Protein AF-0000000065786835 (afdb_homodimer)

Structure (mmCIF, N/CA/C/O backbone):
data_AF-0000000065786835-model_v1
#
loop_
_entity.id
_entity.type
_entity.pdbx_description
1 polymer '3-dehydroquinate synthase'
#
loop_
_atom_site.group_PDB
_atom_site.id
_atom_site.type_symbol
_atom_site.label_atom_id
_atom_site.label_alt_id
_atom_site.label_comp_id
_atom_site.label_asym_id
_atom_site.label_entity_id
_atom_site.label_seq_id
_atom_site.pdbx_PDB_ins_code
_atom_site.Cartn_x
_atom_site.Cartn_y
_atom_site.Cartn_z
_atom_site.occupancy
_atom_site.B_iso_or_equiv
_atom_site.auth_seq_id
_atom_site.auth_comp_id
_atom_site.auth_asym_id
_atom_site.auth_atom_id
_atom_site.pdbx_PDB_model_num
ATOM 1 N N . MET A 1 1 ? -13.625 -28.328 3.057 1 90.81 1 MET A N 1
ATOM 2 C CA . MET A 1 1 ? -12.484 -28.266 3.963 1 90.81 1 MET A CA 1
ATOM 3 C C . MET A 1 1 ? -12.258 -26.828 4.445 1 90.81 1 MET A C 1
ATOM 5 O O . MET A 1 1 ? -12.445 -25.875 3.686 1 90.81 1 MET A O 1
ATOM 9 N N . LYS A 1 2 ? -11.922 -26.75 5.727 1 92.69 2 LYS A N 1
ATOM 10 C CA . LYS A 1 2 ? -11.609 -25.453 6.309 1 92.69 2 LYS A CA 1
ATOM 11 C C . LYS A 1 2 ? -10.18 -25.422 6.848 1 92.69 2 LYS A C 1
ATOM 13 O O . LYS A 1 2 ? -9.789 -26.281 7.633 1 92.69 2 LYS A O 1
ATOM 18 N N . LEU A 1 3 ? -9.438 -24.484 6.266 1 95.12 3 LEU A N 1
ATOM 19 C CA . LEU A 1 3 ? -8.078 -24.234 6.738 1 95.12 3 LEU A CA 1
ATOM 20 C C . LEU A 1 3 ? -7.984 -22.891 7.453 1 95.12 3 LEU A C 1
ATOM 22 O O . LEU A 1 3 ? -8.859 -22.047 7.293 1 95.12 3 LEU A O 1
ATOM 26 N N . GLN A 1 4 ? -6.977 -22.844 8.375 1 95.56 4 GLN A N 1
ATOM 27 C CA . GLN A 1 4 ? -6.688 -21.609 9.094 1 95.56 4 GLN A CA 1
ATOM 28 C C . GLN A 1 4 ? -5.207 -21.25 9.008 1 95.56 4 GLN A C 1
ATOM 30 O O . GLN A 1 4 ? -4.344 -22.109 9.219 1 95.56 4 GLN A O 1
ATOM 35 N N . THR A 1 5 ? -4.965 -20 8.602 1 95.81 5 THR A N 1
ATOM 36 C CA . THR A 1 5 ? -3.566 -19.578 8.602 1 95.81 5 THR A CA 1
ATOM 37 C C . THR A 1 5 ? -3.035 -19.484 10.031 1 95.81 5 THR A C 1
ATOM 39 O O . THR A 1 5 ? -3.812 -19.406 10.984 1 95.81 5 THR A O 1
ATOM 42 N N . THR A 1 6 ? -1.69 -19.469 10.211 1 95.38 6 THR A N 1
ATOM 43 C CA . THR A 1 6 ? -1.096 -19.5 11.539 1 95.38 6 THR A CA 1
ATOM 44 C C . THR A 1 6 ? -0.02 -18.422 11.68 1 95.38 6 THR A C 1
ATOM 46 O O . THR A 1 6 ? 1.065 -18.688 12.203 1 95.38 6 THR A O 1
ATOM 49 N N . TYR A 1 7 ? -0.274 -17.266 11.141 1 93.5 7 TYR A N 1
ATOM 50 C CA . TYR A 1 7 ? 0.613 -16.125 11.336 1 93.5 7 TYR A CA 1
ATOM 51 C C . TYR A 1 7 ? 0.644 -15.688 12.797 1 93.5 7 TYR A C 1
ATOM 53 O O . TYR A 1 7 ? -0.218 -16.094 13.586 1 93.5 7 TYR A O 1
ATOM 61 N N . PRO A 1 8 ? 1.627 -14.852 13.18 1 90.44 8 PRO A N 1
ATOM 62 C CA . PRO A 1 8 ? 1.626 -14.32 14.539 1 90.44 8 PRO A CA 1
ATOM 63 C C . PRO A 1 8 ? 0.381 -13.492 14.852 1 90.44 8 PRO A C 1
ATOM 65 O O . PRO A 1 8 ? -0.068 -13.453 16 1 90.44 8 PRO A O 1
ATOM 68 N N . SER A 1 9 ? -0.145 -12.852 13.797 1 90.44 9 SER A N 1
ATOM 69 C CA . SER A 1 9 ? -1.354 -12.055 13.969 1 90.44 9 SER A CA 1
ATOM 70 C C . SER A 1 9 ? -2.154 -11.977 12.672 1 90.44 9 SER A C 1
ATOM 72 O O . SER A 1 9 ? -1.629 -12.266 11.594 1 90.44 9 SER A O 1
ATOM 74 N N . ASN A 1 10 ? -3.457 -11.633 12.844 1 91.88 10 ASN A N 1
ATOM 75 C CA . ASN A 1 10 ? -4.34 -11.367 11.711 1 91.88 10 ASN A CA 1
ATOM 76 C C . ASN A 1 10 ? -4.512 -12.609 10.836 1 91.88 10 ASN A C 1
ATOM 78 O O . ASN A 1 10 ? -4.312 -12.547 9.625 1 91.88 10 ASN A O 1
ATOM 82 N N . ASN A 1 11 ? -4.75 -13.727 11.461 1 96.25 11 ASN A N 1
ATOM 83 C CA . ASN A 1 11 ? -5.02 -14.977 10.758 1 96.25 11 ASN A CA 1
ATOM 84 C C . ASN A 1 11 ? -6.391 -14.953 10.094 1 96.25 11 ASN A C 1
ATOM 86 O O . ASN A 1 11 ? -7.262 -14.172 10.469 1 96.25 11 ASN A O 1
ATOM 90 N N . TYR A 1 12 ? -6.59 -15.742 9.086 1 96.56 12 TYR A N 1
ATOM 91 C CA . TYR A 1 12 ? -7.848 -15.773 8.352 1 96.56 12 TYR A CA 1
ATOM 92 C C . TYR A 1 12 ? -8.195 -17.188 7.922 1 96.56 12 TYR A C 1
ATOM 94 O O . TYR A 1 12 ? -7.301 -18.016 7.73 1 96.56 12 TYR A O 1
ATOM 102 N N . PRO A 1 13 ? -9.492 -17.469 7.777 1 97.62 13 PRO A N 1
ATOM 103 C CA . PRO A 1 13 ? -9.938 -18.797 7.332 1 97.62 13 PRO A CA 1
ATOM 104 C C . PRO A 1 13 ? -9.844 -18.969 5.82 1 97.62 13 PRO A C 1
ATOM 106 O O . PRO A 1 13 ? -9.961 -18 5.074 1 97.62 13 PRO A O 1
ATOM 109 N N . ILE A 1 14 ? -9.641 -20.188 5.398 1 98 14 ILE A N 1
ATOM 110 C CA . ILE A 1 14 ? -9.672 -20.609 4 1 98 14 ILE A CA 1
ATOM 111 C C . ILE A 1 14 ? -10.68 -21.734 3.826 1 98 14 ILE A C 1
ATOM 113 O O . ILE A 1 14 ? -10.469 -22.844 4.324 1 98 14 ILE A O 1
ATOM 117 N N . PHE A 1 15 ? -11.766 -21.438 3.178 1 97.94 15 PHE A N 1
ATOM 118 C CA . PHE A 1 15 ? -12.773 -22.453 2.869 1 97.94 15 PHE A CA 1
ATOM 119 C C . PHE A 1 15 ? -12.547 -23.031 1.482 1 97.94 15 PHE A C 1
ATOM 121 O O . PHE A 1 15 ? -12.547 -22.312 0.488 1 97.94 15 PHE A O 1
ATOM 128 N N . VAL A 1 16 ? -12.352 -24.328 1.371 1 97.56 16 VAL A N 1
ATOM 129 C CA . VAL A 1 16 ? -12.18 -25.016 0.103 1 97.56 16 VAL A CA 1
ATOM 130 C C . VAL A 1 16 ? -13.195 -26.156 -0.001 1 97.56 16 VAL A C 1
ATOM 132 O O . VAL A 1 16 ? -12.977 -27.25 0.542 1 97.56 16 VAL A O 1
ATOM 135 N N . GLU A 1 17 ? -14.25 -25.938 -0.664 1 97 17 GLU A N 1
ATOM 136 C CA . GLU A 1 17 ? -15.297 -26.953 -0.798 1 97 17 GLU A CA 1
ATOM 137 C C . GLU A 1 17 ? -16.328 -26.547 -1.846 1 97 17 GLU A C 1
ATOM 139 O O . GLU A 1 17 ? -16.359 -25.391 -2.279 1 97 17 GLU A O 1
ATOM 144 N N . HIS A 1 18 ? -17.125 -27.516 -2.297 1 96.12 18 HIS A N 1
ATOM 145 C CA . HIS A 1 18 ? -18.266 -27.203 -3.156 1 96.12 18 HIS A CA 1
ATOM 146 C C . HIS A 1 18 ? -19.328 -26.391 -2.41 1 96.12 18 HIS A C 1
ATOM 148 O O . HIS A 1 18 ? -19.625 -26.688 -1.254 1 96.12 18 HIS A O 1
ATOM 154 N N . GLY A 1 19 ? -19.734 -25.312 -2.992 1 95.06 19 GLY A N 1
ATOM 155 C CA . GLY A 1 19 ? -20.75 -24.469 -2.377 1 95.06 19 GLY A CA 1
ATOM 156 C C . GLY A 1 19 ? -20.188 -23.5 -1.354 1 95.06 19 GLY A C 1
ATOM 157 O O . GLY A 1 19 ? -20.922 -22.875 -0.602 1 95.06 19 GLY A O 1
ATOM 158 N N . ALA A 1 20 ? -18.891 -23.359 -1.398 1 96.31 20 ALA A N 1
ATOM 159 C CA . ALA A 1 20 ? -18.234 -22.531 -0.39 1 96.31 20 ALA A CA 1
ATOM 160 C C . ALA A 1 20 ? -18.719 -21.078 -0.459 1 96.31 20 ALA A C 1
ATOM 162 O O . ALA A 1 20 ? -18.625 -20.344 0.523 1 96.31 20 ALA A O 1
ATOM 163 N N . ILE A 1 21 ? -19.266 -20.625 -1.579 1 94.88 21 ILE A N 1
ATOM 164 C CA . ILE A 1 21 ? -19.672 -19.234 -1.807 1 94.88 21 ILE A CA 1
ATOM 165 C C . ILE A 1 21 ? -20.719 -18.828 -0.769 1 94.88 21 ILE A C 1
ATOM 167 O O . ILE A 1 21 ? -20.844 -17.656 -0.45 1 94.88 21 ILE A O 1
ATOM 171 N N . ASP A 1 22 ? -21.406 -19.781 -0.21 1 93 22 ASP A N 1
ATOM 172 C CA . ASP A 1 22 ? -22.453 -19.516 0.777 1 93 22 ASP A CA 1
ATOM 173 C C . ASP A 1 22 ? -21.875 -18.875 2.033 1 93 22 ASP A C 1
ATOM 175 O O . ASP A 1 22 ? -22.578 -18.172 2.77 1 93 22 ASP A O 1
ATOM 179 N N . HIS A 1 23 ? -20.562 -19.078 2.289 1 94.19 23 HIS A N 1
ATOM 180 C CA . HIS A 1 23 ? -19.906 -18.5 3.457 1 94.19 23 HIS A CA 1
ATOM 181 C C . HIS A 1 23 ? -19.844 -16.984 3.35 1 94.19 23 HIS A C 1
ATOM 183 O O . HIS A 1 23 ? -19.641 -16.297 4.352 1 94.19 23 HIS A O 1
ATOM 189 N N . ILE A 1 24 ? -19.969 -16.422 2.172 1 92.69 24 ILE A N 1
ATOM 190 C CA . ILE A 1 24 ? -19.75 -15 1.931 1 92.69 24 ILE A CA 1
ATOM 191 C C . ILE A 1 24 ? -20.781 -14.188 2.711 1 92.69 24 ILE A C 1
ATOM 193 O O . ILE A 1 24 ? -20.484 -13.086 3.178 1 92.69 24 ILE A O 1
ATOM 197 N N . SER A 1 25 ? -21.969 -14.656 2.881 1 89.19 25 SER A N 1
ATOM 198 C CA . SER A 1 25 ? -23.078 -13.961 3.549 1 89.19 25 SER A CA 1
ATOM 199 C C . SER A 1 25 ? -22.734 -13.672 5.008 1 89.19 25 SER A C 1
ATOM 201 O O . SER A 1 25 ? -23.234 -12.711 5.59 1 89.19 25 SER A O 1
ATOM 203 N N . THR A 1 26 ? -21.875 -14.531 5.578 1 89.75 26 THR A N 1
ATOM 204 C CA . THR A 1 26 ? -21.484 -14.359 6.973 1 89.75 26 THR A CA 1
ATOM 205 C C . THR A 1 26 ? -20.609 -13.117 7.145 1 89.75 26 THR A C 1
ATOM 207 O O . THR A 1 26 ? -20.484 -12.586 8.25 1 89.75 26 THR A O 1
ATOM 210 N N . TYR A 1 27 ? -20.031 -12.672 6.098 1 90.88 27 TYR A N 1
ATOM 211 C CA . TYR A 1 27 ? -19.094 -11.555 6.188 1 90.88 27 TYR A CA 1
ATOM 212 C C . TYR A 1 27 ? -19.75 -10.258 5.734 1 90.88 27 TYR A C 1
ATOM 214 O O . TYR A 1 27 ? -19.516 -9.195 6.316 1 90.88 27 TYR A O 1
ATOM 222 N N . ILE A 1 28 ? -20.594 -10.32 4.805 1 89.62 28 ILE A N 1
ATOM 223 C CA . ILE A 1 28 ? -21.109 -9.148 4.098 1 89.62 28 ILE A CA 1
ATOM 224 C C . ILE A 1 28 ? -21.891 -8.266 5.062 1 89.62 28 ILE A C 1
ATOM 226 O O . ILE A 1 28 ? -21.906 -7.039 4.938 1 89.62 28 ILE A O 1
ATOM 230 N N . ASP A 1 29 ? -22.562 -8.852 6.055 1 85.75 29 ASP A N 1
ATOM 231 C CA . ASP A 1 29 ? -23.438 -8.117 6.965 1 85.75 29 ASP A CA 1
ATOM 232 C C . ASP A 1 29 ? -22.625 -7.254 7.93 1 85.75 29 ASP A C 1
ATOM 234 O O . ASP A 1 29 ? -23.172 -6.352 8.57 1 85.75 29 ASP A O 1
ATOM 238 N N . GLN A 1 30 ? -21.375 -7.449 7.941 1 89.19 30 GLN A N 1
ATOM 239 C CA . GLN A 1 30 ? -20.531 -6.754 8.906 1 89.19 30 GLN A CA 1
ATOM 240 C C . GLN A 1 30 ? -19.969 -5.457 8.32 1 89.19 30 GLN A C 1
ATOM 242 O O . GLN A 1 30 ? -19.469 -4.609 9.055 1 89.19 30 GLN A O 1
ATOM 247 N N . PHE A 1 31 ? -20.094 -5.289 7.059 1 92.5 31 PHE A N 1
ATOM 248 C CA . PHE A 1 31 ? -19.453 -4.156 6.395 1 92.5 31 PHE A CA 1
ATOM 249 C C . PHE A 1 31 ? -20.484 -3.078 6.062 1 92.5 31 PHE A C 1
ATOM 251 O O . PHE A 1 31 ? -21.656 -3.375 5.859 1 92.5 31 PHE A O 1
ATOM 258 N N . ASP A 1 32 ? -20.031 -1.83 6.031 1 90.31 32 ASP A N 1
ATOM 259 C CA . ASP A 1 32 ? -20.875 -0.735 5.582 1 90.31 32 ASP A CA 1
ATOM 260 C C . ASP A 1 32 ? -21.25 -0.894 4.109 1 90.31 32 ASP A C 1
ATOM 262 O O . ASP A 1 32 ? -22.406 -0.725 3.729 1 90.31 32 ASP A O 1
ATOM 266 N N . GLN A 1 33 ? -20.281 -1.167 3.326 1 94.12 33 GLN A N 1
ATOM 267 C CA . GLN A 1 33 ? -20.453 -1.429 1.9 1 94.12 33 GLN A CA 1
ATOM 268 C C . GLN A 1 33 ? -19.5 -2.521 1.429 1 94.12 33 GLN A C 1
ATOM 270 O O . GLN A 1 33 ? -18.391 -2.654 1.952 1 94.12 33 GLN A O 1
ATOM 275 N N . SER A 1 34 ? -19.969 -3.314 0.524 1 97.12 34 SER A N 1
ATOM 276 C CA . SER A 1 34 ? -19.156 -4.348 -0.106 1 97.12 34 SER A CA 1
ATOM 277 C C . SER A 1 34 ? -19.172 -4.215 -1.625 1 97.12 34 SER A C 1
ATOM 279 O O . SER A 1 34 ? -20.219 -3.973 -2.223 1 97.12 34 SER A O 1
ATOM 281 N N . PHE A 1 35 ? -18 -4.297 -2.213 1 98.31 35 PHE A N 1
ATOM 282 C CA . PHE A 1 35 ? -17.875 -4.25 -3.664 1 98.31 35 PHE A CA 1
ATOM 283 C C . PHE A 1 35 ? -17.328 -5.574 -4.199 1 98.31 35 PHE A C 1
ATOM 285 O O . PHE A 1 35 ? -16.188 -5.953 -3.91 1 98.31 35 PHE A O 1
ATOM 292 N N . ILE A 1 36 ? -18.141 -6.266 -4.969 1 97.81 36 ILE A N 1
ATOM 293 C CA . ILE A 1 36 ? -17.734 -7.496 -5.637 1 97.81 36 ILE A CA 1
ATOM 294 C C . ILE A 1 36 ? -17.078 -7.16 -6.969 1 97.81 36 ILE A C 1
ATOM 296 O O . ILE A 1 36 ? -17.734 -6.715 -7.91 1 97.81 36 ILE A O 1
ATOM 300 N N . LEU A 1 37 ? -15.797 -7.281 -7.043 1 98.56 37 LEU A N 1
ATOM 301 C CA . LEU A 1 37 ? -15.07 -7.223 -8.305 1 98.56 37 LEU A CA 1
ATOM 302 C C . LEU A 1 37 ? -15 -8.602 -8.953 1 98.56 37 LEU A C 1
ATOM 304 O O . LEU A 1 37 ? -14.234 -9.461 -8.516 1 98.56 37 LEU A O 1
ATOM 308 N N . ILE A 1 38 ? -15.773 -8.773 -10.031 1 98.06 38 ILE A N 1
ATOM 309 C CA . ILE A 1 38 ? -15.953 -10.109 -10.586 1 98.06 38 ILE A CA 1
ATOM 310 C C . ILE A 1 38 ? -15.398 -10.156 -12.008 1 98.06 38 ILE A C 1
ATOM 312 O O . ILE A 1 38 ? -15.672 -9.258 -12.82 1 98.06 38 ILE A O 1
ATOM 316 N N . ASP A 1 39 ? -14.602 -11.188 -12.289 1 97.81 39 ASP A N 1
ATOM 317 C CA . ASP A 1 39 ? -14.094 -11.453 -13.633 1 97.81 39 ASP A CA 1
ATOM 318 C C . ASP A 1 39 ? -15.234 -11.57 -14.641 1 97.81 39 ASP A C 1
ATOM 320 O O . ASP A 1 39 ? -16.234 -12.242 -14.375 1 97.81 39 ASP A O 1
ATOM 324 N N . GLU A 1 40 ? -15.055 -10.977 -15.789 1 97.56 40 GLU A N 1
ATOM 325 C CA . GLU A 1 40 ? -16.141 -10.906 -16.766 1 97.56 40 GLU A CA 1
ATOM 326 C C . GLU A 1 40 ? -16.578 -12.297 -17.203 1 97.56 40 GLU A C 1
ATOM 328 O O . GLU A 1 40 ? -17.766 -12.539 -17.422 1 97.56 40 GLU A O 1
ATOM 333 N N . HIS A 1 41 ? -15.727 -13.266 -17.359 1 96 41 HIS A N 1
ATOM 334 C CA . HIS A 1 41 ? -16.094 -14.625 -17.75 1 96 41 HIS A CA 1
ATOM 335 C C . HIS A 1 41 ? -16.844 -15.336 -16.625 1 96 41 HIS A C 1
ATOM 337 O O . HIS A 1 41 ? -17.812 -16.062 -16.875 1 96 41 HIS A O 1
ATOM 343 N N . VAL A 1 42 ? -16.328 -15.125 -15.438 1 96.56 42 VAL A N 1
ATOM 344 C CA . VAL A 1 42 ? -17.016 -15.719 -14.297 1 96.56 42 VAL A CA 1
ATOM 345 C C . VAL A 1 42 ? -18.438 -15.172 -14.188 1 96.56 42 VAL A C 1
ATOM 347 O O . VAL A 1 42 ? -19.375 -15.922 -13.953 1 96.56 42 VAL A O 1
ATOM 350 N N . ASN A 1 43 ? -18.531 -13.883 -14.336 1 96.12 43 ASN A N 1
ATOM 351 C CA . ASN A 1 43 ? -19.859 -13.273 -14.297 1 96.12 43 ASN A CA 1
ATOM 352 C C . ASN A 1 43 ? -20.781 -13.867 -15.367 1 96.12 43 ASN A C 1
ATOM 354 O O . ASN A 1 43 ? -21.969 -14.031 -15.133 1 96.12 43 ASN A O 1
ATOM 358 N N . GLN A 1 44 ? -20.281 -14.102 -16.5 1 95.31 44 GLN A N 1
ATOM 359 C CA . GLN A 1 44 ? -21.062 -14.656 -17.609 1 95.31 44 GLN A CA 1
ATOM 360 C C . GLN A 1 44 ? -21.594 -16.047 -17.266 1 95.31 44 GLN A C 1
ATOM 362 O O . GLN A 1 44 ? -22.75 -16.359 -17.516 1 95.31 44 GLN A O 1
ATOM 367 N N . TYR A 1 45 ? -20.828 -16.875 -16.656 1 94.81 45 TYR A N 1
ATOM 368 C CA . TYR A 1 45 ? -21.172 -18.281 -16.422 1 94.81 45 TYR A CA 1
ATOM 369 C C . TYR A 1 45 ? -21.953 -18.438 -15.125 1 94.81 45 TYR A C 1
ATOM 371 O O . TYR A 1 45 ? -22.734 -19.375 -14.977 1 94.81 45 TYR A O 1
ATOM 379 N N . PHE A 1 46 ? -21.688 -17.516 -14.148 1 93.94 46 PHE A N 1
ATOM 380 C CA . PHE A 1 46 ? -22.188 -17.75 -12.805 1 93.94 46 PHE A CA 1
ATOM 381 C C . PHE A 1 46 ? -22.953 -16.547 -12.281 1 93.94 46 PHE A C 1
ATOM 383 O O . PHE A 1 46 ? -22.984 -16.297 -11.07 1 93.94 46 PHE A O 1
ATOM 390 N N . ALA A 1 47 ? -23.484 -15.805 -13.086 1 87.31 47 ALA A N 1
ATOM 391 C CA . ALA A 1 47 ? -24.172 -14.578 -12.695 1 87.31 47 ALA A CA 1
ATOM 392 C C . ALA A 1 47 ? -25.219 -14.852 -11.625 1 87.31 47 ALA A C 1
ATOM 394 O O . ALA A 1 47 ? -25.344 -14.109 -10.648 1 87.31 47 ALA A O 1
ATOM 395 N N . ASP A 1 48 ? -25.906 -15.922 -11.719 1 89.25 48 ASP A N 1
ATOM 396 C CA . ASP A 1 48 ? -27.031 -16.234 -10.844 1 89.25 48 ASP A CA 1
ATOM 397 C C . ASP A 1 48 ? -26.562 -16.625 -9.445 1 89.25 48 ASP A C 1
ATOM 399 O O . ASP A 1 48 ? -27.312 -16.547 -8.477 1 89.25 48 ASP A O 1
ATOM 403 N N . LYS A 1 49 ? -25.312 -17.047 -9.383 1 89.62 49 LYS A N 1
ATOM 404 C CA . LYS A 1 49 ? -24.766 -17.5 -8.109 1 89.62 49 LYS A CA 1
ATOM 405 C C . LYS A 1 49 ? -24.688 -16.344 -7.105 1 89.62 49 LYS A C 1
ATOM 407 O O . LYS A 1 49 ? -24.625 -16.562 -5.898 1 89.62 49 LYS A O 1
ATOM 412 N N . PHE A 1 50 ? -24.719 -15.133 -7.562 1 89.19 50 PHE A N 1
ATOM 413 C CA . PHE A 1 50 ? -24.5 -13.984 -6.695 1 89.19 50 PHE A CA 1
ATOM 414 C C . PHE A 1 50 ? -25.797 -13.211 -6.488 1 89.19 50 PHE A C 1
ATOM 416 O O . PHE A 1 50 ? -25.797 -12.156 -5.848 1 89.19 50 PHE A O 1
ATOM 423 N N . ASP A 1 51 ? -26.859 -13.703 -6.996 1 88.94 51 ASP A N 1
ATOM 424 C CA . ASP A 1 51 ? -28.141 -13.008 -6.926 1 88.94 51 ASP A CA 1
ATOM 425 C C . ASP A 1 51 ? -28.531 -12.719 -5.477 1 88.94 51 ASP A C 1
ATOM 427 O O . ASP A 1 51 ? -28.953 -11.602 -5.152 1 88.94 51 ASP A O 1
ATOM 431 N N . ASP A 1 52 ? -28.391 -13.703 -4.652 1 86.81 52 ASP A N 1
ATOM 432 C CA . ASP A 1 52 ? -28.766 -13.531 -3.252 1 86.81 52 ASP A CA 1
ATOM 433 C C . ASP A 1 52 ? -27.906 -12.461 -2.584 1 86.81 52 ASP A C 1
ATOM 435 O O . ASP A 1 52 ? -28.406 -11.633 -1.825 1 86.81 52 ASP A O 1
ATOM 439 N N . ILE A 1 53 ? -26.656 -12.492 -2.896 1 88.56 53 ILE A N 1
ATOM 440 C CA . ILE A 1 53 ? -25.734 -11.539 -2.285 1 88.56 53 ILE A CA 1
ATOM 441 C C . ILE A 1 53 ? -26.016 -10.141 -2.816 1 88.56 53 ILE A C 1
ATOM 443 O O . ILE A 1 53 ? -25.875 -9.156 -2.084 1 88.56 53 ILE A O 1
ATOM 447 N N . LEU A 1 54 ? -26.391 -10.078 -4.043 1 90.62 54 LEU A N 1
ATOM 448 C CA . LEU A 1 54 ? -26.625 -8.789 -4.691 1 90.62 54 LEU A CA 1
ATOM 449 C C . LEU A 1 54 ? -27.938 -8.172 -4.234 1 90.62 54 LEU A C 1
ATOM 451 O O . LEU A 1 54 ? -28.219 -7.008 -4.512 1 90.62 54 LEU A O 1
ATOM 455 N N . SER A 1 55 ? -28.688 -8.953 -3.477 1 88.44 55 SER A N 1
ATOM 456 C CA . SER A 1 55 ? -29.953 -8.445 -2.963 1 88.44 55 SER A CA 1
ATOM 457 C C . SER A 1 55 ? -29.734 -7.535 -1.76 1 88.44 55 SER A C 1
ATOM 459 O O . SER A 1 55 ? -30.641 -6.777 -1.383 1 88.44 55 SER A O 1
ATOM 461 N N . TYR A 1 56 ? -28.562 -7.648 -1.198 1 88.44 56 TYR A N 1
ATOM 462 C CA . TYR A 1 56 ? -28.234 -6.738 -0.104 1 88.44 56 TYR A CA 1
ATOM 463 C C . TYR A 1 56 ? -28 -5.324 -0.622 1 88.44 56 TYR A C 1
ATOM 465 O O . TYR A 1 56 ? -27.297 -5.129 -1.612 1 88.44 56 TYR A O 1
ATOM 473 N N . GLU A 1 57 ? -28.516 -4.352 0.057 1 88.5 57 GLU A N 1
ATOM 474 C CA . GLU A 1 57 ? -28.469 -2.963 -0.39 1 88.5 57 GLU A CA 1
ATOM 475 C C . GLU A 1 57 ? -27.031 -2.426 -0.343 1 88.5 57 GLU A C 1
ATOM 477 O O . GLU A 1 57 ? -26.672 -1.524 -1.104 1 88.5 57 GLU A O 1
ATOM 482 N N . ASN A 1 58 ? -26.266 -2.982 0.521 1 91.62 58 ASN A N 1
ATOM 483 C CA . ASN A 1 58 ? -24.906 -2.471 0.726 1 91.62 58 ASN A CA 1
ATOM 484 C C . ASN A 1 58 ? -23.906 -3.16 -0.191 1 91.62 58 ASN A C 1
ATOM 486 O O . ASN A 1 58 ? -22.703 -2.984 -0.037 1 91.62 58 ASN A O 1
ATOM 490 N N . VAL A 1 59 ? -24.406 -3.982 -1.147 1 95.81 59 VAL A N 1
ATOM 491 C CA . VAL A 1 59 ? -23.5 -4.754 -1.997 1 95.81 59 VAL A CA 1
ATOM 492 C C . VAL A 1 59 ? -23.562 -4.23 -3.43 1 95.81 59 VAL A C 1
ATOM 494 O O . VAL A 1 59 ? -24.656 -4.059 -3.982 1 95.81 59 VAL A O 1
ATOM 497 N N . HIS A 1 60 ? -22.375 -3.961 -4 1 96.81 60 HIS A N 1
ATOM 498 C CA . HIS A 1 60 ? -22.234 -3.506 -5.379 1 96.81 60 HIS A CA 1
ATOM 499 C C . HIS A 1 60 ? -21.406 -4.484 -6.203 1 96.81 60 HIS A C 1
ATOM 501 O O . HIS A 1 60 ? -20.438 -5.055 -5.699 1 96.81 60 HIS A O 1
ATOM 507 N N . LYS A 1 61 ? -21.844 -4.715 -7.398 1 96.94 61 LYS A N 1
ATOM 508 C CA . LYS A 1 61 ? -21.094 -5.586 -8.305 1 96.94 61 LYS A CA 1
ATOM 509 C C . LYS A 1 61 ? -20.406 -4.777 -9.398 1 96.94 61 LYS A C 1
ATOM 511 O O . LYS A 1 61 ? -21.031 -3.918 -10.031 1 96.94 61 LYS A O 1
ATOM 516 N N . VAL A 1 62 ? -19.125 -5.02 -9.555 1 97.75 62 VAL A N 1
ATOM 517 C CA . VAL A 1 62 ? -18.328 -4.402 -10.609 1 97.75 62 VAL A CA 1
ATOM 518 C C . VAL A 1 62 ? -17.719 -5.488 -11.492 1 97.75 62 VAL A C 1
ATOM 520 O O . VAL A 1 62 ? -16.953 -6.328 -11.016 1 97.75 62 VAL A O 1
ATOM 523 N N . ILE A 1 63 ? -18.094 -5.512 -12.805 1 98.06 63 ILE A N 1
ATOM 524 C CA . ILE A 1 63 ? -17.5 -6.457 -13.75 1 98.06 63 ILE A CA 1
ATOM 525 C C . ILE A 1 63 ? -16.172 -5.914 -14.266 1 98.06 63 ILE A C 1
ATOM 527 O O . ILE A 1 63 ? -16.109 -4.789 -14.766 1 98.06 63 ILE A O 1
ATOM 531 N N . ILE A 1 64 ? -15.125 -6.656 -14.078 1 98.31 64 ILE A N 1
ATOM 532 C CA . ILE A 1 64 ? -13.805 -6.207 -14.516 1 98.31 64 ILE A CA 1
ATOM 533 C C . ILE A 1 64 ? -13.281 -7.141 -15.602 1 98.31 64 ILE A C 1
ATOM 535 O O . ILE A 1 64 ? -13.742 -8.273 -15.734 1 98.31 64 ILE A O 1
ATOM 539 N N . PRO A 1 65 ? -12.281 -6.691 -16.406 1 97.75 65 PRO A N 1
ATOM 540 C CA . PRO A 1 65 ? -11.75 -7.516 -17.5 1 97.75 65 PRO A CA 1
ATOM 541 C C . PRO A 1 65 ? -11.125 -8.812 -17 1 97.75 65 PRO A C 1
ATOM 543 O O . PRO A 1 65 ? -10.609 -8.867 -15.875 1 97.75 65 PRO A O 1
ATOM 546 N N . ALA A 1 66 ? -11.141 -9.805 -17.844 1 95.44 66 ALA A N 1
ATOM 547 C CA . ALA A 1 66 ? -10.586 -11.109 -17.484 1 95.44 66 ALA A CA 1
ATOM 548 C C . ALA A 1 66 ? -9.062 -11.109 -17.594 1 95.44 66 ALA A C 1
ATOM 550 O O . ALA A 1 66 ? -8.5 -10.492 -18.5 1 95.44 66 ALA A O 1
ATOM 551 N N . GLY A 1 67 ? -8.438 -11.82 -16.672 1 92.31 67 GLY A N 1
ATOM 552 C CA . GLY A 1 67 ? -7.02 -12.125 -16.797 1 92.31 67 GLY A CA 1
ATOM 553 C C . GLY A 1 67 ? -6.129 -10.914 -16.578 1 92.31 67 GLY A C 1
ATOM 554 O O . GLY A 1 67 ? -6.496 -9.992 -15.852 1 92.31 67 GLY A O 1
ATOM 555 N N . GLU A 1 68 ? -4.988 -10.922 -17.219 1 91.56 68 GLU A N 1
ATOM 556 C CA . GLU A 1 68 ? -3.922 -9.945 -17 1 91.56 68 GLU A CA 1
ATOM 557 C C . GLU A 1 68 ? -4.34 -8.555 -17.484 1 91.56 68 GLU A C 1
ATOM 559 O O . GLU A 1 68 ? -3.781 -7.547 -17.047 1 91.56 68 GLU A O 1
ATOM 564 N N . LYS A 1 69 ? -5.371 -8.531 -18.25 1 93.81 69 LYS A N 1
ATOM 565 C CA . LYS A 1 69 ? -5.852 -7.262 -18.797 1 93.81 69 LYS A CA 1
ATOM 566 C C . LYS A 1 69 ? -6.414 -6.371 -17.688 1 93.81 69 LYS A C 1
ATOM 568 O O . LYS A 1 69 ? -6.555 -5.16 -17.875 1 93.81 69 LYS A O 1
ATOM 573 N N . THR A 1 70 ? -6.742 -6.961 -16.578 1 97.62 70 THR A N 1
ATOM 574 C CA . THR A 1 70 ? -7.316 -6.195 -15.477 1 97.62 70 THR A CA 1
ATOM 575 C C . THR A 1 70 ? -6.23 -5.453 -14.703 1 97.62 70 THR A C 1
ATOM 577 O O . THR A 1 70 ? -6.504 -4.453 -14.039 1 97.62 70 THR A O 1
ATOM 580 N N . LYS A 1 71 ? -5.016 -5.895 -14.805 1 97.56 71 LYS A N 1
ATOM 581 C CA . LYS A 1 71 ? -3.941 -5.418 -13.938 1 97.56 71 LYS A CA 1
ATOM 582 C C . LYS A 1 71 ? -3.209 -4.234 -14.57 1 97.56 71 LYS A C 1
ATOM 584 O O . LYS A 1 71 ? -1.981 -4.246 -14.688 1 97.56 71 LYS A O 1
ATOM 589 N N . THR A 1 72 ? -3.977 -3.223 -14.914 1 97.88 72 THR A N 1
ATOM 590 C CA . THR A 1 72 ? -3.416 -2.01 -15.5 1 97.88 72 THR A CA 1
ATOM 591 C C . THR A 1 72 ? -3.658 -0.808 -14.594 1 97.88 72 THR A C 1
ATOM 593 O O . THR A 1 72 ? -4.551 -0.833 -13.742 1 97.88 72 THR A O 1
ATOM 596 N N . PHE A 1 73 ? -2.852 0.276 -14.828 1 98.31 73 PHE A N 1
ATOM 597 C CA . PHE A 1 73 ? -3.051 1.529 -14.109 1 98.31 73 PHE A CA 1
ATOM 598 C C . PHE A 1 73 ? -4.434 2.105 -14.398 1 98.31 73 PHE A C 1
ATOM 600 O O . PHE A 1 73 ? -5.086 2.645 -13.5 1 98.31 73 PHE A O 1
ATOM 607 N N . GLU A 1 74 ? -4.82 1.991 -15.609 1 98 74 GLU A N 1
ATOM 608 C CA . GLU A 1 74 ? -6.109 2.535 -16.016 1 98 74 GLU A CA 1
ATOM 609 C C . GLU A 1 74 ? -7.258 1.856 -15.281 1 98 74 GLU A C 1
ATOM 611 O O . GLU A 1 74 ? -8.125 2.529 -14.719 1 98 74 GLU A O 1
ATOM 616 N N . GLN A 1 75 ? -7.293 0.538 -15.289 1 98.5 75 GLN A N 1
ATOM 617 C CA . GLN A 1 75 ? -8.328 -0.213 -14.578 1 98.5 75 GLN A CA 1
ATOM 618 C C . GLN A 1 75 ? -8.281 0.072 -13.078 1 98.5 75 GLN A C 1
ATOM 620 O O . GLN A 1 75 ? -9.328 0.161 -12.43 1 98.5 75 GLN A O 1
ATOM 625 N N . TYR A 1 76 ? -7.105 0.214 -12.594 1 98.69 76 TYR A N 1
ATOM 626 C CA . TYR A 1 76 ? -6.887 0.521 -11.188 1 98.69 76 TYR A CA 1
ATOM 627 C C . TYR A 1 76 ? -7.516 1.858 -10.812 1 98.69 76 TYR A C 1
ATOM 629 O O . TYR A 1 76 ? -8.312 1.936 -9.875 1 98.69 76 TYR A O 1
ATOM 637 N N . GLN A 1 77 ? -7.188 2.865 -11.539 1 98.69 77 GLN A N 1
ATOM 638 C CA . GLN A 1 77 ? -7.727 4.199 -11.297 1 98.69 77 GLN A CA 1
ATOM 639 C C . GLN A 1 77 ? -9.242 4.215 -11.453 1 98.69 77 GLN A C 1
ATOM 641 O O . GLN A 1 77 ? -9.953 4.758 -10.602 1 98.69 77 GLN A O 1
ATOM 646 N N . GLU A 1 78 ? -9.703 3.615 -12.492 1 98.31 78 GLU A N 1
ATOM 647 C CA . GLU A 1 78 ? -11.141 3.613 -12.758 1 98.31 78 GLU A CA 1
ATOM 648 C C . GLU A 1 78 ? -11.914 2.916 -11.648 1 98.31 78 GLU A C 1
ATOM 650 O O . GLU A 1 78 ? -12.961 3.398 -11.219 1 98.31 78 GLU A O 1
ATOM 655 N N . THR A 1 79 ? -11.43 1.812 -11.219 1 98.69 79 THR A N 1
ATOM 656 C CA . THR A 1 79 ? -12.094 1.042 -10.172 1 98.69 79 THR A CA 1
ATOM 657 C C . THR A 1 79 ? -12.102 1.812 -8.852 1 98.69 79 THR A C 1
ATOM 659 O O . THR A 1 79 ? -13.141 1.91 -8.195 1 98.69 79 THR A O 1
ATOM 662 N N . LEU A 1 80 ? -10.984 2.406 -8.484 1 98.56 80 LEU A N 1
ATOM 663 C CA . LEU A 1 80 ? -10.891 3.172 -7.242 1 98.56 80 LEU A CA 1
ATOM 664 C C . LEU A 1 80 ? -11.836 4.371 -7.273 1 98.56 80 LEU A C 1
ATOM 666 O O . LEU A 1 80 ? -12.539 4.637 -6.297 1 98.56 80 LEU A O 1
ATOM 670 N N . GLU A 1 81 ? -11.812 5.078 -8.445 1 98 81 GLU A N 1
ATOM 671 C CA . GLU A 1 81 ? -12.672 6.25 -8.562 1 98 81 GLU A CA 1
ATOM 672 C C . GLU A 1 81 ? -14.148 5.867 -8.438 1 98 81 GLU A C 1
ATOM 674 O O . GLU A 1 81 ? -14.922 6.574 -7.789 1 98 81 GLU A O 1
ATOM 679 N N . TYR A 1 82 ? -14.5 4.742 -9.047 1 98.31 82 TYR A N 1
ATOM 680 C CA . TYR A 1 82 ? -15.875 4.27 -8.945 1 98.31 82 TYR A CA 1
ATOM 681 C C . TYR A 1 82 ? -16.234 3.965 -7.496 1 98.31 82 TYR A C 1
ATOM 683 O O . TYR A 1 82 ? -17.266 4.414 -7 1 98.31 82 TYR A O 1
ATOM 691 N N . ILE A 1 83 ? -15.43 3.262 -6.789 1 97.94 83 ILE A N 1
ATOM 692 C CA . ILE A 1 83 ? -15.703 2.855 -5.414 1 97.94 83 ILE A CA 1
ATOM 693 C C . ILE A 1 83 ? -15.773 4.086 -4.512 1 97.94 83 ILE A C 1
ATOM 695 O O . ILE A 1 83 ? -16.688 4.223 -3.703 1 97.94 83 ILE A O 1
ATOM 699 N N . LEU A 1 84 ? -14.828 4.992 -4.68 1 95.56 84 LEU A N 1
ATOM 700 C CA . LEU A 1 84 ? -14.75 6.191 -3.852 1 95.56 84 LEU A CA 1
ATOM 701 C C . LEU A 1 84 ? -15.953 7.098 -4.082 1 95.56 84 LEU A C 1
ATOM 703 O O . LEU A 1 84 ? -16.344 7.852 -3.193 1 95.56 84 LEU A O 1
ATOM 707 N N . SER A 1 85 ? -16.531 7.012 -5.32 1 94.56 85 SER A N 1
ATOM 708 C CA . SER A 1 85 ? -17.703 7.82 -5.633 1 94.56 85 SER A CA 1
ATOM 709 C C . SER A 1 85 ? -18.906 7.406 -4.785 1 94.56 85 SER A C 1
ATOM 711 O O . SER A 1 85 ? -19.906 8.133 -4.707 1 94.56 85 SER A O 1
ATOM 713 N N . HIS A 1 86 ? -18.812 6.266 -4.09 1 92.88 86 HIS A N 1
ATOM 714 C CA . HIS A 1 86 ? -19.891 5.801 -3.217 1 92.88 86 HIS A CA 1
ATOM 715 C C . HIS A 1 86 ? -19.672 6.27 -1.781 1 92.88 86 HIS A C 1
ATOM 717 O O . HIS A 1 86 ? -20.344 5.785 -0.86 1 92.88 86 HIS A O 1
ATOM 723 N N . HIS A 1 87 ? -18.672 7.133 -1.538 1 87.19 87 HIS A N 1
ATOM 724 C CA . HIS A 1 87 ? -18.391 7.707 -0.226 1 87.19 87 HIS A CA 1
ATOM 725 C C . HIS A 1 87 ? -18.172 6.613 0.816 1 87.19 87 HIS A C 1
ATOM 727 O O . HIS A 1 87 ? -18.797 6.625 1.876 1 87.19 87 HIS A O 1
ATOM 733 N N . VAL A 1 88 ? -17.281 5.785 0.534 1 91.44 88 VAL A N 1
ATOM 734 C CA . VAL A 1 88 ? -17.047 4.59 1.34 1 91.44 88 VAL A CA 1
ATOM 735 C C . VAL A 1 88 ? -16.297 4.969 2.611 1 91.44 88 VAL A C 1
ATOM 737 O O . VAL A 1 88 ? -15.68 6.035 2.682 1 91.44 88 VAL A O 1
ATOM 740 N N . THR A 1 89 ? -16.359 4.105 3.605 1 87.06 89 THR A N 1
ATOM 741 C CA . THR A 1 89 ? -15.617 4.23 4.855 1 87.06 89 THR A CA 1
ATOM 742 C C . THR A 1 89 ? -14.578 3.123 4.973 1 87.06 89 THR A C 1
ATOM 744 O O . THR A 1 89 ? -14.461 2.277 4.086 1 87.06 89 THR A O 1
ATOM 747 N N . ARG A 1 90 ? -13.883 3.135 6.105 1 89.62 90 ARG A N 1
ATOM 748 C CA . ARG A 1 90 ? -12.859 2.115 6.328 1 89.62 90 ARG A CA 1
ATOM 749 C C . ARG A 1 90 ? -13.492 0.745 6.547 1 89.62 90 ARG A C 1
ATOM 751 O O . ARG A 1 90 ? -12.82 -0.281 6.43 1 89.62 90 ARG A O 1
ATOM 758 N N . ASN A 1 91 ? -14.766 0.765 6.938 1 91.5 91 ASN A N 1
ATOM 759 C CA . ASN A 1 91 ? -15.492 -0.496 7.062 1 91.5 91 ASN A CA 1
ATOM 760 C C . ASN A 1 91 ? -16.094 -0.931 5.73 1 91.5 91 ASN A C 1
ATOM 762 O O . ASN A 1 91 ? -17.297 -1.22 5.652 1 91.5 91 ASN A O 1
ATOM 766 N N . THR A 1 92 ? -15.359 -0.892 4.695 1 94.81 92 THR A N 1
ATOM 767 C CA . THR A 1 92 ? -15.688 -1.333 3.342 1 94.81 92 THR A CA 1
ATOM 768 C C . THR A 1 92 ? -14.953 -2.629 3.004 1 94.81 92 THR A C 1
ATOM 770 O O . THR A 1 92 ? -13.82 -2.838 3.432 1 94.81 92 THR A O 1
ATOM 773 N N . ALA A 1 93 ? -15.625 -3.504 2.258 1 97.88 93 ALA A N 1
ATOM 774 C CA . ALA A 1 93 ? -14.992 -4.754 1.854 1 97.88 93 ALA A CA 1
ATOM 775 C C . ALA A 1 93 ? -14.891 -4.852 0.334 1 97.88 93 ALA A C 1
ATOM 777 O O . ALA A 1 93 ? -15.828 -4.504 -0.382 1 97.88 93 ALA A O 1
ATOM 778 N N . ILE A 1 94 ? -13.727 -5.242 -0.144 1 98.75 94 ILE A N 1
ATOM 779 C CA . ILE A 1 94 ? -13.516 -5.625 -1.534 1 98.75 94 ILE A CA 1
ATOM 780 C C . ILE A 1 94 ? -13.523 -7.148 -1.658 1 98.75 94 ILE A C 1
ATOM 782 O O . ILE A 1 94 ? -12.773 -7.84 -0.967 1 98.75 94 ILE A O 1
ATOM 786 N N . ILE A 1 95 ? -14.391 -7.664 -2.475 1 98.12 95 ILE A N 1
ATOM 787 C CA . ILE A 1 95 ? -14.523 -9.102 -2.688 1 98.12 95 ILE A CA 1
ATOM 788 C C . ILE A 1 95 ? -14.078 -9.453 -4.105 1 98.12 95 ILE A C 1
ATOM 790 O O . ILE A 1 95 ? -14.711 -9.047 -5.078 1 98.12 95 ILE A O 1
ATOM 794 N N . ALA A 1 96 ? -13.023 -10.18 -4.238 1 98.62 96 ALA A N 1
ATOM 795 C CA . ALA A 1 96 ? -12.477 -10.57 -5.535 1 98.62 96 ALA A CA 1
ATOM 796 C C . ALA A 1 96 ? -13.031 -11.922 -5.984 1 98.62 96 ALA A C 1
ATOM 798 O O . ALA A 1 96 ? -12.805 -12.938 -5.328 1 98.62 96 ALA A O 1
ATOM 799 N N . VAL A 1 97 ? -13.719 -11.93 -7.09 1 98 97 VAL A N 1
ATOM 800 C CA . VAL A 1 97 ? -14.258 -13.172 -7.641 1 98 97 VAL A CA 1
ATOM 801 C C . VAL A 1 97 ? -13.625 -13.453 -9 1 98 97 VAL A C 1
ATOM 803 O O . VAL A 1 97 ? -14.039 -12.891 -10.016 1 98 97 VAL A O 1
ATOM 806 N N . GLY A 1 98 ? -12.711 -14.297 -9.047 1 98 98 GLY A N 1
ATOM 807 C CA . GLY A 1 98 ? -11.992 -14.594 -10.273 1 98 98 GLY A CA 1
ATOM 808 C C . GLY A 1 98 ? -10.703 -15.359 -10.047 1 98 98 GLY A C 1
ATOM 809 O O . GLY A 1 98 ? -10.531 -16 -9 1 98 98 GLY A O 1
ATOM 810 N N . GLY A 1 99 ? -9.883 -15.453 -11.047 1 97.25 99 GLY A N 1
ATOM 811 C CA . GLY A 1 99 ? -8.594 -16.109 -10.945 1 97.25 99 GLY A CA 1
ATOM 812 C C . GLY A 1 99 ? -7.539 -15.266 -10.258 1 97.25 99 GLY A C 1
ATOM 813 O O . GLY A 1 99 ? -7.871 -14.367 -9.477 1 97.25 99 GLY A O 1
ATOM 814 N N . GLY A 1 100 ? -6.301 -15.625 -10.484 1 96.5 100 GLY A N 1
ATOM 815 C CA . GLY A 1 100 ? -5.184 -14.961 -9.828 1 96.5 100 GLY A CA 1
ATOM 816 C C . GLY A 1 100 ? -5.09 -13.484 -10.164 1 96.5 100 GLY A C 1
ATOM 817 O O . GLY A 1 100 ? -4.824 -12.664 -9.281 1 96.5 100 GLY A O 1
ATOM 818 N N . ALA A 1 101 ? -5.273 -13.18 -11.461 1 96.62 101 ALA A N 1
ATOM 819 C CA . ALA A 1 101 ? -5.18 -11.781 -11.875 1 96.62 101 ALA A CA 1
ATOM 820 C C . ALA A 1 101 ? -6.223 -10.922 -11.156 1 96.62 101 ALA A C 1
ATOM 822 O O . ALA A 1 101 ? -5.914 -9.828 -10.688 1 96.62 101 ALA A O 1
ATOM 823 N N . THR A 1 102 ? -7.406 -11.438 -11.094 1 98.44 102 THR A N 1
ATOM 824 C CA . THR A 1 102 ? -8.484 -10.742 -10.406 1 98.44 102 THR A CA 1
ATOM 825 C C . THR A 1 102 ? -8.156 -10.57 -8.922 1 98.44 102 THR A C 1
ATOM 827 O O . THR A 1 102 ? -8.336 -9.484 -8.367 1 98.44 102 THR A O 1
ATOM 830 N N . GLY A 1 103 ? -7.723 -11.625 -8.297 1 98.62 103 GLY A N 1
ATOM 831 C CA . GLY A 1 103 ? -7.348 -11.57 -6.891 1 98.62 103 GLY A CA 1
ATOM 832 C C . GLY A 1 103 ? -6.242 -10.57 -6.609 1 98.62 103 GLY A C 1
ATOM 833 O O . GLY A 1 103 ? -6.316 -9.812 -5.637 1 98.62 103 GLY A O 1
ATOM 834 N N . ASP A 1 104 ? -5.23 -10.594 -7.441 1 98.44 104 ASP A N 1
ATOM 835 C CA . ASP A 1 104 ? -4.121 -9.656 -7.297 1 98.44 104 ASP A CA 1
ATOM 836 C C . ASP A 1 104 ? -4.605 -8.211 -7.414 1 98.44 104 ASP A C 1
ATOM 838 O O . ASP A 1 104 ? -4.27 -7.371 -6.582 1 98.44 104 ASP A O 1
ATOM 842 N N . PHE A 1 105 ? -5.355 -7.973 -8.469 1 98.81 105 PHE A N 1
ATOM 843 C CA . PHE A 1 105 ? -5.848 -6.637 -8.781 1 98.81 105 PHE A CA 1
ATOM 844 C C . PHE A 1 105 ? -6.738 -6.113 -7.664 1 98.81 105 PHE A C 1
ATOM 846 O O . PHE A 1 105 ? -6.504 -5.023 -7.133 1 98.81 105 PHE A O 1
ATOM 853 N N . ALA A 1 106 ? -7.73 -6.895 -7.277 1 98.88 106 ALA A N 1
ATOM 854 C CA . ALA A 1 106 ? -8.68 -6.488 -6.246 1 98.88 106 ALA A CA 1
ATOM 855 C C . ALA A 1 106 ? -7.984 -6.316 -4.898 1 98.88 106 ALA A C 1
ATOM 857 O O . ALA A 1 106 ? -8.344 -5.434 -4.113 1 98.88 106 ALA A O 1
ATOM 858 N N . GLY A 1 107 ? -7.07 -7.207 -4.605 1 98.88 107 GLY A N 1
ATOM 859 C CA . GLY A 1 107 ? -6.289 -7.07 -3.387 1 98.88 107 GLY A CA 1
ATOM 860 C C . GLY A 1 107 ? -5.523 -5.766 -3.312 1 98.88 107 GLY A C 1
ATOM 861 O O . GLY A 1 107 ? -5.434 -5.148 -2.248 1 98.88 107 GLY A O 1
ATOM 862 N N . PHE A 1 108 ? -4.973 -5.352 -4.48 1 98.94 108 PHE A N 1
ATOM 863 C CA . PHE A 1 108 ? -4.25 -4.086 -4.516 1 98.94 108 PHE A CA 1
ATOM 864 C C . PHE A 1 108 ? -5.203 -2.912 -4.309 1 98.94 108 PHE A C 1
ATOM 866 O O . PHE A 1 108 ? -4.867 -1.948 -3.619 1 98.94 108 PHE A O 1
ATOM 873 N N . VAL A 1 109 ? -6.348 -2.979 -4.895 1 98.94 109 VAL A N 1
ATOM 874 C CA . VAL A 1 109 ? -7.395 -1.987 -4.656 1 98.94 109 VAL A CA 1
ATOM 875 C C . VAL A 1 109 ? -7.707 -1.914 -3.164 1 98.94 109 VAL A C 1
ATOM 877 O O . VAL A 1 109 ? -7.703 -0.83 -2.576 1 98.94 109 VAL A O 1
ATOM 880 N N . ALA A 1 110 ? -7.898 -3.035 -2.516 1 98.88 110 ALA A N 1
ATOM 881 C CA . ALA A 1 110 ? -8.234 -3.098 -1.097 1 98.88 110 ALA A CA 1
ATOM 882 C C . ALA A 1 110 ? -7.105 -2.547 -0.236 1 98.88 110 ALA A C 1
ATOM 884 O O . ALA A 1 110 ? -7.348 -1.841 0.745 1 98.88 110 ALA A O 1
ATOM 885 N N . ALA A 1 111 ? -5.895 -2.877 -0.62 1 98.81 111 ALA A N 1
ATOM 886 C CA . ALA A 1 111 ? -4.715 -2.502 0.153 1 98.81 111 ALA A CA 1
ATOM 887 C C . ALA A 1 111 ? -4.523 -0.988 0.166 1 98.81 111 ALA A C 1
ATOM 889 O O . ALA A 1 111 ? -3.988 -0.431 1.128 1 98.81 111 ALA A O 1
ATOM 890 N N . THR A 1 112 ? -4.965 -0.323 -0.893 1 98.88 112 THR A N 1
ATOM 891 C CA . THR A 1 112 ? -4.598 1.079 -1.048 1 98.88 112 THR A CA 1
ATOM 892 C C . THR A 1 112 ? -5.805 1.985 -0.816 1 98.88 112 THR A C 1
ATOM 894 O O . THR A 1 112 ? -5.648 3.176 -0.539 1 98.88 112 THR A O 1
ATOM 897 N N . LEU A 1 113 ? -7.047 1.444 -0.99 1 98.25 113 LEU A N 1
ATOM 898 C CA . LEU A 1 113 ? -8.258 2.209 -0.708 1 98.25 113 LEU A CA 1
ATOM 899 C C . LEU A 1 113 ? -8.312 2.615 0.761 1 98.25 113 LEU A C 1
ATOM 901 O O . LEU A 1 113 ? -8.352 1.757 1.646 1 98.25 113 LEU A O 1
ATOM 905 N N . LEU A 1 114 ? -8.242 3.949 1.026 1 95.44 114 LEU A N 1
ATOM 906 C CA . LEU A 1 114 ? -8.273 4.508 2.373 1 95.44 114 LEU A CA 1
ATOM 907 C C . LEU A 1 114 ? -7.184 3.883 3.242 1 95.44 114 LEU A C 1
ATOM 909 O O . LEU A 1 114 ? -7.398 3.641 4.434 1 95.44 114 LEU A O 1
ATOM 913 N N . ARG A 1 115 ? -6.062 3.488 2.572 1 97.12 115 ARG A N 1
ATOM 914 C CA . ARG A 1 115 ? -4.863 2.936 3.191 1 97.12 115 ARG A CA 1
ATOM 915 C C . ARG A 1 115 ? -5.137 1.553 3.773 1 97.12 115 ARG A C 1
ATOM 917 O O . ARG A 1 115 ? -4.527 1.162 4.773 1 97.12 115 ARG A O 1
ATOM 924 N N . GLY A 1 116 ? -6.117 0.851 3.223 1 97.44 116 GLY A N 1
ATOM 925 C CA . GLY A 1 116 ? -6.406 -0.523 3.6 1 97.44 116 GLY A CA 1
ATOM 926 C C . GLY A 1 116 ? -7.84 -0.729 4.055 1 97.44 116 GLY A C 1
ATOM 927 O O . GLY A 1 116 ? -8.281 -0.111 5.023 1 97.44 116 GLY A O 1
ATOM 928 N N . VAL A 1 117 ? -8.594 -1.522 3.352 1 97.19 117 VAL A N 1
ATOM 929 C CA . VAL A 1 117 ? -9.945 -1.926 3.738 1 97.19 117 VAL A CA 1
ATOM 930 C C . VAL A 1 117 ? -10.039 -3.449 3.754 1 97.19 117 VAL A C 1
ATOM 932 O O . VAL A 1 117 ? -9.07 -4.145 3.434 1 97.19 117 VAL A O 1
ATOM 935 N N . HIS A 1 118 ? -11.188 -3.955 4.145 1 97.69 118 HIS A N 1
ATOM 936 C CA . HIS A 1 118 ? -11.352 -5.402 4.211 1 97.69 118 HIS A CA 1
ATOM 937 C C . HIS A 1 118 ? -11.305 -6.027 2.818 1 97.69 118 HIS A C 1
ATOM 939 O O . HIS A 1 118 ? -11.695 -5.395 1.836 1 97.69 118 HIS A O 1
ATOM 945 N N . PHE A 1 119 ? -10.805 -7.211 2.748 1 97.88 119 PHE A N 1
ATOM 946 C CA . PHE A 1 119 ? -10.531 -7.898 1.489 1 97.88 119 PHE A CA 1
ATOM 947 C C . PHE A 1 119 ? -10.883 -9.375 1.591 1 97.88 119 PHE A C 1
ATOM 949 O O . PHE A 1 119 ? -10.492 -10.047 2.547 1 97.88 119 PHE A O 1
ATOM 956 N N . ILE A 1 120 ? -11.719 -9.914 0.673 1 98.31 120 ILE A N 1
ATOM 957 C CA . ILE A 1 120 ? -12.062 -11.328 0.624 1 98.31 120 ILE A CA 1
ATOM 958 C C . ILE A 1 120 ? -11.727 -11.898 -0.753 1 98.31 120 ILE A C 1
ATOM 960 O O . ILE A 1 120 ? -12.078 -11.305 -1.778 1 98.31 120 ILE A O 1
ATOM 964 N N . GLN A 1 121 ? -11.031 -13.039 -0.802 1 98.44 121 GLN A N 1
ATOM 965 C CA . GLN A 1 121 ? -10.695 -13.734 -2.043 1 98.44 121 GLN A CA 1
ATOM 966 C C . GLN A 1 121 ? -11.688 -14.859 -2.328 1 98.44 121 GLN A C 1
ATOM 968 O O . GLN A 1 121 ? -11.969 -15.688 -1.457 1 98.44 121 GLN A O 1
ATOM 973 N N . VAL A 1 122 ? -12.234 -14.844 -3.516 1 98.06 122 VAL A N 1
ATOM 974 C CA . VAL A 1 122 ? -13.07 -15.93 -4.012 1 98.06 122 VAL A CA 1
ATOM 975 C C . VAL A 1 122 ? -12.469 -16.5 -5.297 1 98.06 122 VAL A C 1
ATOM 977 O O . VAL A 1 122 ? -12.945 -16.203 -6.395 1 98.06 122 VAL A O 1
ATOM 980 N N . PRO A 1 123 ? -11.484 -17.391 -5.109 1 98.19 123 PRO A N 1
ATOM 981 C CA . PRO A 1 123 ? -10.812 -17.969 -6.277 1 98.19 123 PRO A CA 1
ATOM 982 C C . PRO A 1 123 ? -11.75 -18.797 -7.148 1 98.19 123 PRO A C 1
ATOM 984 O O . PRO A 1 123 ? -12.594 -19.531 -6.625 1 98.19 123 PRO A O 1
ATOM 987 N N . THR A 1 124 ? -11.523 -18.656 -8.5 1 97.81 124 THR A N 1
ATOM 988 C CA . THR A 1 124 ? -12.406 -19.391 -9.398 1 97.81 124 THR A CA 1
ATOM 989 C C . THR A 1 124 ? -11.594 -20.266 -10.359 1 97.81 124 THR A C 1
ATOM 991 O O . THR A 1 124 ? -12.156 -20.891 -11.266 1 97.81 124 THR A O 1
ATOM 994 N N . THR A 1 125 ? -10.258 -20.297 -10.25 1 97.81 125 THR A N 1
ATOM 995 C CA . THR A 1 125 ? -9.391 -21.141 -11.062 1 97.81 125 THR A CA 1
ATOM 996 C C . THR A 1 125 ? -8.492 -22 -10.188 1 97.81 125 THR A C 1
ATOM 998 O O . THR A 1 125 ? -8.305 -21.703 -9 1 97.81 125 THR A O 1
ATOM 1001 N N . ILE A 1 126 ? -7.957 -23.016 -10.75 1 98 126 ILE A N 1
ATOM 1002 C CA . ILE A 1 126 ? -7.023 -23.875 -10.023 1 98 126 ILE A CA 1
ATOM 1003 C C . ILE A 1 126 ? -5.758 -23.078 -9.695 1 98 126 ILE A C 1
ATOM 1005 O O . ILE A 1 126 ? -5.23 -23.172 -8.586 1 98 126 ILE A O 1
ATOM 1009 N N . LEU A 1 127 ? -5.312 -22.234 -10.609 1 96.62 127 LEU A N 1
ATOM 1010 C CA . LEU A 1 127 ? -4.109 -21.438 -10.414 1 96.62 127 LEU A CA 1
ATOM 1011 C C . LEU A 1 127 ? -4.242 -20.547 -9.18 1 96.62 127 LEU A C 1
ATOM 1013 O O . LEU A 1 127 ? -3.26 -20.297 -8.477 1 96.62 127 LEU A O 1
ATOM 1017 N N . ALA A 1 128 ? -5.418 -20.141 -8.859 1 96.81 128 ALA A N 1
ATOM 1018 C CA . ALA A 1 128 ? -5.66 -19.156 -7.812 1 96.81 128 ALA A CA 1
ATOM 1019 C C . ALA A 1 128 ? -5.535 -19.781 -6.426 1 96.81 128 ALA A C 1
ATOM 1021 O O . ALA A 1 128 ? -5.488 -19.062 -5.418 1 96.81 128 ALA A O 1
ATOM 1022 N N . HIS A 1 129 ? -5.461 -21.125 -6.34 1 96.5 129 HIS A N 1
ATOM 1023 C CA . HIS A 1 129 ? -5.172 -21.703 -5.035 1 96.5 129 HIS A CA 1
ATOM 1024 C C . HIS A 1 129 ? -3.844 -21.188 -4.484 1 96.5 129 HIS A C 1
ATOM 1026 O O . HIS A 1 129 ? -3.664 -21.109 -3.27 1 96.5 129 HIS A O 1
ATOM 1032 N N . ASP A 1 130 ? -2.982 -20.938 -5.359 1 94.94 130 ASP A N 1
ATOM 1033 C CA . ASP A 1 130 ? -1.652 -20.438 -5.02 1 94.94 130 ASP A CA 1
ATOM 1034 C C . ASP A 1 130 ? -1.678 -18.922 -4.777 1 94.94 130 ASP A C 1
ATOM 1036 O O . ASP A 1 130 ? -1.25 -18.453 -3.723 1 94.94 130 ASP A O 1
ATOM 1040 N N . SER A 1 131 ? -2.256 -18.203 -5.629 1 94.62 131 SER A N 1
ATOM 1041 C CA . SER A 1 131 ? -2.172 -16.734 -5.609 1 94.62 131 SER A CA 1
ATOM 1042 C C . SER A 1 131 ? -3.111 -16.141 -4.562 1 94.62 131 SER A C 1
ATOM 1044 O O . SER A 1 131 ? -2.932 -15.008 -4.137 1 94.62 131 SER A O 1
ATOM 1046 N N . SER A 1 132 ? -4.094 -16.891 -4.125 1 96.94 132 SER A N 1
ATOM 1047 C CA . SER A 1 132 ? -5.117 -16.344 -3.238 1 96.94 132 SER A CA 1
ATOM 1048 C C . SER A 1 132 ? -4.664 -16.359 -1.782 1 96.94 132 SER A C 1
ATOM 1050 O O . SER A 1 132 ? -5.305 -15.773 -0.914 1 96.94 132 SER A O 1
ATOM 1052 N N . VAL A 1 133 ? -3.516 -17.062 -1.604 1 95.69 133 VAL A N 1
ATOM 1053 C CA . VAL A 1 133 ? -2.982 -17.141 -0.248 1 95.69 133 VAL A CA 1
ATOM 1054 C C . VAL A 1 133 ? -1.576 -16.547 -0.211 1 95.69 133 VAL A C 1
ATOM 1056 O O . VAL A 1 133 ? -0.903 -16.469 -1.241 1 95.69 133 VAL A O 1
ATOM 1059 N N . GLY A 1 134 ? -1.163 -15.906 0.808 1 93.44 134 GLY A N 1
ATOM 1060 C CA . GLY A 1 134 ? 0.181 -15.367 0.948 1 93.44 134 GLY A CA 1
ATOM 1061 C C . GLY A 1 134 ? 0.219 -13.852 0.971 1 93.44 134 GLY A C 1
ATOM 1062 O O . GLY A 1 134 ? 1.211 -13.258 1.396 1 93.44 134 GLY A O 1
ATOM 1063 N N . GLY A 1 135 ? -0.769 -13.227 0.37 1 96 135 GLY A N 1
ATOM 1064 C CA . GLY A 1 135 ? -0.946 -11.812 0.644 1 96 135 GLY A CA 1
ATOM 1065 C C . GLY A 1 135 ? -0.279 -10.914 -0.385 1 96 135 GLY A C 1
ATOM 1066 O O . GLY A 1 135 ? -0.322 -9.688 -0.271 1 96 135 GLY A O 1
ATOM 1067 N N . LYS A 1 136 ? 0.407 -11.508 -1.409 1 96.69 136 LYS A N 1
ATOM 1068 C CA . LYS A 1 136 ? 0.986 -10.664 -2.451 1 96.69 136 LYS A CA 1
ATOM 1069 C C . LYS A 1 136 ? -0.081 -10.195 -3.439 1 96.69 136 LYS A C 1
ATOM 1071 O O . LYS A 1 136 ? -0.78 -11.016 -4.035 1 96.69 136 LYS A O 1
ATOM 1076 N N . VAL A 1 137 ? -0.271 -8.938 -3.623 1 98.38 137 VAL A N 1
ATOM 1077 C CA . VAL A 1 137 ? -1.241 -8.352 -4.543 1 98.38 137 VAL A CA 1
ATOM 1078 C C . VAL A 1 137 ? -0.575 -7.25 -5.363 1 98.38 137 VAL A C 1
ATOM 1080 O O . VAL A 1 137 ? 0.484 -6.742 -4.984 1 98.38 137 VAL A O 1
ATOM 1083 N N . GLY A 1 138 ? -1.146 -6.938 -6.52 1 98.31 138 GLY A N 1
ATOM 1084 C CA . GLY A 1 138 ? -0.489 -5.898 -7.297 1 98.31 138 GLY A CA 1
ATOM 1085 C C . GLY A 1 138 ? -0.992 -5.816 -8.727 1 98.31 138 GLY A C 1
ATOM 1086 O O . GLY A 1 138 ? -1.918 -6.535 -9.109 1 98.31 138 GLY A O 1
ATOM 1087 N N . ILE A 1 139 ? -0.396 -4.922 -9.469 1 98.44 139 ILE A N 1
ATOM 1088 C CA . ILE A 1 139 ? -0.697 -4.707 -10.883 1 98.44 139 ILE A CA 1
ATOM 1089 C C . ILE A 1 139 ? 0.6 -4.684 -11.688 1 98.44 139 ILE A C 1
ATOM 1091 O O . ILE A 1 139 ? 1.691 -4.793 -11.125 1 98.44 139 ILE A O 1
ATOM 1095 N N . ASN A 1 140 ? 0.408 -4.637 -12.992 1 95.5 140 ASN A N 1
ATOM 1096 C CA . ASN A 1 140 ? 1.535 -4.672 -13.914 1 95.5 140 ASN A CA 1
ATOM 1097 C C . ASN A 1 140 ? 1.979 -3.268 -14.312 1 95.5 140 ASN A C 1
ATOM 1099 O O . ASN A 1 140 ? 1.249 -2.297 -14.102 1 95.5 140 ASN A O 1
ATOM 1103 N N . SER A 1 141 ? 3.188 -3.121 -14.672 1 94.88 141 SER A N 1
ATOM 1104 C CA . SER A 1 141 ? 3.744 -1.942 -15.328 1 94.88 141 SER A CA 1
ATOM 1105 C C . SER A 1 141 ? 4.168 -2.254 -16.75 1 94.88 141 SER A C 1
ATOM 1107 O O . SER A 1 141 ? 4.16 -3.414 -17.172 1 94.88 141 SER A O 1
ATOM 1109 N N . LYS A 1 142 ? 4.449 -1.166 -17.531 1 91.62 142 LYS A N 1
ATOM 1110 C CA . LYS A 1 142 ? 5 -1.358 -18.875 1 91.62 142 LYS A CA 1
ATOM 1111 C C . LYS A 1 142 ? 6.32 -2.123 -18.812 1 91.62 142 LYS A C 1
ATOM 1113 O O . LYS A 1 142 ? 6.719 -2.748 -19.797 1 91.62 142 LYS A O 1
ATOM 1118 N N . GLN A 1 143 ? 6.945 -2.109 -17.609 1 88.62 143 GLN A N 1
ATOM 1119 C CA . GLN A 1 143 ? 8.273 -2.705 -17.453 1 88.62 143 GLN A CA 1
ATOM 1120 C C . GLN A 1 143 ? 8.164 -4.176 -17.047 1 88.62 143 GLN A C 1
ATOM 1122 O O . GLN A 1 143 ? 9.164 -4.898 -17.062 1 88.62 143 GLN A O 1
ATOM 1127 N N . GLY A 1 144 ? 6.969 -4.66 -16.672 1 87.12 144 GLY A N 1
ATOM 1128 C CA . GLY A 1 144 ? 6.836 -6.059 -16.297 1 87.12 144 GLY A CA 1
ATOM 1129 C C . GLY A 1 144 ? 5.617 -6.328 -15.438 1 87.12 144 GLY A C 1
ATOM 1130 O O . GLY A 1 144 ? 4.871 -5.406 -15.102 1 87.12 144 GLY A O 1
ATOM 1131 N N . LYS A 1 145 ? 5.461 -7.586 -15.07 1 88.12 145 LYS A N 1
ATOM 1132 C CA . LYS A 1 145 ? 4.293 -8.031 -14.312 1 88.12 145 LYS A CA 1
ATOM 1133 C C . LYS A 1 145 ? 4.531 -7.902 -12.812 1 88.12 145 LYS A C 1
ATOM 1135 O O . LYS A 1 145 ? 5.633 -8.156 -12.328 1 88.12 145 LYS A O 1
ATOM 1140 N N . ASN A 1 146 ? 3.514 -7.504 -12.148 1 92 146 ASN A N 1
ATOM 1141 C CA . ASN A 1 146 ? 3.441 -7.539 -10.688 1 92 146 ASN A CA 1
ATOM 1142 C C . ASN A 1 146 ? 4.551 -6.703 -10.055 1 92 146 ASN A C 1
ATOM 1144 O O . ASN A 1 146 ? 5.094 -7.078 -9.008 1 92 146 ASN A O 1
ATOM 1148 N N . LEU A 1 147 ? 4.906 -5.609 -10.68 1 94.62 147 LEU A N 1
ATOM 1149 C CA . LEU A 1 147 ? 6.004 -4.793 -10.172 1 94.62 147 LEU A CA 1
ATOM 1150 C C . LEU A 1 147 ? 5.48 -3.713 -9.227 1 94.62 147 LEU A C 1
ATOM 1152 O O . LEU A 1 147 ? 6.266 -3.049 -8.547 1 94.62 147 LEU A O 1
ATOM 1156 N N . ILE A 1 148 ? 4.172 -3.502 -9.211 1 97.94 148 ILE A N 1
ATOM 1157 C CA . ILE A 1 148 ? 3.52 -2.52 -8.352 1 97.94 148 ILE A CA 1
ATOM 1158 C C . ILE A 1 148 ? 2.471 -3.209 -7.484 1 97.94 148 ILE A C 1
ATOM 1160 O O . ILE A 1 148 ? 1.546 -3.842 -8 1 97.94 148 ILE A O 1
ATOM 1164 N N . GLY A 1 149 ? 2.705 -3.096 -6.172 1 98.38 149 GLY A N 1
ATOM 1165 C CA . GLY A 1 149 ? 1.775 -3.846 -5.34 1 98.38 149 GLY A CA 1
ATOM 1166 C C . GLY A 1 149 ? 2.033 -3.672 -3.855 1 98.38 149 GLY A C 1
ATOM 1167 O O . GLY A 1 149 ? 2.578 -2.652 -3.43 1 98.38 149 GLY A O 1
ATOM 1168 N N . ALA A 1 150 ? 1.489 -4.645 -3.057 1 98.5 150 ALA A N 1
ATOM 1169 C CA . ALA A 1 150 ? 1.58 -4.652 -1.599 1 98.5 150 ALA A CA 1
ATOM 1170 C C . ALA A 1 150 ? 1.501 -6.074 -1.049 1 98.5 150 ALA A C 1
ATOM 1172 O O . ALA A 1 150 ? 1.147 -7.008 -1.773 1 98.5 150 ALA A O 1
ATOM 1173 N N . PHE A 1 151 ? 2.002 -6.281 0.115 1 97.12 151 PHE A N 1
ATOM 1174 C CA . PHE A 1 151 ? 1.632 -7.441 0.915 1 97.12 151 PHE A CA 1
ATOM 1175 C C . PHE A 1 151 ? 0.361 -7.168 1.709 1 97.12 151 PHE A C 1
ATOM 1177 O O . PHE A 1 151 ? 0.341 -6.293 2.576 1 97.12 151 PHE A O 1
ATOM 1184 N N . TYR A 1 152 ? -0.693 -7.824 1.394 1 98.06 152 TYR A N 1
ATOM 1185 C CA . TYR A 1 152 ? -1.997 -7.551 1.986 1 98.06 152 TYR A CA 1
ATOM 1186 C C . TYR A 1 152 ? -2.814 -8.828 2.117 1 98.06 152 TYR A C 1
ATOM 1188 O O . TYR A 1 152 ? -3.254 -9.398 1.115 1 98.06 152 TYR A O 1
ATOM 1196 N N . ARG A 1 153 ? -3.023 -9.32 3.283 1 97.69 153 ARG A N 1
ATOM 1197 C CA . ARG A 1 153 ? -3.727 -10.578 3.525 1 97.69 153 ARG A CA 1
ATOM 1198 C C . ARG A 1 153 ? -5.238 -10.375 3.523 1 97.69 153 ARG A C 1
ATOM 1200 O O . ARG A 1 153 ? -5.73 -9.359 4.027 1 97.69 153 ARG A O 1
ATOM 1207 N N . PRO A 1 154 ? -5.965 -11.289 2.982 1 98 154 PRO A N 1
ATOM 1208 C CA . PRO A 1 154 ? -7.43 -11.195 3.027 1 98 154 PRO A CA 1
ATOM 1209 C C . PRO A 1 154 ? -8 -11.516 4.406 1 98 154 PRO A C 1
ATOM 1211 O O . PRO A 1 154 ? -7.285 -12.039 5.266 1 98 154 PRO A O 1
ATOM 1214 N N . THR A 1 155 ? -9.258 -11.094 4.551 1 96.75 155 THR A N 1
ATOM 1215 C CA . THR A 1 155 ? -10.008 -11.453 5.75 1 96.75 155 THR A CA 1
ATOM 1216 C C . THR A 1 155 ? -10.477 -12.898 5.68 1 96.75 155 THR A C 1
ATOM 1218 O O . THR A 1 155 ? -10.664 -13.547 6.711 1 96.75 155 THR A O 1
ATOM 1221 N N . ALA A 1 156 ? -10.641 -13.391 4.504 1 97.69 156 ALA A N 1
ATOM 1222 C CA . ALA A 1 156 ? -11.047 -14.773 4.254 1 97.69 156 ALA A CA 1
ATOM 1223 C C . ALA A 1 156 ? -10.766 -15.172 2.811 1 97.69 156 ALA A C 1
ATOM 1225 O O . ALA A 1 156 ? -10.695 -14.32 1.922 1 97.69 156 ALA A O 1
ATOM 1226 N N . VAL A 1 157 ? -10.531 -16.406 2.588 1 98.5 157 VAL A N 1
ATOM 1227 C CA . VAL A 1 157 ? -10.492 -17.016 1.262 1 98.5 157 VAL A CA 1
ATOM 1228 C C . VAL A 1 157 ? -11.625 -18.016 1.119 1 98.5 157 VAL A C 1
ATOM 1230 O O . VAL A 1 157 ? -11.719 -18.969 1.896 1 98.5 157 VAL A O 1
ATOM 1233 N N . ILE A 1 158 ? -12.484 -17.766 0.193 1 98.06 158 ILE A N 1
ATOM 1234 C CA . ILE A 1 158 ? -13.633 -18.625 -0.045 1 98.06 158 ILE A CA 1
ATOM 1235 C C . ILE A 1 158 ? -13.516 -19.281 -1.419 1 98.06 158 ILE A C 1
ATOM 1237 O O . ILE A 1 158 ? -13.984 -18.734 -2.42 1 98.06 158 ILE A O 1
ATOM 1241 N N . TYR A 1 159 ? -12.93 -20.438 -1.43 1 98.25 159 TYR A N 1
ATOM 1242 C CA . TYR A 1 159 ? -12.648 -21.172 -2.656 1 98.25 159 TYR A CA 1
ATOM 1243 C C . TYR A 1 159 ? -13.75 -22.188 -2.957 1 98.25 159 TYR A C 1
ATOM 1245 O O . TYR A 1 159 ? -13.672 -23.344 -2.559 1 98.25 159 TYR A O 1
ATOM 1253 N N . ASP A 1 160 ? -14.75 -21.703 -3.715 1 97.5 160 ASP A N 1
ATOM 1254 C CA . ASP A 1 160 ? -15.844 -22.562 -4.145 1 97.5 160 ASP A CA 1
ATOM 1255 C C . ASP A 1 160 ? -15.445 -23.406 -5.352 1 97.5 160 ASP A C 1
ATOM 1257 O O . ASP A 1 160 ? -15.359 -22.891 -6.473 1 97.5 160 ASP A O 1
ATOM 1261 N N . LEU A 1 161 ? -15.352 -24.703 -5.188 1 97.19 161 LEU A N 1
ATOM 1262 C CA . LEU A 1 161 ? -14.828 -25.609 -6.195 1 97.19 161 LEU A CA 1
ATOM 1263 C C . LEU A 1 161 ? -15.805 -25.766 -7.359 1 97.19 161 LEU A C 1
ATOM 1265 O O . LEU A 1 161 ? -15.43 -26.25 -8.422 1 97.19 161 LEU A O 1
ATOM 1269 N N . ASP A 1 162 ? -17.031 -25.281 -7.18 1 95.94 162 ASP A N 1
ATOM 1270 C CA . ASP A 1 162 ? -18.016 -25.344 -8.258 1 95.94 162 ASP A CA 1
ATOM 1271 C C . ASP A 1 162 ? -17.609 -24.453 -9.43 1 95.94 162 ASP A C 1
ATOM 1273 O O . ASP A 1 162 ? -18.031 -24.688 -10.562 1 95.94 162 ASP A O 1
ATOM 1277 N N . PHE A 1 163 ? -16.797 -23.438 -9.148 1 96.75 163 PHE A N 1
ATOM 1278 C CA . PHE A 1 163 ? -16.375 -22.547 -10.219 1 96.75 163 PHE A CA 1
ATOM 1279 C C . PHE A 1 163 ? -15.477 -23.266 -11.219 1 96.75 163 PHE A C 1
ATOM 1281 O O . PHE A 1 163 ? -15.336 -22.828 -12.359 1 96.75 163 PHE A O 1
ATOM 1288 N N . LEU A 1 164 ? -14.875 -24.391 -10.844 1 96.88 164 LEU A N 1
ATOM 1289 C CA . LEU A 1 164 ? -13.914 -25.078 -11.695 1 96.88 164 LEU A CA 1
ATOM 1290 C C . LEU A 1 164 ? -14.617 -25.812 -12.828 1 96.88 164 LEU A C 1
ATOM 1292 O O . LEU A 1 164 ? -13.977 -26.219 -13.805 1 96.88 164 LEU A O 1
ATOM 1296 N N . LYS A 1 165 ? -15.93 -25.953 -12.711 1 92.12 165 LYS A N 1
ATOM 1297 C CA . LYS A 1 165 ? -16.719 -26.75 -13.656 1 92.12 165 LYS A CA 1
ATOM 1298 C C . LYS A 1 165 ? -16.672 -26.125 -15.055 1 92.12 165 LYS A C 1
ATOM 1300 O O . LYS A 1 165 ? -16.828 -26.828 -16.047 1 92.12 165 LYS A O 1
ATOM 1305 N N . THR A 1 166 ? -16.5 -24.859 -15.133 1 93.31 166 THR A N 1
ATOM 1306 C CA . THR A 1 166 ? -16.562 -24.172 -16.422 1 93.31 166 THR A CA 1
ATOM 1307 C C . THR A 1 166 ? -15.156 -23.797 -16.906 1 93.31 166 THR A C 1
ATOM 1309 O O . THR A 1 166 ? -15.008 -23.141 -17.938 1 93.31 166 THR A O 1
ATOM 1312 N N . LEU A 1 167 ? -14.156 -24.203 -16.219 1 95 167 LEU A N 1
ATOM 1313 C CA . LEU A 1 167 ? -12.789 -23.812 -16.562 1 95 167 LEU A CA 1
ATOM 1314 C C . LEU A 1 167 ? -12.328 -24.5 -17.844 1 95 167 LEU A C 1
ATOM 1316 O O . LEU A 1 167 ? -12.391 -25.734 -17.953 1 95 167 LEU A O 1
ATOM 1320 N N . PRO A 1 168 ? -11.883 -23.688 -18.812 1 94.62 168 PRO A N 1
ATOM 1321 C CA . PRO A 1 168 ? -11.273 -24.344 -19.984 1 94.62 168 PRO A CA 1
ATOM 1322 C C . PRO A 1 168 ? -10.062 -25.203 -19.625 1 94.62 168 PRO A C 1
ATOM 1324 O O . PRO A 1 168 ? -9.344 -24.891 -18.672 1 94.62 168 PRO A O 1
ATOM 1327 N N . PHE A 1 169 ? -9.844 -26.219 -20.391 1 96.25 169 PHE A N 1
ATOM 1328 C CA . PHE A 1 169 ? -8.805 -27.188 -20.047 1 96.25 169 PHE A CA 1
ATOM 1329 C C . PHE A 1 169 ? -7.438 -26.5 -20 1 96.25 169 PHE A C 1
ATOM 1331 O O . PHE A 1 169 ? -6.594 -26.875 -19.172 1 96.25 169 PHE A O 1
ATOM 1338 N N . GLU A 1 170 ? -7.211 -25.547 -20.891 1 95 170 GLU A N 1
ATOM 1339 C CA . GLU A 1 170 ? -5.941 -24.812 -20.875 1 95 170 GLU A CA 1
ATOM 1340 C C . GLU A 1 170 ? -5.688 -24.188 -19.5 1 95 170 GLU A C 1
ATOM 1342 O O . GLU A 1 170 ? -4.551 -24.141 -19.047 1 95 170 GLU A O 1
ATOM 1347 N N . GLN A 1 171 ? -6.73 -23.734 -18.875 1 95.44 171 GLN A N 1
ATOM 1348 C CA . GLN A 1 171 ? -6.621 -23.125 -17.547 1 95.44 171 GLN A CA 1
ATOM 1349 C C . GLN A 1 171 ? -6.449 -24.188 -16.469 1 95.44 171 GLN A C 1
ATOM 1351 O O . GLN A 1 171 ? -5.766 -23.953 -15.461 1 95.44 171 GLN A O 1
ATOM 1356 N N . ILE A 1 172 ? -7.055 -25.312 -16.703 1 97.56 172 ILE A N 1
ATOM 1357 C CA . ILE A 1 172 ? -6.852 -26.438 -15.789 1 97.56 172 ILE A CA 1
ATOM 1358 C C . ILE A 1 172 ? -5.379 -26.844 -15.797 1 97.56 172 ILE A C 1
ATOM 1360 O O . ILE A 1 172 ? -4.758 -26.969 -14.734 1 97.56 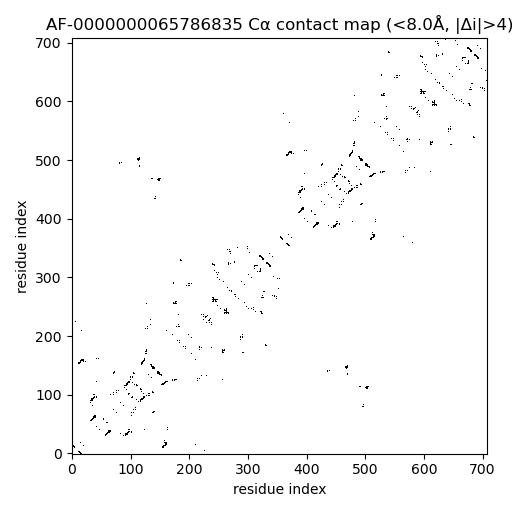172 ILE A O 1
ATOM 1364 N N . LEU A 1 173 ? -4.887 -26.938 -17 1 97.06 173 LEU A N 1
ATOM 1365 C CA . LEU A 1 173 ? -3.492 -27.328 -17.188 1 97.06 173 LEU A CA 1
ATOM 1366 C C . LEU A 1 173 ? -2.557 -26.312 -16.547 1 97.06 173 LEU A C 1
ATOM 1368 O O . LEU A 1 173 ? -1.584 -26.672 -15.883 1 97.06 173 LEU A O 1
ATOM 1372 N N . SER A 1 174 ? -2.811 -25.109 -16.781 1 96.69 174 SER A N 1
ATOM 1373 C CA . SER A 1 174 ? -1.992 -24.031 -16.219 1 96.69 174 SER A CA 1
ATOM 1374 C C . SER A 1 174 ? -2.02 -24.062 -14.695 1 96.69 174 SER A C 1
ATOM 1376 O O . SER A 1 174 ? -0.979 -23.922 -14.047 1 96.69 174 SER A O 1
ATOM 1378 N N . GLY A 1 175 ? -3.152 -24.203 -14.109 1 97.81 175 GLY A N 1
ATOM 1379 C CA . GLY A 1 175 ? -3.273 -24.281 -12.664 1 97.81 175 GLY A CA 1
ATOM 1380 C C . GLY A 1 175 ? -2.602 -25.5 -12.07 1 97.81 175 GLY A C 1
ATOM 1381 O O . GLY A 1 175 ? -1.999 -25.422 -10.992 1 97.81 175 GLY A O 1
ATOM 1382 N N . TYR A 1 176 ? -2.748 -26.609 -12.82 1 98.25 176 TYR A N 1
ATOM 1383 C CA . TYR A 1 176 ? -2.162 -27.875 -12.359 1 98.25 176 TYR A CA 1
ATOM 1384 C C . TYR A 1 176 ? -0.652 -27.734 -12.195 1 98.25 176 TYR A C 1
ATOM 1386 O O . TYR A 1 176 ? -0.061 -28.359 -11.305 1 98.25 176 TYR A O 1
ATOM 1394 N N . ALA A 1 177 ? -0.064 -26.891 -12.953 1 98.19 177 ALA A N 1
ATOM 1395 C CA . ALA A 1 177 ? 1.378 -26.672 -12.867 1 98.19 177 ALA A CA 1
ATOM 1396 C C . ALA A 1 177 ? 1.787 -26.25 -11.461 1 98.19 177 ALA A C 1
ATOM 1398 O O . ALA A 1 177 ? 2.773 -26.75 -10.914 1 98.19 177 ALA A O 1
ATOM 1399 N N . GLU A 1 178 ? 1.029 -25.375 -10.867 1 98.06 178 GLU A N 1
ATOM 1400 C CA . GLU A 1 178 ? 1.36 -24.891 -9.531 1 98.06 178 GLU A CA 1
ATOM 1401 C C . GLU A 1 178 ? 1.059 -25.953 -8.469 1 98.06 178 GLU A C 1
ATOM 1403 O O . GLU A 1 178 ? 1.761 -26.031 -7.461 1 98.06 178 GLU A O 1
ATOM 1408 N N . VAL A 1 179 ? 0.026 -26.703 -8.688 1 98.31 179 VAL A N 1
ATOM 1409 C CA . VAL A 1 179 ? -0.267 -27.828 -7.789 1 98.31 179 VAL A CA 1
ATOM 1410 C C . VAL A 1 179 ? 0.881 -28.828 -7.82 1 98.31 179 VAL A C 1
ATOM 1412 O O . VAL A 1 179 ? 1.341 -29.297 -6.773 1 98.31 179 VAL A O 1
ATOM 1415 N N . TYR A 1 180 ? 1.287 -29.109 -9.016 1 98.56 180 TYR A N 1
ATOM 1416 C CA . TYR A 1 180 ? 2.389 -30.047 -9.219 1 98.56 180 TYR A CA 1
ATOM 1417 C C . TYR A 1 180 ? 3.678 -29.5 -8.602 1 98.56 180 TYR A C 1
ATOM 1419 O O . TYR A 1 180 ? 4.418 -30.25 -7.957 1 98.56 180 TYR A O 1
ATOM 1427 N N . LYS A 1 181 ? 3.955 -28.234 -8.789 1 98.31 181 LYS A N 1
ATOM 1428 C CA . LYS A 1 181 ? 5.121 -27.594 -8.188 1 98.31 181 LYS A CA 1
ATOM 1429 C C . LYS A 1 181 ? 5.133 -27.781 -6.676 1 98.31 181 LYS A C 1
ATOM 1431 O O . LYS A 1 181 ? 6.176 -28.078 -6.09 1 98.31 181 LYS A O 1
ATOM 1436 N N . HIS A 1 182 ? 3.975 -27.609 -6.031 1 98 182 HIS A N 1
ATOM 1437 C CA . HIS A 1 182 ? 3.887 -27.812 -4.59 1 98 182 HIS A CA 1
ATOM 1438 C C . HIS A 1 182 ? 4.195 -29.25 -4.211 1 98 182 HIS A C 1
ATOM 1440 O O . HIS A 1 182 ? 4.82 -29.516 -3.176 1 98 182 HIS A O 1
ATOM 1446 N N . ALA A 1 183 ? 3.744 -30.156 -5.062 1 98.12 183 ALA A N 1
ATOM 1447 C CA . ALA A 1 183 ? 4.066 -31.562 -4.816 1 98.12 183 ALA A CA 1
ATOM 1448 C C . ALA A 1 183 ? 5.57 -31.812 -4.891 1 98.12 183 ALA A C 1
ATOM 1450 O O . ALA A 1 183 ? 6.137 -32.5 -4.051 1 98.12 183 ALA A O 1
ATOM 1451 N N . LEU A 1 184 ? 6.223 -31.234 -5.875 1 98.19 184 LEU A N 1
ATOM 1452 C CA . LEU A 1 184 ? 7.668 -31.344 -6.02 1 98.19 184 LEU A CA 1
ATOM 1453 C C . LEU A 1 184 ? 8.383 -30.828 -4.777 1 98.19 184 LEU A C 1
ATOM 1455 O O . LEU A 1 184 ? 9.336 -31.453 -4.297 1 98.19 184 LEU A O 1
ATOM 1459 N N . LEU A 1 185 ? 7.898 -29.719 -4.254 1 97.25 185 LEU A N 1
ATOM 1460 C CA . LEU A 1 185 ? 8.508 -29.094 -3.086 1 97.25 185 LEU A CA 1
ATOM 1461 C C . LEU A 1 185 ? 8.297 -29.953 -1.841 1 97.25 185 LEU A C 1
ATOM 1463 O O . LEU A 1 185 ? 9.07 -29.859 -0.884 1 97.25 185 LEU A O 1
ATOM 1467 N N . ASN A 1 186 ? 7.254 -30.781 -1.875 1 96.62 186 ASN A N 1
ATOM 1468 C CA . ASN A 1 186 ? 6.922 -31.609 -0.726 1 96.62 186 ASN A CA 1
ATOM 1469 C C . ASN A 1 186 ? 7.637 -32.969 -0.787 1 96.62 186 ASN A C 1
ATOM 1471 O O . ASN A 1 186 ? 7.512 -33.781 0.129 1 96.62 186 ASN A O 1
ATOM 1475 N N . GLY A 1 187 ? 8.305 -33.281 -1.924 1 96.38 187 GLY A N 1
ATOM 1476 C CA . GLY A 1 187 ? 9.156 -34.469 -1.946 1 96.38 187 GLY A CA 1
ATOM 1477 C C . GLY A 1 187 ? 8.75 -35.469 -3.004 1 96.38 187 GLY A C 1
ATOM 1478 O O . GLY A 1 187 ? 7.75 -35.281 -3.697 1 96.38 187 GLY A O 1
ATOM 1479 N N . GLU A 1 188 ? 9.484 -36.5 -3.072 1 96.69 188 GLU A N 1
ATOM 1480 C CA . GLU A 1 188 ? 9.359 -37.5 -4.133 1 96.69 188 GLU A CA 1
ATOM 1481 C C . GLU A 1 188 ? 8.062 -38.281 -3.998 1 96.69 188 GLU A C 1
ATOM 1483 O O . GLU A 1 188 ? 7.375 -38.531 -4.992 1 96.69 188 GLU A O 1
ATOM 1488 N N . SER A 1 189 ? 7.75 -38.625 -2.807 1 97.62 189 SER A N 1
ATOM 1489 C CA . SER A 1 189 ? 6.559 -39.438 -2.582 1 97.62 189 SER A CA 1
ATOM 1490 C C . SER A 1 189 ? 5.293 -38.688 -2.98 1 97.62 189 SER A C 1
ATOM 1492 O O . SER A 1 189 ? 4.406 -39.25 -3.625 1 97.62 189 SER A O 1
ATOM 1494 N N . THR A 1 190 ? 5.258 -37.469 -2.582 1 97.62 190 THR A N 1
ATOM 1495 C CA . THR A 1 190 ? 4.113 -36.625 -2.926 1 97.62 190 THR A CA 1
ATOM 1496 C C . THR A 1 190 ? 4.02 -36.438 -4.438 1 97.62 190 THR A C 1
ATOM 1498 O O . THR A 1 190 ? 2.922 -36.438 -5 1 97.62 190 THR A O 1
ATOM 1501 N N . THR A 1 191 ? 5.125 -36.312 -5.105 1 98 191 THR A N 1
ATOM 1502 C CA . THR A 1 191 ? 5.18 -36.125 -6.551 1 98 191 THR A CA 1
ATOM 1503 C C . THR A 1 191 ? 4.672 -37.375 -7.266 1 98 191 THR A C 1
ATOM 1505 O O . THR A 1 191 ? 3.867 -37.281 -8.195 1 98 191 THR A O 1
ATOM 1508 N N . GLN A 1 192 ? 5.105 -38.469 -6.789 1 97.94 192 GLN A N 1
ATOM 1509 C CA . GLN A 1 192 ? 4.668 -39.719 -7.383 1 97.94 192 GLN A CA 1
ATOM 1510 C C . GLN A 1 192 ? 3.164 -39.938 -7.211 1 97.94 192 GLN A C 1
ATOM 1512 O O . GLN A 1 192 ? 2.484 -40.375 -8.125 1 97.94 192 GLN A O 1
ATOM 1517 N N . GLU A 1 193 ? 2.725 -39.594 -6.059 1 98.19 193 GLU A N 1
ATOM 1518 C CA . GLU A 1 193 ? 1.304 -39.75 -5.758 1 98.19 193 GLU A CA 1
ATOM 1519 C C . GLU A 1 193 ? 0.444 -38.938 -6.719 1 98.19 193 GLU A C 1
ATOM 1521 O O . GLU A 1 193 ? -0.542 -39.438 -7.262 1 98.19 193 GLU A O 1
ATOM 1526 N N . ILE A 1 194 ? 0.798 -37.688 -6.941 1 98.44 194 ILE A N 1
ATOM 1527 C CA . ILE A 1 194 ? -0.031 -36.844 -7.781 1 98.44 194 ILE A CA 1
ATOM 1528 C C . ILE A 1 194 ? 0.075 -37.281 -9.234 1 98.44 194 ILE A C 1
ATOM 1530 O O . ILE A 1 194 ? -0.898 -37.219 -9.992 1 98.44 194 ILE A O 1
ATOM 1534 N N . GLU A 1 195 ? 1.242 -37.75 -9.695 1 98.62 195 GLU A N 1
ATOM 1535 C CA . GLU A 1 195 ? 1.411 -38.25 -11.055 1 98.62 195 GLU A CA 1
ATOM 1536 C C . GLU A 1 195 ? 0.561 -39.5 -11.297 1 98.62 195 GLU A C 1
ATOM 1538 O O . GLU A 1 195 ? 0.011 -39.688 -12.383 1 98.62 195 GLU A O 1
ATOM 1543 N N . GLN A 1 196 ? 0.527 -40.281 -10.266 1 98.25 196 GLN A N 1
ATOM 1544 C CA . GLN A 1 196 ? -0.267 -41.5 -10.375 1 98.25 196 GLN A CA 1
ATOM 1545 C C . GLN A 1 196 ? -1.76 -41.156 -10.398 1 98.25 196 GLN A C 1
ATOM 1547 O O . GLN A 1 196 ? -2.537 -41.875 -11.055 1 98.25 196 GLN A O 1
ATOM 1552 N N . HIS A 1 197 ? -2.121 -40.219 -9.68 1 98.31 197 HIS A N 1
ATOM 1553 C CA . HIS A 1 197 ? -3.529 -39.844 -9.625 1 98.31 197 HIS A CA 1
ATOM 1554 C C . HIS A 1 197 ? -3.982 -39.219 -10.938 1 98.31 197 HIS A C 1
ATOM 1556 O O . HIS A 1 197 ? -5.02 -39.594 -11.492 1 98.31 197 HIS A O 1
ATOM 1562 N N . PHE A 1 198 ? -3.23 -38.25 -11.375 1 98.5 198 PHE A N 1
ATOM 1563 C CA . PHE A 1 198 ? -3.518 -37.594 -12.648 1 98.5 198 PHE A CA 1
ATOM 1564 C C . PHE A 1 198 ? -2.609 -38.125 -13.75 1 98.5 198 PHE A C 1
ATOM 1566 O O . PHE A 1 198 ? -1.683 -37.438 -14.188 1 98.5 198 PHE A O 1
ATOM 1573 N N . LYS A 1 199 ? -2.967 -39.219 -14.32 1 97.62 199 LYS A N 1
ATOM 1574 C CA . LYS A 1 199 ? -2.064 -39.969 -15.172 1 97.62 199 LYS A CA 1
ATOM 1575 C C . LYS A 1 199 ? -2.092 -39.469 -16.609 1 97.62 199 LYS A C 1
ATOM 1577 O O . LYS A 1 199 ? -1.161 -39.719 -17.375 1 97.62 199 LYS A O 1
ATOM 1582 N N . ASP A 1 200 ? -3.221 -38.812 -16.953 1 97.12 200 ASP A N 1
ATOM 1583 C CA . ASP A 1 200 ? -3.35 -38.312 -18.312 1 97.12 200 ASP A CA 1
ATOM 1584 C C . ASP A 1 200 ? -4.336 -37.156 -18.375 1 97.12 200 ASP A C 1
ATOM 1586 O O . ASP A 1 200 ? -4.855 -36.719 -17.359 1 97.12 200 ASP A O 1
ATOM 1590 N N . ARG A 1 201 ? -4.496 -36.656 -19.594 1 97.5 201 ARG A N 1
ATOM 1591 C CA . ARG A 1 201 ? -5.312 -35.469 -19.844 1 97.5 201 ARG A CA 1
ATOM 1592 C C . ARG A 1 201 ? -6.754 -35.688 -19.391 1 97.5 201 ARG A C 1
ATOM 1594 O O . ARG A 1 201 ? -7.367 -34.812 -18.797 1 97.5 201 ARG A O 1
ATOM 1601 N N . GLU A 1 202 ? -7.27 -36.844 -19.688 1 97.19 202 GLU A N 1
ATOM 1602 C CA . GLU A 1 202 ? -8.672 -37.125 -19.391 1 97.19 202 GLU A CA 1
ATOM 1603 C C . GLU A 1 202 ? -8.938 -37.125 -17.891 1 97.19 202 GLU A C 1
ATOM 1605 O O . GLU A 1 202 ? -9.938 -36.562 -17.438 1 97.19 202 GLU A O 1
ATOM 1610 N N . ILE A 1 203 ? -8.07 -37.75 -17.156 1 97.38 203 ILE A N 1
ATOM 1611 C CA . ILE A 1 203 ? -8.234 -37.812 -15.703 1 97.38 203 ILE A CA 1
ATOM 1612 C C . ILE A 1 203 ? -8.07 -36.406 -15.109 1 97.38 203 ILE A C 1
ATOM 1614 O O . ILE A 1 203 ? -8.836 -36.031 -14.219 1 97.38 203 ILE A O 1
ATOM 1618 N N . LEU A 1 204 ? -7.125 -35.719 -15.578 1 97.94 204 LEU A N 1
ATOM 1619 C CA . LEU A 1 204 ? -6.941 -34.344 -15.086 1 97.94 204 LEU A CA 1
ATOM 1620 C C . LEU A 1 204 ? -8.164 -33.5 -15.391 1 97.94 204 LEU A C 1
ATOM 1622 O O . LEU A 1 204 ? -8.617 -32.719 -14.539 1 97.94 204 LEU A O 1
ATOM 1626 N N . GLN A 1 205 ? -8.68 -33.656 -16.578 1 97 205 GLN A N 1
ATOM 1627 C CA . GLN A 1 205 ? -9.836 -32.875 -17.016 1 97 205 GLN A CA 1
ATOM 1628 C C . GLN A 1 205 ? -11.055 -33.156 -16.141 1 97 205 GLN A C 1
ATOM 1630 O O . GLN A 1 205 ? -11.906 -32.312 -15.938 1 97 205 GLN A O 1
ATOM 1635 N N . SER A 1 206 ? -11.148 -34.344 -15.633 1 96.88 206 SER A N 1
ATOM 1636 C CA . SER A 1 206 ? -12.289 -34.75 -14.805 1 96.88 206 SER A CA 1
ATOM 1637 C C . SER A 1 206 ? -12.266 -34.031 -13.461 1 96.88 206 SER A C 1
ATOM 1639 O O . SER A 1 206 ? -13.289 -33.969 -12.773 1 96.88 206 SER A O 1
ATOM 1641 N N . LEU A 1 207 ? -11.125 -33.625 -13.031 1 97.25 207 LEU A N 1
ATOM 1642 C CA . LEU A 1 207 ? -10.883 -32.875 -11.789 1 97.25 207 LEU A CA 1
ATOM 1643 C C . LEU A 1 207 ? -11.164 -33.75 -10.578 1 97.25 207 LEU A C 1
ATOM 1645 O O . LEU A 1 207 ? -11.195 -33.281 -9.445 1 97.25 207 LEU A O 1
ATOM 1649 N N . ASN A 1 208 ? -11.336 -35.031 -10.859 1 96.38 208 ASN A N 1
ATOM 1650 C CA . ASN A 1 208 ? -11.586 -35.938 -9.742 1 96.38 208 ASN A CA 1
ATOM 1651 C C . ASN A 1 208 ? -10.406 -35.969 -8.773 1 96.38 208 ASN A C 1
ATOM 1653 O O . ASN A 1 208 ? -9.281 -36.281 -9.164 1 96.38 208 ASN A O 1
ATOM 1657 N N . GLY A 1 209 ? -10.664 -35.625 -7.496 1 95.81 209 GLY A N 1
ATOM 1658 C CA . GLY A 1 209 ? -9.625 -35.656 -6.48 1 95.81 209 GLY A CA 1
ATOM 1659 C C . GLY A 1 209 ? -8.82 -34.375 -6.422 1 95.81 209 GLY A C 1
ATOM 1660 O O . GLY A 1 209 ? -7.957 -34.219 -5.555 1 95.81 209 GLY A O 1
ATOM 1661 N N . MET A 1 210 ? -9.156 -33.469 -7.301 1 96.62 210 MET A N 1
ATOM 1662 C CA . MET A 1 210 ? -8.391 -32.219 -7.383 1 96.62 210 MET A CA 1
ATOM 1663 C C . MET A 1 210 ? -8.469 -31.453 -6.07 1 96.62 210 MET A C 1
ATOM 1665 O O . MET A 1 210 ? -7.516 -30.766 -5.691 1 96.62 210 MET A O 1
ATOM 1669 N N . ASP A 1 211 ? -9.602 -31.484 -5.324 1 96.12 211 ASP A N 1
ATOM 1670 C CA . ASP A 1 211 ? -9.805 -30.766 -4.066 1 96.12 211 ASP A CA 1
ATOM 1671 C C . ASP A 1 211 ? -8.719 -31.109 -3.053 1 96.12 211 ASP A C 1
ATOM 1673 O O . ASP A 1 211 ? -8.203 -30.234 -2.361 1 96.12 211 ASP A O 1
ATOM 1677 N N . LYS A 1 212 ? -8.312 -32.375 -3.049 1 96 212 LYS A N 1
ATOM 1678 C CA . LYS A 1 212 ? -7.27 -32.844 -2.137 1 96 212 LYS A CA 1
ATOM 1679 C C . LYS A 1 212 ? -5.938 -32.156 -2.451 1 96 212 LYS A C 1
ATOM 1681 O O . LYS A 1 212 ? -5.219 -31.734 -1.543 1 96 212 LYS A O 1
ATOM 1686 N N . TYR A 1 213 ? -5.66 -32.125 -3.682 1 96.81 213 TYR A N 1
ATOM 1687 C CA . TYR A 1 213 ? -4.359 -31.594 -4.09 1 96.81 213 TYR A CA 1
ATOM 1688 C C . TYR A 1 213 ? -4.328 -30.078 -4.012 1 96.81 213 TYR A C 1
ATOM 1690 O O . TYR A 1 213 ? -3.289 -29.484 -3.721 1 96.81 213 TYR A O 1
ATOM 1698 N N . ILE A 1 214 ? -5.473 -29.438 -4.227 1 97.31 214 ILE A N 1
ATOM 1699 C CA . ILE A 1 214 ? -5.59 -28 -4.008 1 97.31 214 ILE A CA 1
ATOM 1700 C C . ILE A 1 214 ? -5.344 -27.688 -2.533 1 97.31 214 ILE A C 1
ATOM 1702 O O . ILE A 1 214 ? -4.562 -26.781 -2.209 1 97.31 214 ILE A O 1
ATOM 1706 N N . ALA A 1 215 ? -5.938 -28.406 -1.648 1 96.38 215 ALA A N 1
ATOM 1707 C CA . ALA A 1 215 ? -5.785 -28.203 -0.211 1 96.38 215 ALA A CA 1
ATOM 1708 C C . ALA A 1 215 ? -4.336 -28.391 0.221 1 96.38 215 ALA A C 1
ATOM 1710 O O . ALA A 1 215 ? -3.797 -27.578 0.983 1 96.38 215 ALA A O 1
ATOM 1711 N N . LYS A 1 216 ? -3.762 -29.469 -0.302 1 96.38 216 LYS A N 1
ATOM 1712 C CA . LYS A 1 216 ? -2.363 -29.734 0.024 1 96.38 216 LYS A CA 1
ATOM 1713 C C . LYS A 1 216 ? -1.454 -28.625 -0.501 1 96.38 216 LYS A C 1
ATOM 1715 O O . LYS A 1 216 ? -0.466 -28.266 0.144 1 96.38 216 LYS A O 1
ATOM 1720 N N . GLY A 1 217 ? -1.774 -28.188 -1.699 1 97.06 217 GLY A N 1
ATOM 1721 C CA . GLY A 1 217 ? -1.026 -27.078 -2.252 1 97.06 217 GLY A CA 1
ATOM 1722 C C . GLY A 1 217 ? -1.097 -25.828 -1.392 1 97.06 217 GLY A C 1
ATOM 1723 O O . GLY A 1 217 ? -0.077 -25.188 -1.136 1 97.06 217 GLY A O 1
ATOM 1724 N N . ILE A 1 218 ? -2.283 -25.5 -0.931 1 97.44 218 ILE A N 1
ATOM 1725 C CA . ILE A 1 218 ? -2.49 -24.344 -0.069 1 97.44 218 ILE A CA 1
ATOM 1726 C C . ILE A 1 218 ? -1.695 -24.5 1.224 1 97.44 218 ILE A C 1
ATOM 1728 O O . ILE A 1 218 ? -1.009 -23.578 1.663 1 97.44 218 ILE A O 1
ATOM 1732 N N . GLU A 1 219 ? -1.729 -25.688 1.778 1 96.81 219 GLU A N 1
ATOM 1733 C CA . GLU A 1 219 ? -0.997 -25.969 3.008 1 96.81 219 GLU A CA 1
ATOM 1734 C C . GLU A 1 219 ? 0.506 -25.797 2.809 1 96.81 219 GLU A C 1
ATOM 1736 O O . GLU A 1 219 ? 1.185 -25.203 3.645 1 96.81 219 GLU A O 1
ATOM 1741 N N . THR A 1 220 ? 0.982 -26.375 1.727 1 96 220 THR A N 1
ATOM 1742 C CA . THR A 1 220 ? 2.4 -26.266 1.402 1 96 220 THR A CA 1
ATOM 1743 C C . THR A 1 220 ? 2.83 -24.797 1.317 1 96 220 THR A C 1
ATOM 1745 O O . THR A 1 220 ? 3.832 -24.406 1.916 1 96 220 THR A O 1
ATOM 1748 N N . LYS A 1 221 ? 2.094 -24.047 0.613 1 96.31 221 LYS A N 1
ATOM 1749 C CA . LYS A 1 221 ? 2.432 -22.641 0.449 1 96.31 221 LYS A CA 1
ATOM 1750 C C . LYS A 1 221 ? 2.377 -21.906 1.784 1 96.31 221 LYS A C 1
ATOM 1752 O O . LYS A 1 221 ? 3.266 -21.109 2.1 1 96.31 221 LYS A O 1
ATOM 1757 N N . LEU A 1 222 ? 1.341 -22.141 2.537 1 95.62 222 LEU A N 1
ATOM 1758 C CA . LEU A 1 222 ? 1.169 -21.438 3.805 1 95.62 222 LEU A CA 1
ATOM 1759 C C . LEU A 1 222 ? 2.32 -21.75 4.758 1 95.62 222 LEU A C 1
ATOM 1761 O O . LEU A 1 222 ? 2.787 -20.859 5.48 1 95.62 222 LEU A O 1
ATOM 1765 N N . ASP A 1 223 ? 2.762 -23 4.754 1 94.94 223 ASP A N 1
ATOM 1766 C CA . ASP A 1 223 ? 3.895 -23.359 5.594 1 94.94 223 ASP A CA 1
ATOM 1767 C C . ASP A 1 223 ? 5.129 -22.531 5.25 1 94.94 223 ASP A C 1
ATOM 1769 O O . ASP A 1 223 ? 5.84 -22.078 6.141 1 94.94 223 ASP A O 1
ATOM 1773 N N . ILE A 1 224 ? 5.297 -22.344 4.027 1 94.5 224 ILE A N 1
ATOM 1774 C CA . ILE A 1 224 ? 6.469 -21.625 3.543 1 94.5 224 ILE A CA 1
ATOM 1775 C C . ILE A 1 224 ? 6.305 -20.141 3.805 1 94.5 224 ILE A C 1
ATOM 1777 O O . ILE A 1 224 ? 7.23 -19.484 4.289 1 94.5 224 ILE A O 1
ATOM 1781 N N . VAL A 1 225 ? 5.113 -19.594 3.564 1 94.81 225 VAL A N 1
ATOM 1782 C CA . VAL A 1 225 ? 4.855 -18.172 3.654 1 94.81 225 VAL A CA 1
ATOM 1783 C C . VAL A 1 225 ? 4.891 -17.719 5.117 1 94.81 225 VAL A C 1
ATOM 1785 O O . VAL A 1 225 ? 5.387 -16.641 5.434 1 94.81 225 VAL A O 1
ATOM 1788 N N . VAL A 1 226 ? 4.352 -18.531 5.984 1 93.75 226 VAL A N 1
ATOM 1789 C CA . VAL A 1 226 ? 4.34 -18.188 7.406 1 93.75 226 VAL A CA 1
ATOM 1790 C C . VAL A 1 226 ? 5.773 -18.109 7.926 1 93.75 226 VAL A C 1
ATOM 1792 O O . VAL A 1 226 ? 6.082 -17.266 8.766 1 93.75 226 VAL A O 1
ATOM 1795 N N . ALA A 1 227 ? 6.648 -18.875 7.348 1 91.31 227 ALA A N 1
ATOM 1796 C CA . ALA A 1 227 ? 8.047 -18.906 7.754 1 91.31 227 ALA A CA 1
ATOM 1797 C C . ALA A 1 227 ? 8.805 -17.688 7.199 1 91.31 227 ALA A C 1
ATOM 1799 O O . ALA A 1 227 ? 9.797 -17.25 7.777 1 91.31 227 ALA A O 1
ATOM 1800 N N . ASP A 1 228 ? 8.336 -17.188 6.152 1 92.44 228 ASP A N 1
ATOM 1801 C CA . ASP A 1 228 ? 9 -16.078 5.469 1 92.44 228 ASP A CA 1
ATOM 1802 C C . ASP A 1 228 ? 7.992 -15.25 4.68 1 92.44 228 ASP A C 1
ATOM 1804 O O . ASP A 1 228 ? 7.984 -15.273 3.447 1 92.44 228 ASP A O 1
ATOM 1808 N N . GLU A 1 229 ? 7.258 -14.406 5.395 1 88.44 229 GLU A N 1
ATOM 1809 C CA . GLU A 1 229 ? 6.109 -13.734 4.797 1 88.44 229 GLU A CA 1
ATOM 1810 C C . GLU A 1 229 ? 6.551 -12.742 3.721 1 88.44 229 GLU A C 1
ATOM 1812 O O . GLU A 1 229 ? 5.863 -12.57 2.713 1 88.44 229 GLU A O 1
ATOM 1817 N N . LYS A 1 230 ? 7.652 -12.117 3.844 1 85.25 230 LYS A N 1
ATOM 1818 C CA . LYS A 1 230 ? 8.023 -11.047 2.918 1 85.25 230 LYS A CA 1
ATOM 1819 C C . LYS A 1 230 ? 9.141 -11.5 1.979 1 85.25 230 LYS A C 1
ATOM 1821 O O . LYS A 1 230 ? 9.844 -10.664 1.403 1 85.25 230 LYS A O 1
ATOM 1826 N N . GLU A 1 231 ? 9.328 -12.812 1.888 1 86.38 231 GLU A N 1
ATOM 1827 C CA . GLU A 1 231 ? 10.148 -13.469 0.875 1 86.38 231 GLU A CA 1
ATOM 1828 C C . GLU A 1 231 ? 11.602 -13.023 0.968 1 86.38 231 GLU A C 1
ATOM 1830 O O . GLU A 1 231 ? 12.195 -12.609 -0.03 1 86.38 231 GLU A O 1
ATOM 1835 N N . GLN A 1 232 ? 12.156 -13.109 2.07 1 82.38 232 GLN A N 1
ATOM 1836 C CA . GLN A 1 232 ? 13.562 -12.781 2.297 1 82.38 232 GLN A CA 1
ATOM 1837 C C . GLN A 1 232 ? 14.414 -14.039 2.398 1 82.38 232 GLN A C 1
ATOM 1839 O O . GLN A 1 232 ? 15.641 -13.953 2.506 1 82.38 232 GLN A O 1
ATOM 1844 N N . GLY A 1 233 ? 13.781 -15.234 2.283 1 87.81 233 GLY A N 1
ATOM 1845 C CA . GLY A 1 233 ? 14.484 -16.5 2.441 1 87.81 233 GLY A CA 1
ATOM 1846 C C . GLY A 1 233 ? 13.766 -17.672 1.8 1 87.81 233 GLY A C 1
ATOM 1847 O O . GLY A 1 233 ? 13.727 -17.781 0.573 1 87.81 233 GLY A O 1
ATOM 1848 N N . VAL A 1 234 ? 13.188 -18.516 2.699 1 90.88 234 VAL A N 1
ATOM 1849 C CA . VAL A 1 234 ? 12.695 -19.828 2.268 1 90.88 234 VAL A CA 1
ATOM 1850 C C . VAL A 1 234 ? 11.516 -19.641 1.31 1 90.88 234 VAL A C 1
ATOM 1852 O O . VAL A 1 234 ? 11.219 -20.531 0.505 1 90.88 234 VAL A O 1
ATOM 1855 N N . ARG A 1 235 ? 10.805 -18.578 1.366 1 92.94 235 ARG A N 1
ATOM 1856 C CA . ARG A 1 235 ? 9.664 -18.344 0.486 1 92.94 235 ARG A CA 1
ATOM 1857 C C . ARG A 1 235 ? 10.102 -18.281 -0.974 1 92.94 235 ARG A C 1
ATOM 1859 O O . ARG A 1 235 ? 9.289 -18.484 -1.879 1 92.94 235 ARG A O 1
ATOM 1866 N N . LYS A 1 236 ? 11.391 -18.141 -1.203 1 92.31 236 LYS A N 1
ATOM 1867 C CA . LYS A 1 236 ? 11.938 -18.156 -2.555 1 92.31 236 LYS A CA 1
ATOM 1868 C C . LYS A 1 236 ? 11.766 -19.516 -3.207 1 92.31 236 LYS A C 1
ATOM 1870 O O . LYS A 1 236 ? 11.773 -19.641 -4.434 1 92.31 236 LYS A O 1
ATOM 1875 N N . PHE A 1 237 ? 11.586 -20.562 -2.393 1 95.38 237 PHE A N 1
ATOM 1876 C CA . PHE A 1 237 ? 11.422 -21.906 -2.92 1 95.38 237 PHE A CA 1
ATOM 1877 C C . PHE A 1 237 ? 10.188 -22 -3.805 1 95.38 237 PHE A C 1
ATOM 1879 O O . PHE A 1 237 ? 10.141 -22.797 -4.738 1 95.38 237 PHE A O 1
ATOM 1886 N N . LEU A 1 238 ? 9.258 -21.125 -3.475 1 95.56 238 LEU A N 1
ATOM 1887 C CA . LEU A 1 238 ? 8.008 -21.141 -4.234 1 95.56 238 LEU A CA 1
ATOM 1888 C C . LEU A 1 238 ? 8.25 -20.672 -5.668 1 95.56 238 LEU A C 1
ATOM 1890 O O . LEU A 1 238 ? 7.379 -20.828 -6.527 1 95.56 238 LEU A O 1
ATOM 1894 N N . ASN A 1 239 ? 9.484 -20.266 -5.996 1 93.94 239 ASN A N 1
ATOM 1895 C CA . ASN A 1 239 ? 9.812 -19.781 -7.336 1 93.94 239 ASN A CA 1
ATOM 1896 C C . ASN A 1 239 ? 10.398 -20.891 -8.203 1 93.94 239 ASN A C 1
ATOM 1898 O O . ASN A 1 239 ? 10.953 -20.625 -9.266 1 93.94 239 ASN A O 1
ATOM 1902 N N . LEU A 1 240 ? 10.25 -22.078 -7.727 1 96.94 240 LEU A N 1
ATOM 1903 C CA . LEU A 1 240 ? 10.68 -23.203 -8.547 1 96.94 240 LEU A CA 1
ATOM 1904 C C . LEU A 1 240 ? 10.031 -23.156 -9.93 1 96.94 240 LEU A C 1
ATOM 1906 O O . LEU A 1 240 ? 8.805 -23.031 -10.031 1 96.94 240 LEU A O 1
ATOM 1910 N N . GLY A 1 241 ? 10.852 -23.125 -10.906 1 96.94 241 GLY A N 1
ATOM 1911 C CA . GLY A 1 241 ? 10.375 -23.141 -12.281 1 96.94 241 GLY A CA 1
ATOM 1912 C C . GLY A 1 241 ? 10.102 -21.766 -12.836 1 96.94 241 GLY A C 1
ATOM 1913 O O . GLY A 1 241 ? 9.836 -21.609 -14.031 1 96.94 241 GLY A O 1
ATOM 1914 N N . HIS A 1 242 ? 10.258 -20.734 -12.055 1 95 242 HIS A N 1
ATOM 1915 C CA . HIS A 1 242 ? 9.719 -19.438 -12.438 1 95 242 HIS A CA 1
ATOM 1916 C C . HIS A 1 242 ? 10.781 -18.609 -13.156 1 95 242 HIS A C 1
ATOM 1918 O O . HIS A 1 242 ? 10.445 -17.781 -14.008 1 95 242 HIS A O 1
ATOM 1924 N N . THR A 1 243 ? 12.07 -18.828 -12.828 1 93.44 243 THR A N 1
ATOM 1925 C CA . THR A 1 243 ? 13.109 -18.016 -13.453 1 93.44 243 THR A CA 1
ATOM 1926 C C . THR A 1 243 ? 13.133 -18.234 -14.961 1 93.44 243 THR A C 1
ATOM 1928 O O . THR A 1 243 ? 12.992 -17.281 -15.734 1 93.44 243 THR A O 1
ATOM 1931 N N . PHE A 1 244 ? 13.273 -19.438 -15.383 1 94.88 244 PHE A N 1
ATOM 1932 C CA . PHE A 1 244 ? 13.219 -19.781 -16.797 1 94.88 244 PHE A CA 1
ATOM 1933 C C . PHE A 1 244 ? 11.789 -19.688 -17.328 1 94.88 244 PHE A C 1
ATOM 1935 O O . PHE A 1 244 ? 11.555 -19.188 -18.422 1 94.88 244 PHE A O 1
ATOM 1942 N N . GLY A 1 245 ? 10.898 -20.094 -16.5 1 95.25 245 GLY A N 1
ATOM 1943 C CA . GLY A 1 245 ? 9.492 -20.094 -16.859 1 95.25 245 GLY A CA 1
ATOM 1944 C C . GLY A 1 245 ? 8.977 -18.719 -17.234 1 95.25 245 GLY A C 1
ATOM 1945 O O . GLY A 1 245 ? 8.305 -18.547 -18.25 1 95.25 245 GLY A O 1
ATOM 1946 N N . HIS A 1 246 ? 9.266 -17.75 -16.469 1 92.88 246 HIS A N 1
ATOM 1947 C CA . HIS A 1 246 ? 8.805 -16.406 -16.75 1 92.88 246 HIS A CA 1
ATOM 1948 C C . HIS A 1 246 ? 9.375 -15.891 -18.078 1 92.88 246 HIS A C 1
ATOM 1950 O O . HIS A 1 246 ? 8.68 -15.219 -18.828 1 92.88 246 HIS A O 1
ATOM 1956 N N . ALA A 1 247 ? 10.656 -16.172 -18.312 1 92 247 ALA A N 1
ATOM 1957 C CA . ALA A 1 247 ? 11.281 -15.773 -19.562 1 92 247 ALA A CA 1
ATOM 1958 C C . ALA A 1 247 ? 10.555 -16.375 -20.766 1 92 247 ALA A C 1
ATOM 1960 O O . ALA A 1 247 ? 10.289 -15.695 -21.75 1 92 247 ALA A O 1
ATOM 1961 N N . VAL A 1 248 ? 10.234 -17.594 -20.641 1 94.81 248 VAL A N 1
ATOM 1962 C CA . VAL A 1 248 ? 9.523 -18.297 -21.703 1 94.81 248 VAL A CA 1
ATOM 1963 C C . VAL A 1 248 ? 8.125 -17.719 -21.859 1 94.81 248 VAL A C 1
ATOM 1965 O O . VAL A 1 248 ? 7.66 -17.5 -22.984 1 94.81 248 VAL A O 1
ATOM 1968 N N . GLU A 1 249 ? 7.465 -17.5 -20.734 1 91.5 249 GLU A N 1
ATOM 1969 C CA . GLU A 1 249 ? 6.125 -16.922 -20.719 1 91.5 249 GLU A CA 1
ATOM 1970 C C . GLU A 1 249 ? 6.102 -15.594 -21.469 1 91.5 249 GLU A C 1
ATOM 1972 O O . GLU A 1 249 ? 5.227 -15.359 -22.312 1 91.5 249 GLU A O 1
ATOM 1977 N N . TYR A 1 250 ? 7.078 -14.797 -21.234 1 86.06 250 TYR A N 1
ATOM 1978 C CA . TYR A 1 250 ? 7.137 -13.461 -21.828 1 86.06 250 TYR A CA 1
ATOM 1979 C C . TYR A 1 250 ? 7.445 -13.523 -23.312 1 86.06 250 TYR A C 1
ATOM 1981 O O . TYR A 1 250 ? 6.863 -12.781 -24.109 1 86.06 250 TYR A O 1
ATOM 1989 N N . ASN A 1 251 ? 8.305 -14.359 -23.641 1 89.12 251 ASN A N 1
ATOM 1990 C CA . ASN A 1 251 ? 8.789 -14.43 -25.016 1 89.12 251 ASN A CA 1
ATOM 1991 C C . ASN A 1 251 ? 7.781 -15.125 -25.922 1 89.12 251 ASN A C 1
ATOM 1993 O O . ASN A 1 251 ? 7.574 -14.711 -27.062 1 89.12 251 ASN A O 1
ATOM 1997 N N . HIS A 1 252 ? 7.191 -16.125 -25.438 1 91.44 252 HIS A N 1
ATOM 1998 C CA . HIS A 1 252 ? 6.367 -16.969 -26.281 1 91.44 252 HIS A CA 1
ATOM 1999 C C . HIS A 1 252 ? 4.883 -16.734 -26.031 1 91.44 252 HIS A C 1
ATOM 2001 O O . HIS A 1 252 ? 4.031 -17.297 -26.734 1 91.44 252 HIS A O 1
ATOM 2007 N N . LYS A 1 253 ? 4.574 -15.984 -25.062 1 87.19 253 LYS A N 1
ATOM 2008 C CA . LYS A 1 253 ? 3.207 -15.578 -24.75 1 87.19 253 LYS A CA 1
ATOM 2009 C C . LYS A 1 253 ? 2.314 -16.781 -24.5 1 87.19 253 LYS A C 1
ATOM 2011 O O . LYS A 1 253 ? 1.231 -16.891 -25.078 1 87.19 253 LYS A O 1
ATOM 2016 N N . ILE A 1 254 ? 2.83 -17.719 -23.734 1 90.88 254 ILE A N 1
ATOM 2017 C CA . ILE A 1 254 ? 2.045 -18.891 -23.328 1 90.88 254 ILE A CA 1
ATOM 2018 C C . ILE A 1 254 ? 1.519 -18.688 -21.906 1 90.88 254 ILE A C 1
ATOM 2020 O O . ILE A 1 254 ? 1.918 -17.75 -21.219 1 90.88 254 ILE A O 1
ATOM 2024 N N . ALA A 1 255 ? 0.587 -19.562 -21.5 1 91.69 255 ALA A N 1
ATOM 2025 C CA . ALA A 1 255 ? -0.003 -19.469 -20.172 1 91.69 255 ALA A CA 1
ATOM 2026 C C . ALA A 1 255 ? 1.057 -19.656 -19.094 1 91.69 255 ALA A C 1
ATOM 2028 O O . ALA A 1 255 ? 2.027 -20.391 -19.281 1 91.69 255 ALA A O 1
ATOM 2029 N N . HIS A 1 256 ? 0.885 -19.016 -18.016 1 93.12 256 HIS A N 1
ATOM 2030 C CA . HIS A 1 256 ? 1.842 -18.984 -16.922 1 93.12 256 HIS A CA 1
ATOM 2031 C C . HIS A 1 256 ? 2.232 -20.391 -16.484 1 93.12 256 HIS A C 1
ATOM 2033 O O . HIS A 1 256 ? 3.416 -20.734 -16.469 1 93.12 256 HIS A O 1
ATOM 2039 N N . GLY A 1 257 ? 1.241 -21.203 -16.234 1 96.5 257 GLY A N 1
ATOM 2040 C CA . GLY A 1 257 ? 1.509 -22.547 -15.75 1 96.5 257 GLY A CA 1
ATOM 2041 C C . GLY A 1 257 ? 2.254 -23.406 -16.75 1 96.5 257 GLY A C 1
ATOM 2042 O O . GLY A 1 257 ? 3.057 -24.266 -16.359 1 96.5 257 GLY A O 1
ATOM 2043 N N . HIS A 1 258 ? 1.969 -23.172 -18.078 1 96.94 258 HIS A N 1
ATOM 2044 C CA . HIS A 1 258 ? 2.703 -23.891 -19.109 1 96.94 258 HIS A CA 1
ATOM 2045 C C . HIS A 1 258 ? 4.184 -23.531 -19.078 1 96.94 258 HIS A C 1
ATOM 2047 O O . HIS A 1 258 ? 5.043 -24.422 -19.125 1 96.94 258 HIS A O 1
ATOM 2053 N N . ALA A 1 259 ? 4.422 -22.312 -18.906 1 96.56 259 ALA A N 1
ATOM 2054 C CA . ALA A 1 259 ? 5.793 -21.828 -18.859 1 96.56 259 ALA A CA 1
ATOM 2055 C C . ALA A 1 259 ? 6.512 -22.328 -17.609 1 96.56 259 ALA A C 1
ATOM 2057 O O . ALA A 1 259 ? 7.691 -22.688 -17.672 1 96.56 259 ALA A O 1
ATOM 2058 N N . VAL A 1 260 ? 5.797 -22.375 -16.531 1 97.31 260 VAL A N 1
ATOM 2059 C CA . VAL A 1 260 ? 6.375 -22.812 -15.266 1 97.31 260 VAL A CA 1
ATOM 2060 C C . VAL A 1 260 ? 6.801 -24.281 -15.383 1 97.31 260 VAL A C 1
ATOM 2062 O O . VAL A 1 260 ? 7.863 -24.656 -14.891 1 97.31 260 VAL A O 1
ATOM 2065 N N . MET A 1 261 ? 6.008 -25.062 -16.062 1 98.25 261 MET A N 1
ATOM 2066 C CA . MET A 1 261 ? 6.348 -26.484 -16.219 1 98.25 261 MET A CA 1
ATOM 2067 C C . MET A 1 261 ? 7.605 -26.641 -17.062 1 98.25 261 MET A C 1
ATOM 2069 O O . MET A 1 261 ? 8.461 -27.469 -16.75 1 98.25 261 MET A O 1
ATOM 2073 N N . ILE A 1 262 ? 7.695 -25.859 -18.109 1 97.81 262 ILE A N 1
ATOM 2074 C CA . ILE A 1 262 ? 8.914 -25.859 -18.906 1 97.81 262 ILE A CA 1
ATOM 2075 C C . ILE A 1 262 ? 10.102 -25.438 -18.047 1 97.81 262 ILE A C 1
ATOM 2077 O O . ILE A 1 262 ? 11.172 -26.031 -18.125 1 97.81 262 ILE A O 1
ATOM 2081 N N . GLY A 1 263 ? 9.859 -24.438 -17.219 1 98.06 263 GLY A N 1
ATOM 2082 C CA . GLY A 1 263 ? 10.875 -23.969 -16.297 1 98.06 263 GLY A CA 1
ATOM 2083 C C . GLY A 1 263 ? 11.336 -25.031 -15.32 1 98.06 263 GLY A C 1
ATOM 2084 O O . GLY A 1 263 ? 12.523 -25.109 -15 1 98.06 263 GLY A O 1
ATOM 2085 N N . ILE A 1 264 ? 10.414 -25.828 -14.875 1 98.25 264 ILE A N 1
ATOM 2086 C CA . ILE A 1 264 ? 10.734 -26.891 -13.922 1 98.25 264 ILE A CA 1
ATOM 2087 C C . ILE A 1 264 ? 11.641 -27.922 -14.586 1 98.25 264 ILE A C 1
ATOM 2089 O O . ILE A 1 264 ? 12.664 -28.312 -14.023 1 98.25 264 ILE A O 1
ATOM 2093 N N . ILE A 1 265 ? 11.344 -28.312 -15.82 1 98.19 265 ILE A N 1
ATOM 2094 C CA . ILE A 1 265 ? 12.188 -29.25 -16.547 1 98.19 265 ILE A CA 1
ATOM 2095 C C . ILE A 1 265 ? 13.586 -28.672 -16.719 1 98.19 265 ILE A C 1
ATOM 2097 O O . ILE A 1 265 ? 14.586 -29.344 -16.469 1 98.19 265 ILE A O 1
ATOM 2101 N N . TYR A 1 266 ? 13.625 -27.438 -17.109 1 98.25 266 TYR A N 1
ATOM 2102 C CA . TYR A 1 266 ? 14.891 -26.734 -17.312 1 98.25 266 TYR A CA 1
ATOM 2103 C C . TYR A 1 266 ? 15.711 -26.719 -16.031 1 98.25 266 TYR A C 1
ATOM 2105 O O . TYR A 1 266 ? 16.906 -27 -16.047 1 98.25 266 TYR A O 1
ATOM 2113 N N . GLN A 1 267 ? 15.062 -26.422 -14.953 1 97.31 267 GLN A N 1
ATOM 2114 C CA . GLN A 1 267 ? 15.773 -26.281 -13.695 1 97.31 267 GLN A CA 1
ATOM 2115 C C . GLN A 1 267 ? 16.219 -27.625 -13.148 1 97.31 267 GLN A C 1
ATOM 2117 O O . GLN A 1 267 ? 17.219 -27.719 -12.43 1 97.31 267 GLN A O 1
ATOM 2122 N N . PHE A 1 268 ? 15.5 -28.719 -13.508 1 98.12 268 PHE A N 1
ATOM 2123 C CA . PHE A 1 268 ? 15.984 -30.062 -13.203 1 98.12 268 PHE A CA 1
ATOM 2124 C C . PHE A 1 268 ? 17.266 -30.359 -13.977 1 98.12 268 PHE A C 1
ATOM 2126 O O . PHE A 1 268 ? 18.188 -30.984 -13.438 1 98.12 268 PHE A O 1
ATOM 2133 N N . ILE A 1 269 ? 17.312 -29.922 -15.234 1 98.44 269 ILE A N 1
ATOM 2134 C CA . ILE A 1 269 ? 18.531 -30.109 -16.031 1 98.44 269 ILE A CA 1
ATOM 2135 C C . ILE A 1 269 ? 19.688 -29.328 -15.422 1 98.44 269 ILE A C 1
ATOM 2137 O O . ILE A 1 269 ? 20.797 -29.844 -15.297 1 98.44 269 ILE A O 1
ATOM 2141 N N . VAL A 1 270 ? 19.438 -28.094 -15.008 1 98.38 270 VAL A N 1
ATOM 2142 C CA . VAL A 1 270 ? 20.453 -27.266 -14.367 1 98.38 270 VAL A CA 1
ATOM 2143 C C . VAL A 1 270 ? 20.953 -27.969 -13.094 1 98.38 270 VAL A C 1
ATOM 2145 O O . VAL A 1 270 ? 22.156 -28.016 -12.836 1 98.38 270 VAL A O 1
ATOM 2148 N N . ALA A 1 271 ? 20.047 -28.5 -12.297 1 98.19 271 ALA A N 1
ATOM 2149 C CA . ALA A 1 271 ? 20.422 -29.219 -11.078 1 98.19 271 ALA A CA 1
ATOM 2150 C C . ALA A 1 271 ? 21.297 -30.422 -11.398 1 98.19 271 ALA A C 1
ATOM 2152 O O . ALA A 1 271 ? 22.266 -30.703 -10.688 1 98.19 271 ALA A O 1
ATOM 2153 N N . ASN A 1 272 ? 20.922 -31.141 -12.453 1 98.25 272 ASN A N 1
ATOM 2154 C CA . ASN A 1 272 ? 21.719 -32.281 -12.883 1 98.25 272 ASN A CA 1
ATOM 2155 C C . ASN A 1 272 ? 23.141 -31.859 -13.242 1 98.25 272 ASN A C 1
ATOM 2157 O O . ASN A 1 272 ? 24.109 -32.531 -12.898 1 98.25 272 ASN A O 1
ATOM 2161 N N . ILE A 1 273 ? 23.266 -30.734 -13.914 1 97.69 273 ILE A N 1
ATOM 2162 C CA . ILE A 1 273 ? 24.562 -30.25 -14.375 1 97.69 273 ILE A CA 1
ATOM 2163 C C . ILE A 1 273 ? 25.391 -29.797 -13.172 1 97.69 273 ILE A C 1
ATOM 2165 O O . ILE A 1 273 ? 26.578 -30.125 -13.078 1 97.69 273 ILE A O 1
ATOM 2169 N N . LEU A 1 274 ? 24.828 -29.125 -12.258 1 97.06 274 LEU A N 1
ATOM 2170 C CA . LEU A 1 274 ? 25.562 -28.469 -11.188 1 97.06 274 LEU A CA 1
ATOM 2171 C C . LEU A 1 274 ? 25.875 -29.453 -10.062 1 97.06 274 LEU A C 1
ATOM 2173 O O . LEU A 1 274 ? 26.938 -29.359 -9.43 1 97.06 274 LEU A O 1
ATOM 2177 N N . PHE A 1 275 ? 24.875 -30.359 -9.812 1 97.06 275 PHE A N 1
ATOM 2178 C CA . PHE A 1 275 ? 24.984 -31.109 -8.562 1 97.06 275 PHE A CA 1
ATOM 2179 C C . PHE A 1 275 ? 24.984 -32.625 -8.828 1 97.06 275 PHE A C 1
ATOM 2181 O O . PHE A 1 275 ? 24.969 -33.406 -7.895 1 97.06 275 PHE A O 1
ATOM 2188 N N . ASN A 1 276 ? 24.953 -33.031 -10.062 1 96.12 276 ASN A N 1
ATOM 2189 C CA . ASN A 1 276 ? 24.781 -34.438 -10.398 1 96.12 276 ASN A CA 1
ATOM 2190 C C . ASN A 1 276 ? 23.547 -35.031 -9.703 1 96.12 276 ASN A C 1
ATOM 2192 O O . ASN A 1 276 ? 23.641 -36.094 -9.094 1 96.12 276 ASN A O 1
ATOM 2196 N N . SER A 1 277 ? 22.453 -34.344 -9.688 1 95.44 277 SER A N 1
ATOM 2197 C CA . SER A 1 277 ? 21.234 -34.688 -8.977 1 95.44 277 SER A CA 1
ATOM 2198 C C . SER A 1 277 ? 20.547 -35.906 -9.602 1 95.44 277 SER A C 1
ATOM 2200 O O . SER A 1 277 ? 19.703 -36.562 -8.969 1 95.44 277 SER A O 1
ATOM 2202 N N . ASN A 1 278 ? 20.812 -36.219 -10.906 1 96.06 278 ASN A N 1
ATOM 2203 C CA . ASN A 1 278 ? 20.312 -37.375 -11.648 1 96.06 278 ASN A CA 1
ATOM 2204 C C . ASN A 1 278 ? 18.781 -37.312 -11.773 1 96.06 278 ASN A C 1
ATOM 2206 O O . ASN A 1 278 ? 18.125 -38.344 -11.641 1 96.06 278 ASN A O 1
ATOM 2210 N N . HIS A 1 279 ? 18.125 -36.219 -11.812 1 97.5 279 HIS A N 1
ATOM 2211 C CA . HIS A 1 279 ? 16.703 -36.125 -12.141 1 97.5 279 HIS A CA 1
ATOM 2212 C C . HIS A 1 279 ? 16.406 -36.75 -13.492 1 97.5 279 HIS A C 1
ATOM 2214 O O . HIS A 1 279 ? 17.156 -36.531 -14.453 1 97.5 279 HIS A O 1
ATOM 2220 N N . ASP A 1 280 ? 15.383 -37.594 -13.555 1 97.81 280 ASP A N 1
ATOM 2221 C CA . ASP A 1 280 ? 14.969 -38.25 -14.789 1 97.81 280 ASP A CA 1
ATOM 2222 C C . ASP A 1 280 ? 14.172 -37.312 -15.68 1 97.81 280 ASP A C 1
ATOM 2224 O O . ASP A 1 280 ? 12.945 -37.344 -15.68 1 97.81 280 ASP A O 1
ATOM 2228 N N . ILE A 1 281 ? 14.867 -36.594 -16.516 1 98.19 281 ILE A N 1
ATOM 2229 C CA . ILE A 1 281 ? 14.266 -35.562 -17.344 1 98.19 281 ILE A CA 1
ATOM 2230 C C . ILE A 1 281 ? 13.219 -36.156 -18.266 1 98.19 281 ILE A C 1
ATOM 2232 O O . ILE A 1 281 ? 12.133 -35.594 -18.453 1 98.19 281 ILE A O 1
ATOM 2236 N N . GLN A 1 282 ? 13.477 -37.25 -18.859 1 98.06 282 GLN A N 1
ATOM 2237 C CA . GLN A 1 282 ? 12.555 -37.906 -19.781 1 98.06 282 GLN A CA 1
ATOM 2238 C C . GLN A 1 282 ? 11.25 -38.281 -19.094 1 98.06 282 GLN A C 1
ATOM 2240 O O . GLN A 1 282 ? 10.18 -38.219 -19.703 1 98.06 282 GLN A O 1
ATOM 2245 N N . HIS A 1 283 ? 11.344 -38.688 -17.859 1 97.88 283 HIS A N 1
ATOM 2246 C CA . HIS A 1 283 ? 10.148 -39 -17.078 1 97.88 283 HIS A CA 1
ATOM 2247 C C . HIS A 1 283 ? 9.195 -37.812 -17.047 1 97.88 283 HIS A C 1
ATOM 2249 O O . HIS A 1 283 ? 8.008 -37.938 -17.328 1 97.88 283 HIS A O 1
ATOM 2255 N N . TYR A 1 284 ? 9.758 -36.688 -16.703 1 98.06 284 TYR A N 1
ATOM 2256 C CA . TYR A 1 284 ? 8.93 -35.5 -16.578 1 98.06 284 TYR A CA 1
ATOM 2257 C C . TYR A 1 284 ? 8.406 -35.031 -17.938 1 98.06 284 TYR A C 1
ATOM 2259 O O . TYR A 1 284 ? 7.25 -34.625 -18.047 1 98.06 284 TYR A O 1
ATOM 2267 N N . ILE A 1 285 ? 9.195 -35.125 -18.984 1 98.06 285 ILE A N 1
ATOM 2268 C CA . ILE A 1 285 ? 8.758 -34.781 -20.328 1 98.06 285 ILE A CA 1
ATOM 2269 C C . ILE A 1 285 ? 7.598 -35.688 -20.734 1 98.06 285 ILE A C 1
ATOM 2271 O O . ILE A 1 285 ? 6.578 -35.188 -21.234 1 98.06 285 ILE A O 1
ATOM 2275 N N . ASN A 1 286 ? 7.719 -36.969 -20.5 1 98.12 286 ASN A N 1
ATOM 2276 C CA . ASN A 1 286 ? 6.664 -37.906 -20.859 1 98.12 286 ASN A CA 1
ATOM 2277 C C . ASN A 1 286 ? 5.371 -37.625 -20.109 1 98.12 286 ASN A C 1
ATOM 2279 O O . ASN A 1 286 ? 4.289 -37.656 -20.688 1 98.12 286 ASN A O 1
ATOM 2283 N N . TYR A 1 287 ? 5.539 -37.375 -18.844 1 98.44 287 TYR A N 1
ATOM 2284 C CA . TYR A 1 287 ? 4.375 -37.094 -18.016 1 98.44 287 TYR A CA 1
ATOM 2285 C C . TYR A 1 287 ? 3.648 -35.844 -18.484 1 98.44 287 TYR A C 1
ATOM 2287 O O . TYR A 1 287 ? 2.428 -35.844 -18.656 1 98.44 287 TYR A O 1
ATOM 2295 N N . LEU A 1 288 ? 4.391 -34.781 -18.75 1 98.19 288 LEU A N 1
ATOM 2296 C CA . LEU A 1 288 ? 3.797 -33.531 -19.156 1 98.19 288 LEU A CA 1
ATOM 2297 C C . LEU A 1 288 ? 3.193 -33.625 -20.562 1 98.19 288 LEU A C 1
ATOM 2299 O O . LEU A 1 288 ? 2.16 -33.031 -20.844 1 98.19 288 LEU A O 1
ATOM 2303 N N . THR A 1 289 ? 3.828 -34.375 -21.422 1 97.44 289 THR A N 1
ATOM 2304 C CA . THR A 1 289 ? 3.293 -34.625 -22.75 1 97.44 289 THR A CA 1
ATOM 2305 C C . THR A 1 289 ? 1.95 -35.344 -22.672 1 97.44 289 THR A C 1
ATOM 2307 O O . THR A 1 289 ? 1.004 -35 -23.375 1 97.44 289 THR A O 1
ATOM 2310 N N . LYS A 1 290 ? 1.896 -36.344 -21.797 1 97.75 290 LYS A N 1
ATOM 2311 C CA . LYS A 1 290 ? 0.665 -37.125 -21.609 1 97.75 290 LYS A CA 1
ATOM 2312 C C . LYS A 1 290 ? -0.477 -36.219 -21.141 1 97.75 290 LYS A C 1
ATOM 2314 O O . LYS A 1 290 ? -1.639 -36.469 -21.484 1 97.75 290 LYS A O 1
ATOM 2319 N N . LEU A 1 291 ? -0.166 -35.25 -20.359 1 98 291 LEU A N 1
ATOM 2320 C CA . LEU A 1 291 ? -1.177 -34.344 -19.844 1 98 291 LEU A CA 1
ATOM 2321 C C . LEU A 1 291 ? -1.59 -33.344 -20.906 1 98 291 LEU A C 1
ATOM 2323 O O . LEU A 1 291 ? -2.662 -32.75 -20.812 1 98 291 LEU A O 1
ATOM 2327 N N . GLY A 1 292 ? -0.671 -33.094 -21.875 1 96.88 292 GLY A N 1
ATOM 2328 C CA . GLY A 1 292 ? -1.021 -32.188 -22.969 1 96.88 292 GLY A CA 1
ATOM 2329 C C . GLY A 1 292 ? -0.334 -30.844 -22.875 1 96.88 292 GLY A C 1
ATOM 2330 O O . GLY A 1 292 ? -0.787 -29.875 -23.484 1 96.88 292 GLY A O 1
ATOM 2331 N N . TYR A 1 293 ? 0.753 -30.703 -22.078 1 97.44 293 TYR A N 1
ATOM 2332 C CA . TYR A 1 293 ? 1.492 -29.453 -22.031 1 97.44 293 TYR A CA 1
ATOM 2333 C C . TYR A 1 293 ? 2.162 -29.172 -23.375 1 97.44 293 TYR A C 1
ATOM 2335 O O . TYR A 1 293 ? 2.654 -30.094 -24.031 1 97.44 293 TYR A O 1
ATOM 2343 N N . PRO A 1 294 ? 2.191 -27.891 -23.781 1 94.62 294 PRO A N 1
ATOM 2344 C CA . PRO A 1 294 ? 2.76 -27.547 -25.094 1 94.62 294 PRO A CA 1
ATOM 2345 C C . PRO A 1 294 ? 4.285 -27.484 -25.062 1 94.62 294 PRO A C 1
ATOM 2347 O O . PRO A 1 294 ? 4.859 -26.406 -25.281 1 94.62 294 PRO A O 1
ATOM 2350 N N . LEU A 1 295 ? 4.938 -28.578 -25.031 1 96.25 295 LEU A N 1
ATOM 2351 C CA . LEU A 1 295 ? 6.387 -28.641 -24.891 1 96.25 295 LEU A CA 1
ATOM 2352 C C . LEU A 1 295 ? 7.082 -28.375 -26.219 1 96.25 295 LEU A C 1
ATOM 2354 O O . LEU A 1 295 ? 8.289 -28.141 -26.25 1 96.25 295 LEU A O 1
ATOM 2358 N N . GLU A 1 296 ? 6.305 -28.328 -27.312 1 92.69 296 GLU A N 1
ATOM 2359 C CA . GLU A 1 296 ? 6.879 -28.016 -28.609 1 92.69 296 GLU A CA 1
ATOM 2360 C C . GLU A 1 296 ? 7.477 -26.609 -28.625 1 92.69 296 GLU A C 1
ATOM 2362 O O . GLU A 1 296 ? 8.367 -26.312 -29.422 1 92.69 296 GLU A O 1
ATOM 2367 N N . THR A 1 297 ? 7.027 -25.75 -27.734 1 93.38 297 THR A N 1
ATOM 2368 C CA . THR A 1 297 ? 7.535 -24.391 -27.594 1 93.38 297 THR A CA 1
ATOM 2369 C C . THR A 1 297 ? 9.031 -24.406 -27.297 1 93.38 297 THR A C 1
ATOM 2371 O O . THR A 1 297 ? 9.75 -23.469 -27.641 1 93.38 297 THR A O 1
ATOM 2374 N N . ILE A 1 298 ? 9.523 -25.422 -26.75 1 95 298 ILE A N 1
ATOM 2375 C CA . ILE A 1 298 ? 10.914 -25.547 -26.328 1 95 298 ILE A CA 1
ATOM 2376 C C . ILE A 1 298 ? 11.836 -25.469 -27.531 1 95 298 ILE A C 1
ATOM 2378 O O . ILE A 1 298 ? 12.898 -24.844 -27.484 1 95 298 ILE A O 1
ATOM 2382 N N . THR A 1 299 ? 11.414 -26.047 -28.625 1 93.69 299 THR A N 1
ATOM 2383 C CA . THR A 1 299 ? 12.242 -26.078 -29.828 1 93.69 299 THR A CA 1
ATOM 2384 C C . THR A 1 299 ? 12.438 -24.672 -30.391 1 93.69 299 THR A C 1
ATOM 2386 O O . THR A 1 299 ? 13.414 -24.422 -31.094 1 93.69 299 THR A O 1
ATOM 2389 N N . ASP A 1 300 ? 11.594 -23.781 -30.047 1 93.5 300 ASP A N 1
ATOM 2390 C CA . ASP A 1 300 ? 11.617 -22.438 -30.594 1 93.5 300 ASP A CA 1
ATOM 2391 C C . ASP A 1 300 ? 12.344 -21.469 -29.672 1 93.5 300 ASP A C 1
ATOM 2393 O O . ASP A 1 300 ? 12.461 -20.281 -29.969 1 93.5 300 ASP A O 1
ATOM 2397 N N . ILE A 1 301 ? 12.852 -21.953 -28.641 1 94.88 301 ILE A N 1
ATOM 2398 C CA . ILE A 1 301 ? 13.477 -21.078 -27.656 1 94.88 301 ILE A CA 1
ATOM 2399 C C . ILE A 1 301 ? 14.844 -20.625 -28.156 1 94.88 301 ILE A C 1
ATOM 2401 O O . ILE A 1 301 ? 15.664 -21.453 -28.578 1 94.88 301 ILE A O 1
ATOM 2405 N N . ASP A 1 302 ? 15.023 -19.328 -28.203 1 95.88 302 ASP A N 1
ATOM 2406 C CA . ASP A 1 302 ? 16.328 -18.719 -28.422 1 95.88 302 ASP A CA 1
ATOM 2407 C C . ASP A 1 302 ? 17 -18.344 -27.109 1 95.88 302 ASP A C 1
ATOM 2409 O O . ASP A 1 302 ? 16.531 -17.438 -26.406 1 95.88 302 ASP A O 1
ATOM 2413 N N . PHE A 1 303 ? 18.094 -18.938 -26.828 1 96.44 303 PHE A N 1
ATOM 2414 C CA . PHE A 1 303 ? 18.703 -18.797 -25.516 1 96.44 303 PHE A CA 1
ATOM 2415 C C . PHE A 1 303 ? 19.047 -17.344 -25.234 1 96.44 303 PHE A C 1
ATOM 2417 O O . PHE A 1 303 ? 18.844 -16.859 -24.125 1 96.44 303 PHE A O 1
ATOM 2424 N N . GLU A 1 304 ? 19.641 -16.703 -26.156 1 95.62 304 GLU A N 1
ATOM 2425 C CA . GLU A 1 304 ? 20.078 -15.32 -25.922 1 95.62 304 GLU A CA 1
ATOM 2426 C C . GLU A 1 304 ? 18.891 -14.43 -25.516 1 95.62 304 GLU A C 1
ATOM 2428 O O . GLU A 1 304 ? 19.016 -13.625 -24.594 1 95.62 304 GLU A O 1
ATOM 2433 N N . THR A 1 305 ? 17.875 -14.648 -26.203 1 95.06 305 THR A N 1
ATOM 2434 C CA . THR A 1 305 ? 16.672 -13.883 -25.906 1 95.06 305 THR A CA 1
ATOM 2435 C C . THR A 1 305 ? 16.141 -14.219 -24.516 1 95.06 305 THR A C 1
ATOM 2437 O O . THR A 1 305 ? 15.852 -13.328 -23.719 1 95.06 305 THR A O 1
ATOM 2440 N N . ILE A 1 306 ? 16.031 -15.461 -24.234 1 95.06 306 ILE A N 1
ATOM 2441 C CA . ILE A 1 306 ? 15.516 -15.938 -22.953 1 95.06 306 ILE A CA 1
ATOM 2442 C C . ILE A 1 306 ? 16.438 -15.484 -21.828 1 95.06 306 ILE A C 1
ATOM 2444 O O . ILE A 1 306 ? 15.969 -15.094 -20.75 1 95.06 306 ILE A O 1
ATOM 2448 N N . TYR A 1 307 ? 17.688 -15.547 -22.078 1 93.88 307 TYR A N 1
ATOM 2449 C CA . TYR A 1 307 ? 18.672 -15.141 -21.078 1 93.88 307 TYR A CA 1
ATOM 2450 C C . TYR A 1 307 ? 18.484 -13.68 -20.703 1 93.88 307 TYR A C 1
ATOM 2452 O O . TYR A 1 307 ? 18.578 -13.32 -19.531 1 93.88 307 TYR A O 1
ATOM 2460 N N . GLN A 1 308 ? 18.234 -12.852 -21.656 1 89.06 308 GLN A N 1
ATOM 2461 C CA . GLN A 1 308 ? 18.016 -11.438 -21.391 1 89.06 308 GLN A CA 1
ATOM 2462 C C . GLN A 1 308 ? 16.781 -11.234 -20.516 1 89.06 308 GLN A C 1
ATOM 2464 O O . GLN A 1 308 ? 16.781 -10.398 -19.609 1 89.06 308 GLN A O 1
ATOM 2469 N N . TYR A 1 309 ? 15.773 -12.008 -20.734 1 88.25 309 TYR A N 1
ATOM 2470 C CA . TYR A 1 309 ? 14.57 -11.938 -19.906 1 88.25 309 TYR A CA 1
ATOM 2471 C C . TYR A 1 309 ? 14.844 -12.43 -18.5 1 88.25 309 TYR A C 1
ATOM 2473 O O . TYR A 1 309 ? 14.312 -11.875 -17.531 1 88.25 309 TYR A O 1
ATOM 2481 N N . MET A 1 310 ? 15.672 -13.461 -18.406 1 90 310 MET A N 1
ATOM 2482 C CA . MET A 1 310 ? 16.016 -13.969 -17.078 1 90 310 MET A CA 1
ATOM 2483 C C . MET A 1 310 ? 16.781 -12.922 -16.281 1 90 310 MET A C 1
ATOM 2485 O O . MET A 1 310 ? 16.594 -12.805 -15.07 1 90 310 MET A O 1
ATOM 2489 N N . LEU A 1 311 ? 17.578 -12.203 -16.953 1 83.38 311 LEU A N 1
ATOM 2490 C CA . LEU A 1 311 ? 18.375 -11.164 -16.297 1 83.38 311 LEU A CA 1
ATOM 2491 C C . LEU A 1 311 ? 17.484 -10.039 -15.789 1 83.38 311 LEU A C 1
ATOM 2493 O O . LEU A 1 311 ? 17.828 -9.359 -14.82 1 83.38 311 LEU A O 1
ATOM 2497 N N . SER A 1 312 ? 16.391 -9.891 -16.375 1 74 312 SER A N 1
ATOM 2498 C CA . SER A 1 312 ? 15.5 -8.789 -16.047 1 74 312 SER A CA 1
ATOM 2499 C C . SER A 1 312 ? 14.562 -9.156 -14.898 1 74 312 SER A C 1
ATOM 2501 O O . SER A 1 312 ? 13.828 -8.305 -14.391 1 74 312 SER A O 1
ATOM 2503 N N . ASP A 1 313 ? 14.641 -10.305 -14.516 1 74.81 313 ASP A N 1
ATOM 2504 C CA . ASP A 1 313 ? 13.773 -10.766 -13.43 1 74.81 313 ASP A CA 1
ATOM 2505 C C . ASP A 1 313 ? 14.148 -10.094 -12.109 1 74.81 313 ASP A C 1
ATOM 2507 O O . ASP A 1 313 ? 15.328 -9.914 -11.812 1 74.81 313 ASP A O 1
ATOM 2511 N N . LYS A 1 314 ? 13.211 -9.766 -11.367 1 65.62 314 LYS A N 1
ATOM 2512 C CA . LYS A 1 314 ? 13.312 -8.969 -10.148 1 65.62 314 LYS A CA 1
ATOM 2513 C C . LYS A 1 314 ? 14.125 -9.711 -9.078 1 65.62 314 LYS A C 1
ATOM 2515 O O . LYS A 1 314 ? 14.594 -9.094 -8.117 1 65.62 314 LYS A O 1
ATOM 2520 N N . LYS A 1 315 ? 14.156 -10.953 -9.195 1 66.44 315 LYS A N 1
ATOM 2521 C CA . LYS A 1 315 ? 14.789 -11.789 -8.18 1 66.44 315 LYS A CA 1
ATOM 2522 C C . LYS A 1 315 ? 16.312 -11.734 -8.289 1 66.44 315 LYS A C 1
ATOM 2524 O O . LYS A 1 315 ? 17.016 -12.133 -7.363 1 66.44 315 LYS A O 1
ATOM 2529 N N . ASN A 1 316 ? 16.594 -11.148 -9.422 1 68.12 316 ASN A N 1
ATOM 2530 C CA . ASN A 1 316 ? 18.031 -11.094 -9.656 1 68.12 316 ASN A CA 1
ATOM 2531 C C . ASN A 1 316 ? 18.703 -9.992 -8.828 1 68.12 316 ASN A C 1
ATOM 2533 O O . ASN A 1 316 ? 18.016 -9.078 -8.352 1 68.12 316 ASN A O 1
ATOM 2537 N N . ASP A 1 317 ? 19.875 -10.305 -8.453 1 67.75 317 ASP A N 1
ATOM 2538 C CA . ASP A 1 317 ? 20.703 -9.281 -7.836 1 67.75 317 ASP A CA 1
ATOM 2539 C C . ASP A 1 317 ? 21.984 -9.031 -8.648 1 67.75 317 ASP A C 1
ATOM 2541 O O . ASP A 1 317 ? 22.031 -9.352 -9.836 1 67.75 317 ASP A O 1
ATOM 2545 N N . LYS A 1 318 ? 22.938 -8.297 -8.148 1 66.5 318 LYS A N 1
ATOM 2546 C CA . LYS A 1 318 ? 24.156 -7.875 -8.82 1 66.5 318 LYS A CA 1
ATOM 2547 C C . LYS A 1 318 ? 24.922 -9.078 -9.352 1 66.5 318 LYS A C 1
ATOM 2549 O O . LYS A 1 318 ? 25.703 -8.953 -10.305 1 66.5 318 LYS A O 1
ATOM 2554 N N . GLN A 1 319 ? 24.625 -10.258 -8.82 1 75.69 319 GLN A N 1
ATOM 2555 C CA . GLN A 1 319 ? 25.391 -11.438 -9.18 1 75.69 319 GLN A CA 1
ATOM 2556 C C . GLN A 1 319 ? 24.766 -12.148 -10.383 1 75.69 319 GLN A C 1
ATOM 2558 O O . GLN A 1 319 ? 25.391 -13.016 -10.992 1 75.69 319 GLN A O 1
ATOM 2563 N N . GLY A 1 320 ? 23.656 -11.797 -10.727 1 81 320 GLY A N 1
ATOM 2564 C CA . GLY A 1 320 ? 23.062 -12.32 -11.945 1 81 320 GLY A CA 1
ATOM 2565 C C . GLY A 1 320 ? 21.828 -13.172 -11.688 1 81 320 GLY A C 1
ATOM 2566 O O . GLY A 1 320 ? 21.047 -12.875 -10.789 1 81 320 GLY A O 1
ATOM 2567 N N . VAL A 1 321 ? 21.672 -14.281 -12.547 1 90.12 321 VAL A N 1
ATOM 2568 C CA . VAL A 1 321 ? 20.438 -15.07 -12.555 1 90.12 321 VAL A CA 1
ATOM 2569 C C . VAL A 1 321 ? 20.438 -16.031 -11.367 1 90.12 321 VAL A C 1
ATOM 2571 O O . VAL A 1 321 ? 21.406 -16.75 -11.141 1 90.12 321 VAL A O 1
ATOM 2574 N N . GLN A 1 322 ? 19.406 -15.938 -10.633 1 91.5 322 GLN A N 1
ATOM 2575 C CA . GLN A 1 322 ? 19.172 -16.859 -9.516 1 91.5 322 GLN A CA 1
ATOM 2576 C C . GLN A 1 322 ? 18.047 -17.828 -9.828 1 91.5 322 GLN A C 1
ATOM 2578 O O . GLN A 1 322 ? 17.031 -17.453 -10.43 1 91.5 322 GLN A O 1
ATOM 2583 N N . MET A 1 323 ? 18.281 -19.125 -9.383 1 94.38 323 MET A N 1
ATOM 2584 C CA . MET A 1 323 ? 17.266 -20.141 -9.609 1 94.38 323 MET A CA 1
ATOM 2585 C C . MET A 1 323 ? 17.047 -20.984 -8.344 1 94.38 323 MET A C 1
ATOM 2587 O O . MET A 1 323 ? 17.953 -21.125 -7.531 1 94.38 323 MET A O 1
ATOM 2591 N N . VAL A 1 324 ? 15.836 -21.391 -8.227 1 96.12 324 VAL A N 1
ATOM 2592 C CA . VAL A 1 324 ? 15.523 -22.422 -7.242 1 96.12 324 VAL A CA 1
ATOM 2593 C C . VAL A 1 324 ? 15.742 -23.797 -7.848 1 96.12 324 VAL A C 1
ATOM 2595 O O . VAL A 1 324 ? 15.211 -24.109 -8.922 1 96.12 324 VAL A O 1
ATOM 2598 N N . LEU A 1 325 ? 16.562 -24.594 -7.176 1 97.94 325 LEU A N 1
ATOM 2599 C CA . LEU A 1 325 ? 16.906 -25.906 -7.691 1 97.94 325 LEU A CA 1
ATOM 2600 C C . LEU A 1 325 ? 16.641 -26.984 -6.641 1 97.94 325 LEU A C 1
ATOM 2602 O O . LEU A 1 325 ? 16.875 -26.766 -5.453 1 97.94 325 LEU A O 1
ATOM 2606 N N . ILE A 1 326 ? 16.125 -28.109 -7.133 1 97.75 326 ILE A N 1
ATOM 2607 C CA . ILE A 1 326 ? 16.016 -29.297 -6.301 1 97.75 326 ILE A CA 1
ATOM 2608 C C . ILE A 1 326 ? 17.266 -30.172 -6.488 1 97.75 326 ILE A C 1
ATOM 2610 O O . ILE A 1 326 ? 17.375 -30.906 -7.477 1 97.75 326 ILE A O 1
ATOM 2614 N N . LYS A 1 327 ? 18.172 -30.062 -5.512 1 97 327 LYS A N 1
ATOM 2615 C CA . LYS A 1 327 ? 19.344 -30.922 -5.578 1 97 327 LYS A CA 1
ATOM 2616 C C . LYS A 1 327 ? 18.969 -32.406 -5.465 1 97 327 LYS A C 1
ATOM 2618 O O . LYS A 1 327 ? 19.344 -33.219 -6.305 1 97 327 LYS A O 1
ATOM 2623 N N . HIS A 1 328 ? 18.312 -32.625 -4.438 1 94.69 328 HIS A N 1
ATOM 2624 C CA . HIS A 1 328 ? 17.547 -33.844 -4.184 1 94.69 328 HIS A CA 1
ATOM 2625 C C . HIS A 1 328 ? 16.219 -33.531 -3.512 1 94.69 328 HIS A C 1
ATOM 2627 O O . HIS A 1 328 ? 16.062 -32.469 -2.914 1 94.69 328 HIS A O 1
ATOM 2633 N N . PHE A 1 329 ? 15.297 -34.438 -3.771 1 94.12 329 PHE A N 1
ATOM 2634 C CA . PHE A 1 329 ? 14.023 -34.188 -3.094 1 94.12 329 PHE A CA 1
ATOM 2635 C C . PHE A 1 329 ? 14.242 -33.969 -1.598 1 94.12 329 PHE A C 1
ATOM 2637 O O . PHE A 1 329 ? 14.898 -34.812 -0.947 1 94.12 329 PHE A O 1
ATOM 2644 N N . GLY A 1 330 ? 13.758 -32.875 -1.109 1 91.62 330 GLY A N 1
ATOM 2645 C CA . GLY A 1 330 ? 13.977 -32.5 0.282 1 91.62 330 GLY A CA 1
ATOM 2646 C C . GLY A 1 330 ? 15.141 -31.547 0.474 1 91.62 330 GLY A C 1
ATOM 2647 O O . GLY A 1 330 ? 15.305 -30.969 1.554 1 91.62 330 GLY A O 1
ATOM 2648 N N . ASP A 1 331 ? 15.914 -31.422 -0.506 1 96.38 331 ASP A N 1
ATOM 2649 C CA . ASP A 1 331 ? 17.031 -30.5 -0.483 1 96.38 331 ASP A CA 1
ATOM 2650 C C . ASP A 1 331 ? 16.922 -29.469 -1.604 1 96.38 331 ASP A C 1
ATOM 2652 O O . ASP A 1 331 ? 17.422 -29.688 -2.709 1 96.38 331 ASP A O 1
ATOM 2656 N N . ILE A 1 332 ? 16.328 -28.359 -1.278 1 96.31 332 ILE A N 1
ATOM 2657 C CA . ILE A 1 332 ? 16.078 -27.281 -2.223 1 96.31 332 ILE A CA 1
ATOM 2658 C C . ILE A 1 332 ? 17.047 -26.125 -1.962 1 96.31 332 ILE A C 1
ATOM 2660 O O . ILE A 1 332 ? 17.297 -25.766 -0.81 1 96.31 332 ILE A O 1
ATOM 2664 N N . VAL A 1 333 ? 17.656 -25.562 -2.992 1 95.88 333 VAL A N 1
ATOM 2665 C CA . VAL A 1 333 ? 18.641 -24.5 -2.828 1 95.88 333 VAL A CA 1
ATOM 2666 C C . VAL A 1 333 ? 18.312 -23.344 -3.775 1 95.88 333 VAL A C 1
ATOM 2668 O O . VAL A 1 333 ? 17.656 -23.547 -4.797 1 95.88 333 VAL A O 1
ATOM 2671 N N . VAL A 1 334 ? 18.656 -22.234 -3.414 1 93.5 334 VAL A N 1
ATOM 2672 C CA . VAL A 1 334 ? 18.672 -21.062 -4.27 1 93.5 334 VAL A CA 1
ATOM 2673 C C . VAL A 1 334 ? 20.109 -20.703 -4.648 1 93.5 334 VAL A C 1
ATOM 2675 O O . VAL A 1 334 ? 20.969 -20.531 -3.777 1 93.5 334 VAL A O 1
ATOM 2678 N N . GLN A 1 335 ? 20.312 -20.688 -5.961 1 92.31 335 GLN A N 1
ATOM 2679 C CA . GLN A 1 335 ? 21.703 -20.547 -6.418 1 92.31 335 GLN A CA 1
ATOM 2680 C C . GLN A 1 335 ? 21.797 -19.594 -7.602 1 92.31 335 GLN A C 1
ATOM 2682 O O . GLN A 1 335 ? 20.938 -19.609 -8.5 1 92.31 335 GLN A O 1
ATOM 2687 N N . HIS A 1 336 ? 22.875 -18.812 -7.5 1 93.94 336 HIS A N 1
ATOM 2688 C CA . HIS A 1 336 ? 23.234 -18.078 -8.719 1 93.94 336 HIS A CA 1
ATOM 2689 C C . HIS A 1 336 ? 23.859 -19.016 -9.75 1 93.94 336 HIS A C 1
ATOM 2691 O O . HIS A 1 336 ? 24.656 -19.891 -9.398 1 93.94 336 HIS A O 1
ATOM 2697 N N . ILE A 1 337 ? 23.422 -18.875 -10.961 1 95.5 337 ILE A N 1
ATOM 2698 C CA . ILE A 1 337 ? 23.875 -19.75 -12.031 1 95.5 337 ILE A CA 1
ATOM 2699 C C . ILE A 1 337 ? 24.578 -18.938 -13.109 1 95.5 337 ILE A C 1
ATOM 2701 O O . ILE A 1 337 ? 24.062 -17.906 -13.555 1 95.5 337 ILE A O 1
ATOM 2705 N N . ASP A 1 338 ? 25.719 -19.344 -13.484 1 94.75 338 ASP A N 1
ATOM 2706 C CA . ASP A 1 338 ? 26.469 -18.625 -14.508 1 94.75 338 ASP A CA 1
ATOM 2707 C C . ASP A 1 338 ? 25.844 -18.844 -15.891 1 94.75 338 ASP A C 1
ATOM 2709 O O . ASP A 1 338 ? 25.188 -19.859 -16.125 1 94.75 338 ASP A O 1
ATOM 2713 N N . GLN A 1 339 ? 26.125 -17.969 -16.75 1 95.31 339 GLN A N 1
ATOM 2714 C CA . GLN A 1 339 ? 25.516 -17.969 -18.078 1 95.31 339 GLN A CA 1
ATOM 2715 C C . GLN A 1 339 ? 25.875 -19.234 -18.844 1 95.31 339 GLN A C 1
ATOM 2717 O O . GLN A 1 339 ? 25.062 -19.75 -19.609 1 95.31 339 GLN A O 1
ATOM 2722 N N . THR A 1 340 ? 27.062 -19.656 -18.719 1 96.88 340 THR A N 1
ATOM 2723 C CA . THR A 1 340 ? 27.516 -20.828 -19.438 1 96.88 340 THR A CA 1
ATOM 2724 C C . THR A 1 340 ? 26.688 -22.062 -19.062 1 96.88 340 THR A C 1
ATOM 2726 O O . THR A 1 340 ? 26.281 -22.828 -19.938 1 96.88 340 THR A O 1
ATOM 2729 N N . THR A 1 341 ? 26.5 -22.234 -17.812 1 97.44 341 THR A N 1
ATOM 2730 C CA . THR A 1 341 ? 25.688 -23.344 -17.344 1 97.44 341 THR A CA 1
ATOM 2731 C C . THR A 1 341 ? 24.266 -23.234 -17.875 1 97.44 341 THR A C 1
ATOM 2733 O O . THR A 1 341 ? 23.672 -24.219 -18.297 1 97.44 341 THR A O 1
ATOM 2736 N N . LEU A 1 342 ? 23.719 -22.078 -17.859 1 97.75 342 LEU A N 1
ATOM 2737 C CA . LEU A 1 342 ? 22.375 -21.828 -18.344 1 97.75 342 LEU A CA 1
ATOM 2738 C C . LEU A 1 342 ? 22.266 -22.172 -19.828 1 97.75 342 LEU A C 1
ATOM 2740 O O . LEU A 1 342 ? 21.281 -22.766 -20.266 1 97.75 342 LEU A O 1
ATOM 2744 N N . GLN A 1 343 ? 23.266 -21.766 -20.531 1 97.62 343 GLN A N 1
ATOM 2745 C CA . GLN A 1 343 ? 23.281 -22.047 -21.969 1 97.62 343 GLN A CA 1
ATOM 2746 C C . GLN A 1 343 ? 23.375 -23.547 -22.234 1 97.62 343 GLN A C 1
ATOM 2748 O O . GLN A 1 343 ? 22.656 -24.078 -23.078 1 97.62 343 GLN A O 1
ATOM 2753 N N . HIS A 1 344 ? 24.25 -24.156 -21.547 1 98.06 344 HIS A N 1
ATOM 2754 C CA . HIS A 1 344 ? 24.406 -25.609 -21.703 1 98.06 344 HIS A CA 1
ATOM 2755 C C . HIS A 1 344 ? 23.109 -26.344 -21.375 1 98.06 344 HIS A C 1
ATOM 2757 O O . HIS A 1 344 ? 22.734 -27.281 -22.094 1 98.06 344 HIS A O 1
ATOM 2763 N N . ALA A 1 345 ? 22.5 -25.953 -20.359 1 98.31 345 ALA A N 1
ATOM 2764 C CA . ALA A 1 345 ? 21.234 -26.562 -19.969 1 98.31 345 ALA A CA 1
ATOM 2765 C C . ALA A 1 345 ? 20.172 -26.375 -21.047 1 98.31 345 ALA A C 1
ATOM 2767 O O . ALA A 1 345 ? 19.359 -27.281 -21.297 1 98.31 345 ALA A O 1
ATOM 2768 N N . CYS A 1 346 ? 20.141 -25.234 -21.609 1 97.81 346 CYS A N 1
ATOM 2769 C CA . CYS A 1 346 ? 19.188 -24.953 -22.656 1 97.81 346 CYS A CA 1
ATOM 2770 C C . CYS A 1 346 ? 19.422 -25.844 -23.875 1 97.81 346 CYS A C 1
ATOM 2772 O O . CYS A 1 346 ? 18.484 -26.359 -24.469 1 97.81 346 CYS A O 1
ATOM 2774 N N . GLU A 1 347 ? 20.656 -25.984 -24.219 1 97 347 GLU A N 1
ATOM 2775 C CA . GLU A 1 347 ? 21.016 -26.875 -25.312 1 97 347 GLU A CA 1
ATOM 2776 C C . GLU A 1 347 ? 20.594 -28.312 -25.016 1 97 347 GLU A C 1
ATOM 2778 O O . GLU A 1 347 ? 20.047 -29 -25.875 1 97 347 GLU A O 1
ATOM 2783 N N . GLN A 1 348 ? 20.859 -28.703 -23.828 1 97.5 348 GLN A N 1
ATOM 2784 C CA . GLN A 1 348 ? 20.469 -30.062 -23.422 1 97.5 348 GLN A CA 1
ATOM 2785 C C . GLN A 1 348 ? 18.953 -30.219 -23.484 1 97.5 348 GLN A C 1
ATOM 2787 O O . GLN A 1 348 ? 18.453 -31.266 -23.922 1 97.5 348 GLN A O 1
ATOM 2792 N N . LEU A 1 349 ? 18.234 -29.266 -22.969 1 98 349 LEU A N 1
ATOM 2793 C CA . LEU A 1 349 ? 16.781 -29.297 -22.984 1 98 349 LEU A CA 1
ATOM 2794 C C . LEU A 1 349 ? 16.266 -29.531 -24.406 1 98 349 LEU A C 1
ATOM 2796 O O . LEU A 1 349 ? 15.367 -30.344 -24.609 1 98 349 LEU A O 1
ATOM 2800 N N . LYS A 1 350 ? 16.859 -28.906 -25.359 1 96.44 350 LYS A N 1
ATOM 2801 C CA . LYS A 1 350 ? 16.422 -28.969 -26.75 1 96.44 350 LYS A CA 1
ATOM 2802 C C . LYS A 1 350 ? 16.688 -30.359 -27.344 1 96.44 350 LYS A C 1
ATOM 2804 O O . LYS A 1 350 ? 15.977 -30.797 -28.25 1 96.44 350 LYS A O 1
ATOM 2809 N N . THR A 1 351 ? 17.641 -31 -26.844 1 96.19 351 THR A N 1
ATOM 2810 C CA . THR A 1 351 ? 18.016 -32.312 -27.375 1 96.19 351 THR A CA 1
ATOM 2811 C C . THR A 1 351 ? 16.922 -33.344 -27.094 1 96.19 351 THR A C 1
ATOM 2813 O O . THR A 1 351 ? 16.812 -34.344 -27.781 1 96.19 351 THR A O 1
ATOM 2816 N N . TYR A 1 352 ? 16.109 -33.125 -26.109 1 96.31 352 TYR A N 1
ATOM 2817 C CA . TYR A 1 352 ? 15.039 -34.031 -25.781 1 96.31 352 TYR A CA 1
ATOM 2818 C C . TYR A 1 352 ? 13.891 -33.938 -26.766 1 96.31 352 TYR A C 1
ATOM 2820 O O . TYR A 1 352 ? 13 -34.781 -26.797 1 96.31 352 TYR A O 1
ATOM 2828 N N . PHE A 1 353 ? 13.844 -32.938 -27.516 1 93.44 353 PHE A N 1
ATOM 2829 C CA . PHE A 1 353 ? 12.727 -32.688 -28.438 1 93.44 353 PHE A CA 1
ATOM 2830 C C . PHE A 1 353 ? 13.195 -32.719 -29.891 1 93.44 353 PHE A C 1
ATOM 2832 O O . PHE A 1 353 ? 12.43 -32.438 -30.797 1 93.44 353 PHE A O 1
ATOM 2839 N N . LYS A 1 354 ? 14.453 -32.938 -30.141 1 83.31 354 LYS A N 1
ATOM 2840 C CA . LYS A 1 354 ? 14.969 -33.188 -31.484 1 83.31 354 LYS A CA 1
ATOM 2841 C C . LYS A 1 354 ? 14.742 -34.656 -31.875 1 83.31 354 LYS A C 1
ATOM 2843 O O . LYS A 1 354 ? 14.711 -35.531 -31.016 1 83.31 354 LYS A O 1
ATOM 2848 N N . MET B 1 1 ? 19.234 17.922 16.609 1 90.88 1 MET B N 1
ATOM 2849 C CA . MET B 1 1 ? 18.562 17 17.516 1 90.88 1 MET B CA 1
ATOM 2850 C C . MET B 1 1 ? 18.266 15.68 16.812 1 90.88 1 MET B C 1
ATOM 2852 O O . MET B 1 1 ? 17.969 15.648 15.625 1 90.88 1 MET B O 1
ATOM 2856 N N . LYS B 1 2 ? 18.453 14.625 17.578 1 92.69 2 LYS B N 1
ATOM 2857 C CA . LYS B 1 2 ? 18.141 13.289 17.078 1 92.69 2 LYS B CA 1
ATOM 2858 C C . LYS B 1 2 ? 17.062 12.609 17.922 1 92.69 2 LYS B C 1
ATOM 2860 O O . LYS B 1 2 ? 17.188 12.539 19.141 1 92.69 2 LYS B O 1
ATOM 2865 N N . LEU B 1 3 ? 16 12.281 17.203 1 95.19 3 LEU B N 1
ATOM 2866 C CA . LEU B 1 3 ? 14.922 11.523 17.828 1 95.19 3 LEU B CA 1
ATOM 2867 C C . LEU B 1 3 ? 14.875 10.102 17.266 1 95.19 3 LEU B C 1
ATOM 2869 O O . LEU B 1 3 ? 15.438 9.828 16.203 1 95.19 3 LEU B O 1
ATOM 2873 N N . GLN B 1 4 ? 14.32 9.203 18.141 1 95.5 4 GLN B N 1
ATOM 2874 C CA . GLN B 1 4 ? 14.117 7.812 17.75 1 95.5 4 GLN B CA 1
ATOM 2875 C C . GLN B 1 4 ? 12.688 7.363 18.016 1 95.5 4 GLN B C 1
ATOM 2877 O O . GLN B 1 4 ? 12.156 7.594 19.109 1 95.5 4 GLN B O 1
ATOM 2882 N N . THR B 1 5 ? 12.086 6.797 16.969 1 95.75 5 THR B N 1
ATOM 2883 C CA . THR B 1 5 ? 10.75 6.258 17.219 1 95.75 5 THR B CA 1
ATOM 2884 C C . THR B 1 5 ? 10.82 5.043 18.141 1 95.75 5 THR B C 1
ATOM 2886 O O . THR B 1 5 ? 11.883 4.438 18.297 1 95.75 5 THR B O 1
ATOM 2889 N N . THR B 1 6 ? 9.68 4.641 18.766 1 95.31 6 THR B N 1
ATOM 2890 C CA . THR B 1 6 ? 9.68 3.568 19.75 1 95.31 6 THR B CA 1
ATOM 2891 C C . THR B 1 6 ? 8.57 2.564 19.453 1 95.31 6 THR B C 1
ATOM 2893 O O . THR B 1 6 ? 7.852 2.145 20.375 1 95.31 6 THR B O 1
ATOM 2896 N N . TYR B 1 7 ? 8.367 2.244 18.203 1 93.38 7 TYR B N 1
ATOM 2897 C CA . TYR B 1 7 ? 7.43 1.196 17.812 1 93.38 7 TYR B CA 1
ATOM 2898 C C . TYR B 1 7 ? 7.898 -0.166 18.297 1 93.38 7 TYR B C 1
ATOM 2900 O O . TYR B 1 7 ? 9.062 -0.328 18.688 1 93.38 7 TYR B O 1
ATOM 2908 N N . PRO B 1 8 ? 7.02 -1.17 18.281 1 90.44 8 PRO B N 1
ATOM 2909 C CA . PRO B 1 8 ? 7.461 -2.521 18.641 1 90.44 8 PRO B CA 1
ATOM 2910 C C . PRO B 1 8 ? 8.547 -3.051 17.703 1 90.44 8 PRO B C 1
ATOM 2912 O O . PRO B 1 8 ? 9.398 -3.84 18.125 1 90.44 8 PRO B O 1
ATOM 2915 N N . SER B 1 9 ? 8.469 -2.588 16.453 1 90.44 9 SER B N 1
ATOM 2916 C CA . SER B 1 9 ? 9.477 -3.006 15.477 1 90.44 9 SER B CA 1
ATOM 2917 C C . SER B 1 9 ? 9.672 -1.95 14.391 1 90.44 9 SER B C 1
ATOM 2919 O O . SER B 1 9 ? 8.828 -1.068 14.219 1 90.44 9 SER B O 1
ATOM 2921 N N . ASN B 1 10 ? 10.844 -2.053 13.711 1 91.88 10 ASN B N 1
ATOM 2922 C CA . ASN B 1 10 ? 11.148 -1.221 12.555 1 91.88 10 ASN B CA 1
ATOM 2923 C C . ASN B 1 10 ? 11.188 0.26 12.922 1 91.88 10 ASN B C 1
ATOM 2925 O O . ASN B 1 10 ? 10.516 1.079 12.289 1 91.88 10 ASN B O 1
ATOM 2929 N N . ASN B 1 11 ? 11.852 0.575 14 1 96.25 11 ASN B N 1
ATOM 2930 C CA . ASN B 1 11 ? 12.047 1.956 14.43 1 96.25 11 ASN B CA 1
ATOM 2931 C C . ASN B 1 11 ? 13.016 2.693 13.508 1 96.25 11 ASN B C 1
ATOM 2933 O O . ASN B 1 11 ? 13.797 2.066 12.789 1 96.25 11 ASN B O 1
ATOM 2937 N N . TYR B 1 12 ? 12.93 3.977 13.453 1 96.5 12 TYR B N 1
ATOM 2938 C CA . TYR B 1 12 ? 13.781 4.773 12.578 1 96.5 12 TYR B CA 1
ATOM 2939 C C . TYR B 1 12 ? 14.188 6.082 13.25 1 96.5 12 TYR B C 1
ATOM 2941 O O . TYR B 1 12 ? 13.469 6.594 14.109 1 96.5 12 TYR B O 1
ATOM 2949 N N . PRO B 1 13 ? 15.344 6.617 12.867 1 97.62 13 PRO B N 1
ATOM 2950 C CA . PRO B 1 13 ? 15.812 7.891 13.422 1 97.62 13 PRO B CA 1
ATOM 2951 C C . PRO B 1 13 ? 15.164 9.102 12.75 1 97.62 13 PRO B C 1
ATOM 2953 O O . PRO B 1 13 ? 14.789 9.039 11.578 1 97.62 13 PRO B O 1
ATOM 2956 N N . ILE B 1 14 ? 15.055 10.156 13.492 1 98 14 ILE B N 1
ATOM 2957 C CA . ILE B 1 14 ? 14.602 11.461 13.016 1 98 14 ILE B CA 1
ATOM 2958 C C . ILE B 1 14 ? 15.648 12.516 13.359 1 98 14 ILE B C 1
ATOM 2960 O O . ILE B 1 14 ? 15.867 12.828 14.531 1 98 14 ILE B O 1
ATOM 2964 N N . PHE B 1 15 ? 16.328 13.016 12.352 1 98 15 PHE B N 1
ATOM 2965 C CA . PHE B 1 15 ? 17.297 14.086 12.523 1 98 15 PHE B CA 1
ATOM 2966 C C . PHE B 1 15 ? 16.656 15.445 12.281 1 98 15 PHE B C 1
ATOM 2968 O O . PHE B 1 15 ? 16.109 15.695 11.203 1 98 15 PHE B O 1
ATOM 2975 N N . VAL B 1 16 ? 16.672 16.328 13.242 1 97.62 16 VAL B N 1
ATOM 2976 C CA . VAL B 1 16 ? 16.156 17.688 13.125 1 97.62 16 VAL B CA 1
ATOM 2977 C C . VAL B 1 16 ? 17.234 18.703 13.5 1 97.62 16 VAL B C 1
ATOM 2979 O O . VAL B 1 16 ? 17.453 18.969 14.688 1 97.62 16 VAL B O 1
ATOM 2982 N N . GLU B 1 17 ? 17.891 19.234 12.555 1 97.06 17 GLU B N 1
ATOM 2983 C CA . GLU B 1 17 ? 18.969 20.188 12.812 1 97.06 17 GLU B CA 1
ATOM 2984 C C . GLU B 1 17 ? 19.406 20.875 11.523 1 97.06 17 GLU B C 1
ATOM 2986 O O . GLU B 1 17 ? 19.047 20.453 10.43 1 97.06 17 GLU B O 1
ATOM 2991 N N . HIS B 1 18 ? 20.141 21.984 11.664 1 96.12 18 HIS B N 1
ATOM 2992 C CA . HIS B 1 18 ? 20.766 22.625 10.516 1 96.12 18 HIS B CA 1
ATOM 2993 C C . HIS B 1 18 ? 21.844 21.75 9.914 1 96.12 18 HIS B C 1
ATOM 2995 O O . HIS B 1 18 ? 22.641 21.141 10.641 1 96.12 18 HIS B O 1
ATOM 3001 N N . GLY B 1 19 ? 21.797 21.562 8.648 1 95.06 19 GLY B N 1
ATOM 3002 C CA . GLY B 1 19 ? 22.781 20.75 7.961 1 95.06 19 GLY B CA 1
ATOM 3003 C C . GLY B 1 19 ? 22.5 19.266 8.039 1 95.06 19 GLY B C 1
ATOM 3004 O O . GLY B 1 19 ? 23.344 18.438 7.695 1 95.06 19 GLY B O 1
ATOM 3005 N N . ALA B 1 20 ? 21.281 18.953 8.414 1 96.31 20 ALA B N 1
ATOM 3006 C CA . ALA B 1 20 ? 20.938 17.547 8.625 1 96.31 20 ALA B CA 1
ATOM 3007 C C . ALA B 1 20 ? 21.078 16.75 7.332 1 96.31 20 ALA B C 1
ATOM 3009 O O . ALA B 1 20 ? 21.234 15.531 7.363 1 96.31 20 ALA B O 1
ATOM 3010 N N . ILE B 1 21 ? 21.031 17.375 6.16 1 94.88 21 ILE B N 1
ATOM 3011 C CA . ILE B 1 21 ? 21.047 16.719 4.859 1 94.88 21 ILE B CA 1
ATOM 3012 C C . ILE B 1 21 ? 22.328 15.875 4.715 1 94.88 21 ILE B C 1
ATOM 3014 O O . ILE B 1 21 ? 22.344 14.898 3.969 1 94.88 21 ILE B O 1
ATOM 3018 N N . ASP B 1 22 ? 23.359 16.219 5.445 1 92.94 22 ASP B N 1
ATOM 3019 C CA . ASP B 1 22 ? 24.625 15.516 5.379 1 92.94 22 ASP B CA 1
ATOM 3020 C C . ASP B 1 22 ? 24.484 14.062 5.824 1 92.94 22 ASP B C 1
ATOM 3022 O O . ASP B 1 22 ? 25.281 13.203 5.438 1 92.94 22 ASP B O 1
ATOM 3026 N N . HIS B 1 23 ? 23.453 13.773 6.645 1 94.12 23 HIS B N 1
ATOM 3027 C CA . HIS B 1 23 ? 23.219 12.414 7.121 1 94.12 23 HIS B CA 1
ATOM 3028 C C . HIS B 1 23 ? 22.828 11.484 5.973 1 94.12 23 HIS B C 1
ATOM 3030 O O . HIS B 1 23 ? 22.922 10.266 6.098 1 94.12 23 HIS B O 1
ATOM 3036 N N . ILE B 1 24 ? 22.359 12.008 4.867 1 92.56 24 ILE B N 1
ATOM 3037 C CA . ILE B 1 24 ? 21.797 11.219 3.773 1 92.56 24 ILE B CA 1
ATOM 3038 C C . ILE B 1 24 ? 22.891 10.305 3.199 1 92.56 24 ILE B C 1
ATOM 3040 O O . ILE B 1 24 ? 22.594 9.188 2.764 1 92.56 24 ILE B O 1
ATOM 3044 N N . SER B 1 25 ? 24.109 10.711 3.168 1 89 25 SER B N 1
ATOM 3045 C CA . SER B 1 25 ? 25.234 9.977 2.596 1 89 25 SER B CA 1
ATOM 3046 C C . SER B 1 25 ? 25.453 8.656 3.324 1 89 25 SER B C 1
ATOM 3048 O O . SER B 1 25 ? 25.953 7.691 2.738 1 89 25 SER B O 1
ATOM 3050 N N . THR B 1 26 ? 25.062 8.633 4.602 1 89.62 26 THR B N 1
ATOM 3051 C CA . THR B 1 26 ? 25.234 7.422 5.402 1 89.62 26 THR B CA 1
ATOM 3052 C C . THR B 1 26 ? 24.281 6.324 4.934 1 89.62 26 THR B C 1
ATOM 3054 O O . THR B 1 26 ? 24.5 5.145 5.219 1 89.62 26 THR B O 1
ATOM 3057 N N . TYR B 1 27 ? 23.266 6.691 4.258 1 90.81 27 TYR B N 1
ATOM 3058 C CA . TYR B 1 27 ? 22.25 5.723 3.857 1 90.81 27 TYR B CA 1
ATOM 3059 C C . TYR B 1 27 ? 22.422 5.332 2.393 1 90.81 27 TYR B C 1
ATOM 3061 O O . TYR B 1 27 ? 22.234 4.172 2.027 1 90.81 27 TYR B O 1
ATOM 3069 N N . ILE B 1 28 ? 22.828 6.219 1.593 1 89.38 28 ILE B N 1
ATOM 3070 C CA . ILE B 1 28 ? 22.781 6.07 0.142 1 89.38 28 ILE B CA 1
ATOM 3071 C C . ILE B 1 28 ? 23.703 4.938 -0.287 1 89.38 28 ILE B C 1
ATOM 3073 O O . ILE B 1 28 ? 23.438 4.234 -1.261 1 89.38 28 ILE B O 1
ATOM 3077 N N . ASP B 1 29 ? 24.812 4.715 0.425 1 85.5 29 ASP B N 1
ATOM 3078 C CA . ASP B 1 29 ? 25.812 3.734 0.037 1 85.5 29 ASP B CA 1
ATOM 3079 C C . ASP B 1 29 ? 25.312 2.311 0.248 1 85.5 29 ASP B C 1
ATOM 3081 O O . ASP B 1 29 ? 25.875 1.356 -0.286 1 85.5 29 ASP B O 1
ATOM 3085 N N . GLN B 1 30 ? 24.219 2.189 0.902 1 88.94 30 GLN B N 1
ATOM 3086 C CA . GLN B 1 30 ? 23.719 0.866 1.252 1 88.94 30 GLN B CA 1
ATOM 3087 C C . GLN B 1 30 ? 22.734 0.351 0.197 1 88.94 30 GLN B C 1
ATOM 3089 O O . GLN B 1 30 ? 22.406 -0.836 0.175 1 88.94 30 GLN B O 1
ATOM 3094 N N . PHE B 1 31 ? 22.312 1.196 -0.668 1 92.38 31 PHE B N 1
ATOM 3095 C CA . PHE B 1 31 ? 21.266 0.827 -1.614 1 92.38 31 PHE B CA 1
ATOM 3096 C C . PHE B 1 31 ? 21.859 0.559 -2.994 1 92.38 31 PHE B C 1
ATOM 3098 O O . PHE B 1 31 ? 22.891 1.119 -3.354 1 92.38 31 PHE B O 1
ATOM 3105 N N . ASP B 1 32 ? 21.203 -0.325 -3.746 1 90.19 32 ASP B N 1
ATOM 3106 C CA . ASP B 1 32 ? 21.578 -0.548 -5.137 1 90.19 32 ASP B CA 1
ATOM 3107 C C . ASP B 1 32 ? 21.359 0.708 -5.977 1 90.19 32 ASP B C 1
ATOM 3109 O O . ASP B 1 32 ? 22.219 1.089 -6.77 1 90.19 32 ASP B O 1
ATOM 3113 N N . GLN B 1 33 ? 20.25 1.273 -5.828 1 94.06 33 GLN B N 1
ATOM 3114 C CA . GLN B 1 33 ? 19.875 2.521 -6.484 1 94.06 33 GLN B CA 1
ATOM 3115 C C . GLN B 1 33 ? 19.031 3.404 -5.566 1 94.06 33 GLN B C 1
ATOM 3117 O O . GLN B 1 33 ? 18.281 2.898 -4.742 1 94.06 33 GLN B O 1
ATOM 3122 N N . SER B 1 34 ? 19.25 4.676 -5.672 1 97.06 34 SER B N 1
ATOM 3123 C CA . SER B 1 34 ? 18.453 5.664 -4.938 1 97.06 34 SER B CA 1
ATOM 3124 C C . SER B 1 34 ? 17.844 6.699 -5.879 1 97.06 34 SER B C 1
ATOM 3126 O O . SER B 1 34 ? 18.516 7.172 -6.801 1 97.06 34 SER B O 1
ATOM 3128 N N . PHE B 1 35 ? 16.594 6.973 -5.68 1 98.25 35 PHE B N 1
ATOM 3129 C CA . PHE B 1 35 ? 15.891 7.988 -6.457 1 98.25 35 PHE B CA 1
ATOM 3130 C C . PHE B 1 35 ? 15.445 9.141 -5.57 1 98.25 35 PHE B C 1
ATOM 3132 O O . PHE B 1 35 ? 14.609 8.961 -4.684 1 98.25 35 PHE B O 1
ATOM 3139 N N . ILE B 1 36 ? 16 10.305 -5.805 1 97.75 36 ILE B N 1
ATOM 3140 C CA . ILE B 1 36 ? 15.602 11.523 -5.109 1 97.75 36 ILE B CA 1
ATOM 3141 C C . ILE B 1 36 ? 14.414 12.156 -5.828 1 97.75 36 ILE B C 1
ATOM 3143 O O . ILE B 1 36 ? 14.555 12.68 -6.934 1 97.75 36 ILE B O 1
ATOM 3147 N N . LEU B 1 37 ? 13.266 12.055 -5.273 1 98.56 37 LEU B N 1
ATOM 3148 C CA . LEU B 1 37 ? 12.102 12.805 -5.727 1 98.56 37 LEU B CA 1
ATOM 3149 C C . LEU B 1 37 ? 12.039 14.164 -5.047 1 98.56 37 LEU B C 1
ATOM 3151 O O . LEU B 1 37 ? 11.688 14.266 -3.869 1 98.56 37 LEU B O 1
ATOM 3155 N N . ILE B 1 38 ? 12.336 15.227 -5.824 1 98.06 38 ILE B N 1
ATOM 3156 C CA . ILE B 1 38 ? 12.531 16.531 -5.215 1 98.06 38 ILE B CA 1
ATOM 3157 C C . ILE B 1 38 ? 11.477 17.516 -5.75 1 98.06 38 ILE B C 1
ATOM 3159 O O . ILE B 1 38 ? 11.242 17.562 -6.957 1 98.06 38 ILE B O 1
ATOM 3163 N N . ASP B 1 39 ? 10.844 18.234 -4.828 1 97.81 39 ASP B N 1
ATOM 3164 C CA . ASP B 1 39 ? 9.906 19.297 -5.172 1 97.81 39 ASP B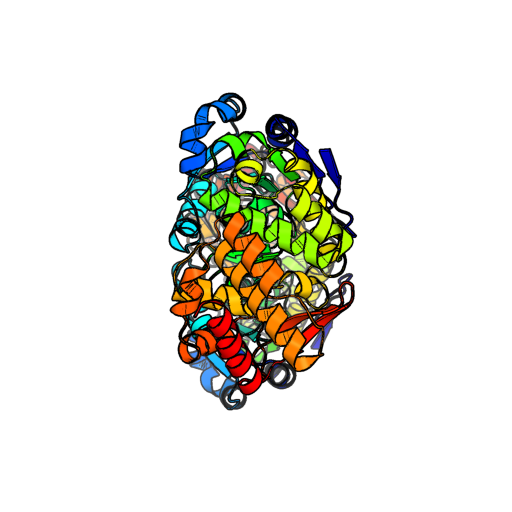 CA 1
ATOM 3165 C C . ASP B 1 39 ? 10.562 20.328 -6.094 1 97.81 39 ASP B C 1
ATOM 3167 O O . ASP B 1 39 ? 11.688 20.766 -5.848 1 97.81 39 ASP B O 1
ATOM 3171 N N . GLU B 1 40 ? 9.828 20.75 -7.094 1 97.56 40 GLU B N 1
ATOM 3172 C CA . GLU B 1 40 ? 10.406 21.625 -8.109 1 97.56 40 GLU B CA 1
ATOM 3173 C C . GLU B 1 40 ? 10.891 22.938 -7.496 1 97.56 40 GLU B C 1
ATOM 3175 O O . GLU B 1 40 ? 11.922 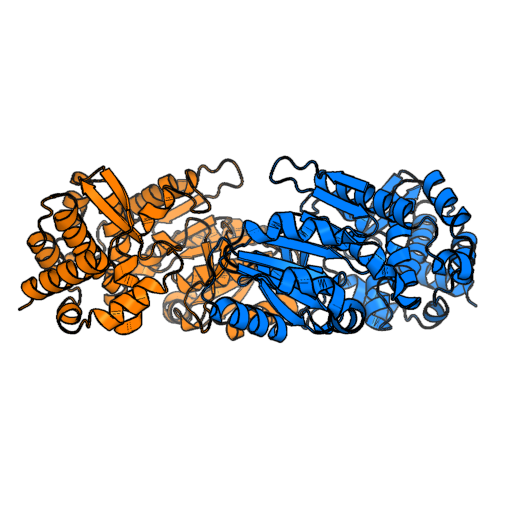23.469 -7.906 1 97.56 40 GLU B O 1
ATOM 3180 N N . HIS B 1 41 ? 10.242 23.531 -6.539 1 95.88 41 HIS B N 1
ATOM 3181 C CA . HIS B 1 41 ? 10.68 24.766 -5.902 1 95.88 41 HIS B CA 1
ATOM 3182 C C . HIS B 1 41 ? 11.922 24.547 -5.047 1 95.88 41 HIS B C 1
ATOM 3184 O O . HIS B 1 41 ? 12.828 25.375 -5.035 1 95.88 41 HIS B O 1
ATOM 3190 N N . VAL B 1 42 ? 11.906 23.438 -4.355 1 96.5 42 VAL B N 1
ATOM 3191 C CA . VAL B 1 42 ? 13.078 23.109 -3.553 1 96.5 42 VAL B CA 1
ATOM 3192 C C . VAL B 1 42 ? 14.289 22.938 -4.461 1 96.5 42 VAL B C 1
ATOM 3194 O O . VAL B 1 42 ? 15.383 23.422 -4.152 1 96.5 42 VAL B O 1
ATOM 3197 N N . ASN B 1 43 ? 14.078 22.234 -5.527 1 96.06 43 ASN B N 1
ATOM 3198 C CA . ASN B 1 43 ? 15.172 22.062 -6.48 1 96.06 43 ASN B CA 1
ATOM 3199 C C . ASN B 1 43 ? 15.688 23.391 -7 1 96.06 43 ASN B C 1
ATOM 3201 O O . ASN B 1 43 ? 16.891 23.562 -7.23 1 96.06 43 ASN B O 1
ATOM 3205 N N . GLN B 1 44 ? 14.852 24.297 -7.254 1 95.25 44 GLN B N 1
ATOM 3206 C CA . GLN B 1 44 ? 15.227 25.609 -7.766 1 95.25 44 GLN B CA 1
ATOM 3207 C C . GLN B 1 44 ? 16.094 26.359 -6.762 1 95.25 44 GLN B C 1
ATOM 3209 O O . GLN B 1 44 ? 17.094 26.969 -7.141 1 95.25 44 GLN B O 1
ATOM 3214 N N . TYR B 1 45 ? 15.805 26.312 -5.508 1 94.69 45 TYR B N 1
ATOM 3215 C CA . TYR B 1 45 ? 16.469 27.109 -4.492 1 94.69 45 TYR B CA 1
ATOM 3216 C C . TYR B 1 45 ? 17.703 26.391 -3.957 1 94.69 45 TYR B C 1
ATOM 3218 O O . TYR B 1 45 ? 18.656 27.047 -3.498 1 94.69 45 TYR B O 1
ATOM 3226 N N . PHE B 1 46 ? 17.672 25.031 -4.004 1 93.88 46 PHE B N 1
ATOM 3227 C CA . PHE B 1 46 ? 18.703 24.281 -3.275 1 93.88 46 PHE B CA 1
ATOM 3228 C C . PHE B 1 46 ? 19.359 23.25 -4.176 1 93.88 46 PHE B C 1
ATOM 3230 O O . PHE B 1 46 ? 19.828 22.203 -3.701 1 93.88 46 PHE B O 1
ATOM 3237 N N . ALA B 1 47 ? 19.375 23.453 -5.387 1 87.31 47 ALA B N 1
ATOM 3238 C CA . ALA B 1 47 ? 19.906 22.484 -6.344 1 87.31 47 ALA B CA 1
ATOM 3239 C C . ALA B 1 47 ? 21.328 22.078 -5.969 1 87.31 47 ALA B C 1
ATOM 3241 O O . ALA B 1 47 ? 21.688 20.891 -6.027 1 87.31 47 ALA B O 1
ATOM 3242 N N . ASP B 1 48 ? 22.125 22.969 -5.508 1 89.25 48 ASP B N 1
ATOM 3243 C CA . ASP B 1 48 ? 23.547 22.734 -5.25 1 89.25 48 ASP B CA 1
ATOM 3244 C C . ASP B 1 48 ? 23.734 21.891 -3.998 1 89.25 48 ASP B C 1
ATOM 3246 O O . ASP B 1 48 ? 24.781 21.25 -3.826 1 89.25 48 ASP B O 1
ATOM 3250 N N . LYS B 1 49 ? 22.719 21.875 -3.162 1 89.56 49 LYS B N 1
ATOM 3251 C CA . LYS B 1 49 ? 22.812 21.141 -1.91 1 89.56 49 LYS B CA 1
ATOM 3252 C C . LYS B 1 49 ? 22.922 19.641 -2.17 1 89.56 49 LYS B C 1
ATOM 3254 O O . LYS B 1 49 ? 23.406 18.891 -1.314 1 89.56 49 LYS B O 1
ATOM 3259 N N . PHE B 1 50 ? 22.547 19.188 -3.318 1 89.12 50 PHE B N 1
ATOM 3260 C CA . PHE B 1 50 ? 22.484 17.75 -3.6 1 89.12 50 PHE B CA 1
ATOM 3261 C C . PHE B 1 50 ? 23.578 17.344 -4.566 1 89.12 50 PHE B C 1
ATOM 3263 O O . PHE B 1 50 ? 23.641 16.188 -4.988 1 89.12 50 PHE B O 1
ATOM 3270 N N . ASP B 1 51 ? 24.422 18.234 -4.91 1 88.88 51 ASP B N 1
ATOM 3271 C CA . ASP B 1 51 ? 25.469 17.969 -5.895 1 88.88 51 ASP B CA 1
ATOM 3272 C C . ASP B 1 51 ? 26.344 16.797 -5.465 1 88.88 51 ASP B C 1
ATOM 3274 O O . ASP B 1 51 ? 26.641 15.906 -6.273 1 88.88 51 ASP B O 1
ATOM 3278 N N . ASP B 1 52 ? 26.734 16.812 -4.234 1 86.75 52 ASP B N 1
ATOM 3279 C CA . ASP B 1 52 ? 27.594 15.734 -3.738 1 86.75 52 ASP B CA 1
ATOM 3280 C C . ASP B 1 52 ? 26.875 14.391 -3.814 1 86.75 52 ASP B C 1
ATOM 3282 O O . ASP B 1 52 ? 27.484 13.383 -4.203 1 86.75 52 ASP B O 1
ATOM 3286 N N . ILE B 1 53 ? 25.656 14.398 -3.471 1 88.31 53 ILE B N 1
ATOM 3287 C CA . ILE B 1 53 ? 24.891 13.156 -3.461 1 88.31 53 ILE B CA 1
ATOM 3288 C C . ILE B 1 53 ? 24.656 12.68 -4.895 1 88.31 53 ILE B C 1
ATOM 3290 O O . ILE B 1 53 ? 24.641 11.477 -5.16 1 88.31 53 ILE B O 1
ATOM 3294 N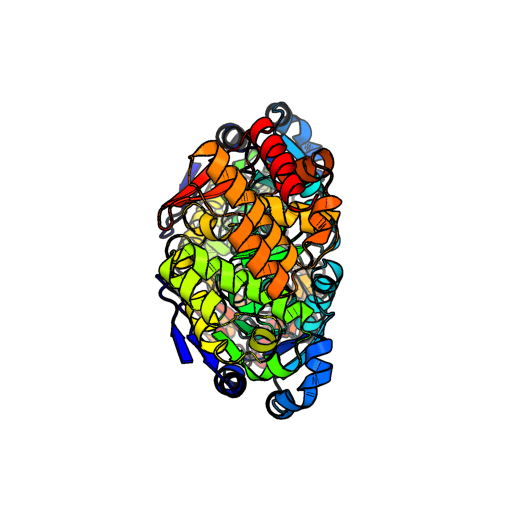 N . LEU B 1 54 ? 24.484 13.617 -5.762 1 90.5 54 LEU B N 1
ATOM 3295 C CA . LEU B 1 54 ? 24.188 13.305 -7.156 1 90.5 54 LEU B CA 1
ATOM 3296 C C . LEU B 1 54 ? 25.438 12.812 -7.879 1 90.5 54 LEU B C 1
ATOM 3298 O O . LEU B 1 54 ? 25.359 12.305 -9 1 90.5 54 LEU B O 1
ATOM 3302 N N . SER B 1 55 ? 26.578 12.906 -7.191 1 88.31 55 SER B N 1
ATOM 3303 C CA . SER B 1 55 ? 27.828 12.438 -7.789 1 88.31 55 SER B CA 1
ATOM 3304 C C . SER B 1 55 ? 27.938 10.922 -7.715 1 88.31 55 SER B C 1
ATOM 3306 O O . SER B 1 55 ? 28.734 10.312 -8.43 1 88.31 55 SER B O 1
ATOM 3308 N N . TYR B 1 56 ? 27.109 10.352 -6.855 1 88.31 56 TYR B N 1
ATOM 3309 C CA . TYR B 1 56 ? 27.078 8.898 -6.797 1 88.31 56 TYR B CA 1
ATOM 3310 C C . TYR B 1 56 ? 26.391 8.312 -8.023 1 88.31 56 TYR B C 1
ATOM 3312 O O . TYR B 1 56 ? 25.328 8.789 -8.43 1 88.31 56 TYR B O 1
ATOM 3320 N N . GLU B 1 57 ? 26.953 7.281 -8.578 1 88.19 57 GLU B N 1
ATOM 3321 C CA . GLU B 1 57 ? 26.453 6.695 -9.82 1 88.19 57 GLU B CA 1
ATOM 3322 C C . GLU B 1 57 ? 25.094 6.043 -9.617 1 88.19 57 GLU B C 1
ATOM 3324 O O . GLU B 1 57 ? 24.297 5.953 -10.555 1 88.19 57 GLU B O 1
ATOM 3329 N N . ASN B 1 58 ? 24.844 5.633 -8.422 1 91.44 58 ASN B N 1
ATOM 3330 C CA . ASN B 1 58 ? 23.609 4.898 -8.141 1 91.44 58 ASN B CA 1
ATOM 3331 C C . ASN B 1 58 ? 22.484 5.836 -7.742 1 91.44 58 ASN B C 1
ATOM 3333 O O . ASN B 1 58 ? 21.422 5.383 -7.309 1 91.44 58 ASN B O 1
ATOM 3337 N N . VAL B 1 59 ? 22.703 7.168 -7.859 1 95.69 59 VAL B N 1
ATOM 3338 C CA . VAL B 1 59 ? 21.703 8.125 -7.402 1 95.69 59 VAL B CA 1
ATOM 3339 C C . VAL B 1 59 ? 21.109 8.859 -8.602 1 95.69 59 VAL B C 1
ATOM 3341 O O . VAL B 1 59 ? 21.828 9.352 -9.461 1 95.69 59 VAL B O 1
ATOM 3344 N N . HIS B 1 60 ? 19.75 8.875 -8.641 1 96.81 60 HIS B N 1
ATOM 3345 C CA . HIS B 1 60 ? 19 9.57 -9.68 1 96.81 60 HIS B CA 1
ATOM 3346 C C . HIS B 1 60 ? 18.109 10.656 -9.086 1 96.81 60 HIS B C 1
ATOM 3348 O O . HIS B 1 60 ? 17.547 10.477 -8 1 96.81 60 HIS B O 1
ATOM 3354 N N . LYS B 1 61 ? 18.078 11.773 -9.75 1 96.94 61 LYS B N 1
ATOM 3355 C CA . LYS B 1 61 ? 17.203 12.867 -9.312 1 96.94 61 LYS B CA 1
ATOM 3356 C C . LYS B 1 61 ? 16 13.016 -10.242 1 96.94 61 LYS B C 1
ATOM 3358 O O . LYS B 1 61 ? 16.156 13.031 -11.461 1 96.94 61 LYS B O 1
ATOM 3363 N N . VAL B 1 62 ? 14.836 13.047 -9.648 1 97.75 62 VAL B N 1
ATOM 3364 C CA . VAL B 1 62 ? 13.586 13.273 -10.367 1 97.75 62 VAL B CA 1
ATOM 3365 C C . VAL B 1 62 ? 12.883 14.516 -9.812 1 97.75 62 VAL B C 1
ATOM 3367 O O . VAL B 1 62 ? 12.539 14.562 -8.625 1 97.75 62 VAL B O 1
ATOM 3370 N N . ILE B 1 63 ? 12.711 15.57 -10.664 1 98.06 63 ILE B N 1
ATOM 3371 C CA . ILE B 1 63 ? 11.992 16.766 -10.258 1 98.06 63 ILE B CA 1
ATOM 3372 C C . ILE B 1 63 ? 10.484 16.547 -10.414 1 98.06 63 ILE B C 1
ATOM 3374 O O . ILE B 1 63 ? 10.023 16.172 -11.492 1 98.06 63 ILE B O 1
ATOM 3378 N N . ILE B 1 64 ? 9.75 16.688 -9.352 1 98.31 64 ILE B N 1
ATOM 3379 C CA . ILE B 1 64 ? 8.312 16.469 -9.406 1 98.31 64 ILE B CA 1
ATOM 3380 C C . ILE B 1 64 ? 7.582 17.781 -9.102 1 98.31 64 ILE B C 1
ATOM 3382 O O . ILE B 1 64 ? 8.164 18.703 -8.523 1 98.31 64 ILE B O 1
ATOM 3386 N N . PRO B 1 65 ? 6.293 17.906 -9.492 1 97.75 65 PRO B N 1
ATOM 3387 C CA . PRO B 1 65 ? 5.535 19.141 -9.266 1 97.75 65 PRO B CA 1
ATOM 3388 C C . PRO B 1 65 ? 5.418 19.5 -7.789 1 97.75 65 PRO B C 1
ATOM 3390 O O . PRO B 1 65 ? 5.406 18.609 -6.934 1 97.75 65 PRO B O 1
ATOM 3393 N N . ALA B 1 66 ? 5.293 20.766 -7.535 1 95.38 66 ALA B N 1
ATOM 3394 C CA . ALA B 1 66 ? 5.18 21.25 -6.16 1 95.38 66 ALA B CA 1
ATOM 3395 C C . ALA B 1 66 ? 3.766 21.047 -5.621 1 95.38 66 ALA B C 1
ATOM 3397 O O . ALA B 1 66 ? 2.785 21.203 -6.352 1 95.38 66 ALA B O 1
ATOM 3398 N N . GLY B 1 67 ? 3.701 20.703 -4.336 1 92.38 67 GLY B N 1
ATOM 3399 C CA . GLY B 1 67 ? 2.432 20.734 -3.627 1 92.38 67 GLY B CA 1
ATOM 3400 C C . GLY B 1 67 ? 1.489 19.609 -4.047 1 92.38 67 GLY B C 1
ATOM 3401 O O . GLY B 1 67 ? 1.933 18.547 -4.469 1 92.38 67 GLY B O 1
ATOM 3402 N N . GLU B 1 68 ? 0.206 19.875 -3.953 1 91.62 68 GLU B N 1
ATOM 3403 C CA . GLU B 1 68 ? -0.852 18.875 -4.133 1 91.62 68 GLU B CA 1
ATOM 3404 C C . GLU B 1 68 ? -0.926 18.406 -5.582 1 91.62 68 GLU B C 1
ATOM 3406 O O . GLU B 1 68 ? -1.443 17.328 -5.863 1 91.62 68 GLU B O 1
ATOM 3411 N N . LYS B 1 69 ? -0.301 19.141 -6.43 1 93.94 69 LYS B N 1
ATOM 3412 C CA . LYS B 1 69 ? -0.319 18.812 -7.848 1 93.94 69 LYS B CA 1
ATOM 3413 C C . LYS B 1 69 ? 0.46 17.516 -8.117 1 93.94 69 LYS B C 1
ATOM 3415 O O . LYS B 1 69 ? 0.283 16.891 -9.156 1 93.94 69 LYS B O 1
ATOM 3420 N N . THR B 1 70 ? 1.301 17.156 -7.203 1 97.62 70 THR B N 1
ATOM 3421 C CA . THR B 1 70 ? 2.111 15.961 -7.383 1 97.62 70 THR B CA 1
ATOM 3422 C C . THR B 1 70 ? 1.298 14.703 -7.078 1 97.62 70 THR B C 1
ATOM 3424 O O . THR B 1 70 ? 1.62 13.617 -7.559 1 97.62 70 THR B O 1
ATOM 3427 N N . LYS B 1 71 ? 0.243 14.836 -6.316 1 97.56 71 LYS B N 1
ATOM 3428 C CA . LYS B 1 71 ? -0.471 13.68 -5.77 1 97.56 71 LYS B CA 1
ATOM 3429 C C . LYS B 1 71 ? -1.598 13.242 -6.699 1 97.56 71 LYS B C 1
ATOM 3431 O O . LYS B 1 71 ? -2.746 13.102 -6.27 1 97.56 71 LYS B O 1
ATOM 3436 N N . THR B 1 72 ? -1.234 12.984 -7.938 1 97.94 72 THR B N 1
ATOM 3437 C CA . THR B 1 72 ? -2.195 12.516 -8.938 1 97.94 72 THR B CA 1
ATOM 3438 C C . THR B 1 72 ? -1.845 11.109 -9.414 1 97.94 72 THR B C 1
ATOM 3440 O O . THR B 1 72 ? -0.703 10.672 -9.273 1 97.94 72 THR B O 1
ATOM 3443 N N . PHE B 1 73 ? -2.873 10.422 -10.023 1 98.31 73 PHE B N 1
ATOM 3444 C CA . PHE B 1 73 ? -2.645 9.109 -10.625 1 98.31 73 PHE B CA 1
ATOM 3445 C C . PHE B 1 73 ? -1.623 9.203 -11.758 1 98.31 73 PHE B C 1
ATOM 3447 O O . PHE B 1 73 ? -0.784 8.312 -11.914 1 98.31 73 PHE B O 1
ATOM 3454 N N . GLU B 1 74 ? -1.724 10.25 -12.484 1 98 74 GLU B N 1
ATOM 3455 C CA . GLU B 1 74 ? -0.824 10.438 -13.617 1 98 74 GLU B CA 1
ATOM 3456 C C . GLU B 1 74 ? 0.627 10.547 -13.164 1 98 74 GLU B C 1
ATOM 3458 O O . GLU B 1 74 ? 1.503 9.852 -13.688 1 98 74 GLU B O 1
ATOM 3463 N N . GLN B 1 75 ? 0.906 11.422 -12.219 1 98.5 75 GLN B N 1
ATOM 3464 C CA . GLN B 1 75 ? 2.254 11.586 -11.68 1 98.5 75 GLN B CA 1
ATOM 3465 C C . GLN B 1 75 ? 2.754 10.289 -11.047 1 98.5 75 GLN B C 1
ATOM 3467 O O . GLN B 1 75 ? 3.934 9.953 -11.172 1 98.5 75 GLN B O 1
ATOM 3472 N N . TYR B 1 76 ? 1.849 9.625 -10.422 1 98.69 76 TYR B N 1
ATOM 3473 C CA . TYR B 1 76 ? 2.148 8.344 -9.781 1 98.69 76 TYR B CA 1
ATOM 3474 C C . TYR B 1 76 ? 2.615 7.32 -10.805 1 98.69 76 TYR B C 1
ATOM 3476 O O . TYR B 1 76 ? 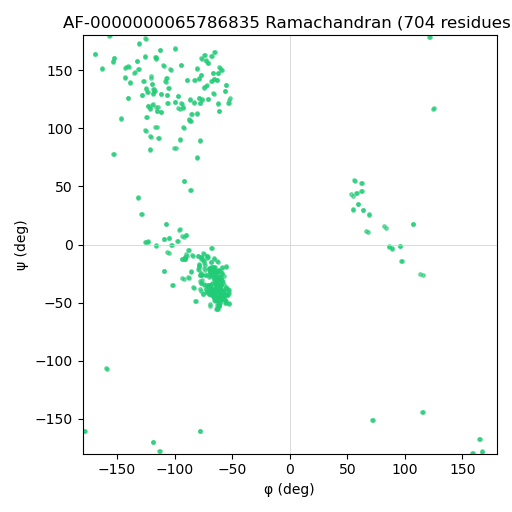3.689 6.73 -10.664 1 98.69 76 TYR B O 1
ATOM 3484 N N . GLN B 1 77 ? 1.847 7.137 -11.828 1 98.69 77 GLN B N 1
ATOM 3485 C CA . GLN B 1 77 ? 2.18 6.188 -12.883 1 98.69 77 GLN B CA 1
ATOM 3486 C C . GLN B 1 77 ? 3.482 6.574 -13.578 1 98.69 77 GLN B C 1
ATOM 3488 O O . GLN B 1 77 ? 4.355 5.73 -13.789 1 98.69 77 GLN B O 1
ATOM 3493 N N . GLU B 1 78 ? 3.6 7.816 -13.891 1 98.38 78 GLU B N 1
ATOM 3494 C CA . GLU B 1 78 ? 4.781 8.289 -14.609 1 98.38 78 GLU B CA 1
ATOM 3495 C C . GLU B 1 78 ? 6.047 8.07 -13.781 1 98.38 78 GLU B C 1
ATOM 3497 O O . GLU B 1 78 ? 7.074 7.633 -14.312 1 98.38 78 GLU B O 1
ATOM 3502 N N . THR B 1 79 ? 5.988 8.375 -12.539 1 98.69 79 THR B N 1
ATOM 3503 C CA . THR B 1 79 ? 7.141 8.234 -11.656 1 98.69 79 THR B CA 1
ATOM 3504 C C . THR B 1 79 ? 7.523 6.766 -11.508 1 98.69 79 THR B C 1
ATOM 3506 O O . THR B 1 79 ? 8.695 6.41 -11.617 1 98.69 79 THR B O 1
ATOM 3509 N N . LEU B 1 80 ? 6.551 5.895 -11.297 1 98.56 80 LEU B N 1
ATOM 3510 C CA . LEU B 1 80 ? 6.816 4.469 -11.141 1 98.56 80 LEU B CA 1
ATOM 3511 C C . LEU B 1 80 ? 7.43 3.891 -12.414 1 98.56 80 LEU B C 1
ATOM 3513 O O . LEU B 1 80 ? 8.398 3.135 -12.352 1 98.56 80 LEU B O 1
ATOM 3517 N N . GLU B 1 81 ? 6.812 4.285 -13.57 1 97.94 81 GLU B N 1
ATOM 3518 C CA . GLU B 1 81 ? 7.324 3.773 -14.836 1 97.94 81 GLU B CA 1
ATOM 3519 C C . GLU B 1 81 ? 8.773 4.207 -15.062 1 97.94 81 GLU B C 1
ATOM 3521 O O . GLU B 1 81 ? 9.594 3.418 -15.539 1 97.94 81 GLU B O 1
ATOM 3526 N N . TYR B 1 82 ? 9.062 5.457 -14.719 1 98.31 82 TYR B N 1
ATOM 3527 C CA . TYR B 1 82 ? 10.43 5.945 -14.852 1 98.31 82 TYR B CA 1
ATOM 3528 C C . TYR B 1 82 ? 11.383 5.145 -13.977 1 98.31 82 TYR B C 1
ATOM 3530 O O . TYR B 1 82 ? 12.43 4.684 -14.438 1 98.31 82 TYR B O 1
ATOM 3538 N N . ILE B 1 83 ? 11.062 4.93 -12.75 1 97.88 83 ILE B N 1
ATOM 3539 C CA . ILE B 1 83 ? 11.93 4.234 -11.797 1 97.88 83 ILE B CA 1
ATOM 3540 C C . ILE B 1 83 ? 12.109 2.783 -12.234 1 97.88 83 ILE B C 1
ATOM 3542 O O . ILE B 1 83 ? 13.227 2.27 -12.25 1 97.88 83 ILE B O 1
ATOM 3546 N N . LEU B 1 84 ? 11.031 2.139 -12.617 1 95.38 84 LEU B N 1
ATOM 3547 C CA . LEU B 1 84 ? 11.055 0.735 -13.016 1 95.38 84 LEU B CA 1
ATOM 3548 C C . LEU B 1 84 ? 11.883 0.543 -14.281 1 95.38 84 LEU B C 1
ATOM 3550 O O . LEU B 1 84 ? 12.445 -0.53 -14.5 1 95.38 84 LEU B O 1
ATOM 3554 N N . SER B 1 85 ? 11.938 1.612 -15.133 1 94.5 85 SER B N 1
ATOM 3555 C CA . SER B 1 85 ? 12.719 1.536 -16.359 1 94.5 85 SER B CA 1
ATOM 3556 C C . SER B 1 85 ? 14.203 1.405 -16.062 1 94.5 85 SER B C 1
ATOM 3558 O O . SER B 1 85 ? 14.992 1.061 -16.953 1 94.5 85 SER B O 1
ATOM 3560 N N . HIS B 1 86 ? 14.609 1.632 -14.812 1 92.75 86 HIS B N 1
ATOM 3561 C CA . HIS B 1 86 ? 16.016 1.492 -14.406 1 92.75 86 HIS B CA 1
ATOM 3562 C C . HIS B 1 86 ? 16.297 0.09 -13.883 1 92.75 86 HIS B C 1
ATOM 3564 O O . HIS B 1 86 ? 17.344 -0.154 -13.289 1 92.75 86 HIS B O 1
ATOM 3570 N N . HIS B 1 87 ? 15.312 -0.841 -13.984 1 87 87 HIS B N 1
ATOM 3571 C CA . HIS B 1 87 ? 15.469 -2.232 -13.578 1 87 87 HIS B CA 1
ATOM 3572 C C . HIS B 1 87 ? 15.891 -2.332 -12.109 1 87 87 HIS B C 1
ATOM 3574 O O . HIS B 1 87 ? 16.875 -3 -11.789 1 87 87 HIS B O 1
ATOM 3580 N N . VAL B 1 88 ? 15.148 -1.752 -11.305 1 91.38 88 VAL B N 1
ATOM 3581 C CA . VAL B 1 88 ? 15.469 -1.616 -9.891 1 91.38 88 VAL B CA 1
ATOM 3582 C C . VAL B 1 88 ? 15.219 -2.939 -9.172 1 91.38 88 VAL B C 1
ATOM 3584 O O . VAL B 1 88 ? 14.5 -3.803 -9.68 1 91.38 88 VAL B O 1
ATOM 3587 N N . THR B 1 89 ? 15.836 -3.092 -8.016 1 87 89 THR B N 1
ATOM 3588 C CA . THR B 1 89 ? 15.633 -4.23 -7.129 1 87 89 THR B CA 1
ATOM 3589 C C . THR B 1 89 ? 14.953 -3.791 -5.836 1 87 89 THR B C 1
ATOM 3591 O O . THR B 1 89 ? 14.656 -2.607 -5.656 1 87 89 THR B O 1
ATOM 3594 N N . ARG B 1 90 ? 14.766 -4.762 -4.941 1 89.62 90 ARG B N 1
ATOM 3595 C CA . ARG B 1 90 ? 14.125 -4.453 -3.666 1 89.62 90 ARG B CA 1
ATOM 3596 C C . ARG B 1 90 ? 15.039 -3.604 -2.787 1 89.62 90 ARG B C 1
ATOM 3598 O O . ARG B 1 90 ? 14.578 -2.98 -1.827 1 89.62 90 ARG B O 1
ATOM 3605 N N . ASN B 1 91 ? 16.328 -3.658 -3.096 1 91.44 91 ASN B N 1
ATOM 3606 C CA . ASN B 1 91 ? 17.266 -2.797 -2.385 1 91.44 91 ASN B CA 1
ATOM 3607 C C . ASN B 1 91 ? 17.375 -1.42 -3.035 1 91.44 91 ASN B C 1
ATOM 3609 O O . ASN B 1 91 ? 18.469 -0.951 -3.34 1 91.44 91 ASN B O 1
ATOM 3613 N N . THR B 1 92 ? 16.297 -0.823 -3.344 1 94.88 92 THR B N 1
ATOM 3614 C CA . THR B 1 92 ? 16.141 0.519 -3.895 1 94.88 92 THR B CA 1
ATOM 3615 C C . THR B 1 92 ? 15.586 1.476 -2.84 1 94.88 92 THR B C 1
ATOM 3617 O O . THR B 1 92 ? 14.766 1.084 -2.004 1 94.88 92 THR B O 1
ATOM 3620 N N . ALA B 1 93 ? 16.062 2.723 -2.865 1 97.88 93 ALA B N 1
ATOM 3621 C CA . ALA B 1 93 ? 15.562 3.717 -1.917 1 97.88 93 ALA B CA 1
ATOM 3622 C C . ALA B 1 93 ? 14.891 4.879 -2.643 1 97.88 93 ALA B C 1
ATOM 3624 O O . ALA B 1 93 ? 15.391 5.352 -3.664 1 97.88 93 ALA B O 1
ATOM 3625 N N . ILE B 1 94 ? 13.734 5.27 -2.16 1 98.69 94 ILE B N 1
ATOM 3626 C CA . ILE B 1 94 ? 13.062 6.504 -2.559 1 98.69 94 ILE B CA 1
ATOM 3627 C C . ILE B 1 94 ? 13.312 7.586 -1.513 1 98.69 94 ILE B C 1
ATOM 3629 O O . ILE B 1 94 ? 13.031 7.391 -0.328 1 98.69 94 ILE B O 1
ATOM 3633 N N . ILE B 1 95 ? 13.867 8.688 -1.922 1 98.12 95 ILE B N 1
ATOM 3634 C CA . ILE B 1 95 ? 14.172 9.805 -1.032 1 98.12 95 ILE B CA 1
ATOM 3635 C C . ILE B 1 95 ? 13.273 10.992 -1.38 1 98.12 95 ILE B C 1
ATOM 3637 O O . ILE B 1 95 ? 13.383 11.562 -2.471 1 98.12 95 ILE B O 1
ATOM 3641 N N . ALA B 1 96 ? 12.414 11.367 -0.507 1 98.62 96 ALA B N 1
ATOM 3642 C CA . ALA B 1 96 ? 11.477 12.469 -0.717 1 98.62 96 ALA B CA 1
ATOM 3643 C C . ALA B 1 96 ? 12.047 13.781 -0.192 1 98.62 96 ALA B C 1
ATOM 3645 O O . ALA B 1 96 ? 12.289 13.922 1.01 1 98.62 96 ALA B O 1
ATOM 3646 N N . VAL B 1 97 ? 12.25 14.727 -1.063 1 98 97 VAL B N 1
ATOM 3647 C CA . VAL B 1 97 ? 12.742 16.047 -0.667 1 98 97 VAL B CA 1
ATOM 3648 C C . VAL B 1 97 ? 11.688 17.109 -0.959 1 98 97 VAL B C 1
ATOM 3650 O O . VAL B 1 97 ? 11.562 17.562 -2.096 1 98 97 VAL B O 1
ATOM 3653 N N . GLY B 1 98 ? 11 17.516 -0.007 1 97.94 98 GLY B N 1
ATOM 3654 C CA . GLY B 1 98 ? 9.93 18.484 -0.183 1 97.94 98 GLY B CA 1
ATOM 3655 C C . GLY B 1 98 ? 9.008 18.578 1.015 1 97.94 98 GLY B C 1
ATOM 3656 O O . GLY B 1 98 ? 9.375 18.188 2.125 1 97.94 98 GLY B O 1
ATOM 3657 N N . GLY B 1 99 ? 7.895 19.219 0.852 1 97.25 99 GLY B N 1
ATOM 3658 C CA . GLY B 1 99 ? 6.898 19.328 1.906 1 97.25 99 GLY B CA 1
ATOM 3659 C C . GLY B 1 99 ? 6.07 18.078 2.078 1 97.25 99 GLY B C 1
ATOM 3660 O O . GLY B 1 99 ? 6.508 16.984 1.721 1 97.25 99 GLY B O 1
ATOM 3661 N N . GLY B 1 100 ? 4.93 18.234 2.709 1 96.5 100 GLY B N 1
ATOM 3662 C CA . GLY B 1 100 ? 4.059 17.125 3.021 1 96.5 100 GLY B CA 1
ATOM 3663 C C . GLY B 1 100 ? 3.566 16.391 1.789 1 96.5 100 GLY B C 1
ATOM 3664 O O . GLY B 1 100 ? 3.521 15.156 1.772 1 96.5 100 GLY B O 1
ATOM 3665 N N . ALA B 1 101 ? 3.158 17.172 0.781 1 96.69 101 ALA B N 1
ATOM 3666 C CA . ALA B 1 101 ? 2.646 16.547 -0.436 1 96.69 101 ALA B CA 1
ATOM 3667 C C . ALA B 1 101 ? 3.705 15.664 -1.086 1 96.69 101 ALA B C 1
ATOM 3669 O O . ALA B 1 101 ? 3.412 14.539 -1.514 1 96.69 101 ALA B O 1
ATOM 3670 N N . THR B 1 102 ? 4.891 16.172 -1.143 1 98.44 102 THR B N 1
ATOM 3671 C CA . THR B 1 102 ? 6.004 15.422 -1.703 1 98.44 102 THR B CA 1
ATOM 3672 C C . THR B 1 102 ? 6.262 14.156 -0.885 1 98.44 102 THR B C 1
ATOM 3674 O O . THR B 1 102 ? 6.441 13.07 -1.446 1 98.44 102 THR B O 1
ATOM 3677 N N . GLY B 1 103 ? 6.316 14.305 0.412 1 98.62 103 GLY B N 1
ATOM 3678 C CA . GLY B 1 103 ? 6.527 13.164 1.289 1 98.62 103 GLY B CA 1
ATOM 3679 C C . GLY B 1 103 ? 5.457 12.102 1.148 1 98.62 103 GLY B C 1
ATOM 3680 O O . GLY B 1 103 ? 5.766 10.906 1.099 1 98.62 103 GLY B O 1
ATOM 3681 N N . ASP B 1 104 ? 4.223 12.539 1.109 1 98.44 104 ASP B N 1
ATOM 3682 C CA . ASP B 1 104 ? 3.107 11.609 0.94 1 98.44 104 ASP B CA 1
ATOM 3683 C C . ASP B 1 104 ? 3.225 10.852 -0.378 1 98.44 104 ASP B C 1
ATOM 3685 O O . ASP B 1 104 ? 3.094 9.625 -0.407 1 98.44 104 ASP B O 1
ATOM 3689 N N . PHE B 1 105 ? 3.441 11.609 -1.432 1 98.81 105 PHE B N 1
ATOM 3690 C CA . PHE B 1 105 ? 3.508 11.055 -2.781 1 98.81 105 PHE B CA 1
ATOM 3691 C C . PHE B 1 105 ? 4.652 10.062 -2.904 1 98.81 105 PHE B C 1
ATOM 3693 O O . PHE B 1 105 ? 4.445 8.914 -3.32 1 98.81 105 PHE B O 1
ATOM 3700 N N . ALA B 1 106 ? 5.848 10.477 -2.512 1 98.88 106 ALA B N 1
ATOM 3701 C CA . ALA B 1 106 ? 7.031 9.633 -2.617 1 98.88 106 ALA B CA 1
ATOM 3702 C C . ALA B 1 106 ? 6.902 8.398 -1.727 1 98.88 106 ALA B C 1
ATOM 3704 O O . ALA B 1 106 ? 7.367 7.312 -2.086 1 98.88 106 ALA B O 1
ATOM 3705 N N . GLY B 1 107 ? 6.359 8.586 -0.544 1 98.88 107 GLY B N 1
ATOM 3706 C CA . GLY B 1 107 ? 6.117 7.457 0.334 1 98.88 107 GLY B CA 1
ATOM 3707 C C . GLY B 1 107 ? 5.211 6.406 -0.283 1 98.88 107 GLY B C 1
ATOM 3708 O O . GLY B 1 107 ? 5.441 5.207 -0.114 1 98.88 107 GLY B O 1
ATOM 3709 N N . PHE B 1 108 ? 4.176 6.895 -1.012 1 98.94 108 PHE B N 1
ATOM 3710 C CA . PHE B 1 108 ? 3.275 5.957 -1.676 1 98.94 108 PHE B CA 1
ATOM 3711 C C . PHE B 1 108 ? 3.992 5.223 -2.801 1 98.94 108 PHE B C 1
ATOM 3713 O O . PHE B 1 108 ? 3.779 4.023 -3 1 98.94 108 PHE B O 1
ATOM 3720 N N . VAL B 1 109 ? 4.805 5.918 -3.529 1 98.94 109 VAL B N 1
ATOM 3721 C CA . VAL B 1 109 ? 5.652 5.289 -4.539 1 98.94 109 VAL B CA 1
ATOM 3722 C C . VAL B 1 109 ? 6.508 4.203 -3.895 1 98.94 109 VAL B C 1
ATOM 3724 O O . VAL B 1 109 ? 6.535 3.064 -4.367 1 98.94 109 VAL B O 1
ATOM 3727 N N . ALA B 1 110 ? 7.152 4.488 -2.783 1 98.88 110 ALA B N 1
ATOM 3728 C CA . ALA B 1 110 ? 8.031 3.545 -2.09 1 98.88 110 ALA B CA 1
ATOM 3729 C C . ALA B 1 110 ? 7.242 2.344 -1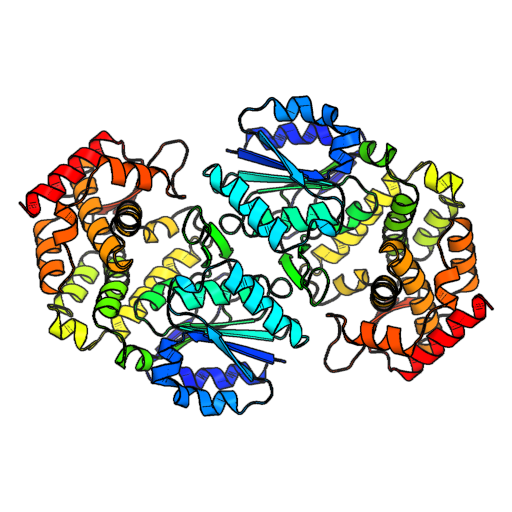.574 1 98.88 110 ALA B C 1
ATOM 3731 O O . ALA B 1 110 ? 7.715 1.206 -1.65 1 98.88 110 ALA B O 1
ATOM 3732 N N . ALA B 1 111 ? 6.059 2.613 -1.065 1 98.81 111 ALA B N 1
ATOM 3733 C CA . ALA B 1 111 ? 5.23 1.58 -0.45 1 98.81 111 ALA B CA 1
ATOM 3734 C C . ALA B 1 111 ? 4.785 0.548 -1.482 1 98.81 111 ALA B C 1
ATOM 3736 O O . ALA B 1 111 ? 4.578 -0.622 -1.151 1 98.81 111 ALA B O 1
ATOM 3737 N N . THR B 1 112 ? 4.641 0.98 -2.73 1 98.88 112 THR B N 1
ATOM 3738 C CA . THR B 1 112 ? 3.988 0.109 -3.699 1 98.88 112 THR B CA 1
ATOM 3739 C C . THR B 1 112 ? 4.996 -0.429 -4.711 1 98.88 112 THR B C 1
ATOM 3741 O O . THR B 1 112 ? 4.75 -1.447 -5.359 1 98.88 112 THR B O 1
ATOM 3744 N N . LEU B 1 113 ? 6.148 0.28 -4.902 1 98.25 113 LEU B N 1
ATOM 3745 C CA . LEU B 1 113 ? 7.203 -0.202 -5.789 1 98.25 113 LEU B CA 1
ATOM 3746 C C . LEU B 1 113 ? 7.754 -1.536 -5.301 1 98.25 113 LEU B C 1
ATOM 3748 O O . LEU B 1 113 ? 8.289 -1.622 -4.195 1 98.25 113 LEU B O 1
ATOM 3752 N N . LEU B 1 114 ? 7.551 -2.613 -6.109 1 95.38 114 LEU B N 1
ATOM 3753 C CA . LEU B 1 114 ? 8.008 -3.963 -5.789 1 95.38 114 LEU B CA 1
ATOM 3754 C C . LEU B 1 114 ? 7.484 -4.398 -4.422 1 95.38 114 LEU B C 1
ATOM 3756 O O . LEU B 1 114 ? 8.195 -5.074 -3.672 1 95.38 114 LEU B O 1
ATOM 3760 N N . ARG B 1 115 ? 6.285 -3.855 -4.062 1 97.06 115 ARG B N 1
ATOM 3761 C CA . ARG B 1 115 ? 5.555 -4.176 -2.84 1 97.06 115 ARG B CA 1
ATOM 3762 C C . ARG B 1 115 ? 6.285 -3.65 -1.61 1 97.06 115 ARG B C 1
ATOM 3764 O O . ARG B 1 115 ? 6.195 -4.238 -0.531 1 97.06 115 ARG B O 1
ATOM 3771 N N . GLY B 1 116 ? 7.09 -2.613 -1.778 1 97.44 116 GLY B N 1
ATOM 3772 C CA . GLY B 1 116 ? 7.754 -1.938 -0.676 1 97.44 116 GLY B CA 1
ATOM 3773 C C . GLY B 1 116 ? 9.258 -1.867 -0.842 1 97.44 116 GLY B C 1
ATOM 3774 O O . GLY B 1 116 ? 9.93 -2.898 -0.939 1 97.44 116 GLY B O 1
ATOM 3775 N N . VAL B 1 117 ? 9.812 -0.69 -0.942 1 97.19 117 VAL B N 1
ATOM 3776 C CA . VAL B 1 117 ? 11.25 -0.46 -0.966 1 97.19 117 VAL B CA 1
ATOM 3777 C C . VAL B 1 117 ? 11.633 0.539 0.124 1 97.19 117 VAL B C 1
ATOM 3779 O O . VAL B 1 117 ? 10.766 1.043 0.844 1 97.19 117 VAL B O 1
ATOM 3782 N N . HIS B 1 118 ? 12.906 0.803 0.255 1 97.62 118 HIS B N 1
ATOM 3783 C CA . HIS B 1 118 ? 13.352 1.729 1.289 1 97.62 118 HIS B CA 1
ATOM 3784 C C . HIS B 1 118 ? 12.875 3.148 1.003 1 97.62 118 HIS B C 1
ATOM 3786 O O . HIS B 1 118 ? 12.719 3.533 -0.158 1 97.62 118 HIS B O 1
ATOM 3792 N N . PHE B 1 119 ? 12.617 3.871 2.037 1 97.81 119 PHE B N 1
ATOM 3793 C CA . PHE B 1 119 ? 12.008 5.191 1.956 1 97.81 119 PHE B CA 1
ATOM 3794 C C . PHE B 1 119 ? 12.641 6.145 2.961 1 97.81 119 PHE B C 1
ATOM 3796 O O . PHE B 1 119 ? 12.789 5.805 4.137 1 97.81 119 PHE B O 1
ATOM 3803 N N . ILE B 1 120 ? 13.133 7.332 2.52 1 98.31 120 ILE B N 1
ATOM 3804 C CA . ILE B 1 120 ? 13.688 8.359 3.396 1 98.31 120 ILE B CA 1
ATOM 3805 C C . ILE B 1 120 ? 12.945 9.672 3.189 1 98.31 120 ILE B C 1
ATOM 3807 O O . ILE B 1 120 ? 12.75 10.109 2.053 1 98.31 120 ILE B O 1
ATOM 3811 N N . GLN B 1 121 ? 12.516 10.328 4.281 1 98.44 121 GLN B N 1
ATOM 3812 C CA . GLN B 1 121 ? 11.852 11.625 4.242 1 98.44 121 GLN B CA 1
ATOM 3813 C C . GLN B 1 121 ? 12.844 12.758 4.512 1 98.44 121 GLN B C 1
ATOM 3815 O O . GLN B 1 121 ? 13.602 12.703 5.488 1 98.44 121 GLN B O 1
ATOM 3820 N N . VAL B 1 122 ? 12.859 13.719 3.629 1 98 122 VAL B N 1
ATOM 3821 C CA . VAL B 1 122 ? 13.625 14.945 3.82 1 98 122 VAL B CA 1
ATOM 3822 C C . VAL B 1 122 ? 12.688 16.156 3.77 1 98 122 VAL B C 1
ATOM 3824 O O . VAL B 1 122 ? 12.625 16.859 2.762 1 98 122 VAL B O 1
ATOM 3827 N N . PRO B 1 123 ? 12.031 16.406 4.922 1 98.19 123 PRO B N 1
ATOM 3828 C CA . PRO B 1 123 ? 11.07 17.516 4.965 1 98.19 123 PRO B CA 1
ATOM 3829 C C . PRO B 1 123 ? 11.734 18.875 4.734 1 98.19 123 PRO B C 1
ATOM 3831 O O . PRO B 1 123 ? 12.844 19.109 5.223 1 98.19 123 PRO B O 1
ATOM 3834 N N . THR B 1 124 ? 10.977 19.734 3.967 1 97.81 124 THR B N 1
ATOM 3835 C CA . THR B 1 124 ? 11.555 21.047 3.666 1 97.81 124 THR B CA 1
ATOM 3836 C C . THR B 1 124 ? 10.617 22.156 4.098 1 97.81 124 THR B C 1
ATOM 3838 O O . THR B 1 124 ? 10.883 23.344 3.838 1 97.81 124 THR B O 1
ATOM 3841 N N . THR B 1 125 ? 9.461 21.859 4.711 1 97.81 125 THR B N 1
ATOM 3842 C CA . THR B 1 125 ? 8.523 22.844 5.227 1 97.81 125 THR B CA 1
ATOM 3843 C C . THR B 1 125 ? 8.219 22.594 6.699 1 97.81 125 THR B C 1
ATOM 3845 O O . THR B 1 125 ? 8.453 21.484 7.203 1 97.81 125 THR B O 1
ATOM 3848 N N . ILE B 1 126 ? 7.715 23.578 7.348 1 98 126 ILE B N 1
ATOM 3849 C CA . ILE B 1 126 ? 7.316 23.422 8.742 1 98 126 ILE B CA 1
ATOM 3850 C C . ILE B 1 126 ? 6.16 22.422 8.852 1 98 126 ILE B C 1
ATOM 3852 O O . ILE B 1 126 ? 6.145 21.578 9.742 1 98 126 ILE B O 1
ATOM 3856 N N . LEU B 1 127 ? 5.25 22.469 7.902 1 96.69 127 LEU B N 1
ATOM 3857 C CA . LEU B 1 127 ? 4.09 21.578 7.902 1 96.69 127 LEU B CA 1
ATOM 3858 C C . LEU B 1 127 ? 4.527 20.125 7.871 1 96.69 127 LEU B C 1
ATOM 3860 O O . LEU B 1 127 ? 3.873 19.266 8.461 1 96.69 127 LEU B O 1
ATOM 3864 N N . ALA B 1 128 ? 5.629 19.844 7.285 1 96.81 128 ALA B N 1
ATOM 3865 C CA . ALA B 1 128 ? 6.07 18.469 7.039 1 96.81 128 ALA B CA 1
ATOM 3866 C C . ALA B 1 128 ? 6.625 17.828 8.305 1 96.81 128 ALA B C 1
ATOM 3868 O O . ALA B 1 128 ? 6.848 16.625 8.352 1 96.81 128 ALA B O 1
ATOM 3869 N N . HIS B 1 129 ? 6.844 18.625 9.375 1 96.56 129 HIS B N 1
ATOM 3870 C CA . HIS B 1 129 ? 7.211 17.984 10.641 1 96.56 129 HIS B CA 1
ATOM 3871 C C . HIS B 1 129 ? 6.137 17 11.094 1 96.56 129 HIS B C 1
ATOM 3873 O O . HIS B 1 129 ? 6.438 16.016 11.766 1 96.56 129 HIS B O 1
ATOM 3879 N N . ASP B 1 130 ? 4.965 17.312 10.75 1 94.94 130 ASP B N 1
ATOM 3880 C CA . ASP B 1 130 ? 3.809 16.5 11.094 1 94.94 130 ASP B CA 1
ATOM 3881 C C . ASP B 1 130 ? 3.641 15.336 10.109 1 94.94 130 ASP B C 1
ATOM 3883 O O . ASP B 1 130 ? 3.594 14.172 10.508 1 94.94 130 ASP B O 1
ATOM 3887 N N . SER B 1 131 ? 3.688 15.602 8.883 1 94.62 131 SER B N 1
ATOM 3888 C CA . SER B 1 131 ? 3.342 14.617 7.855 1 94.62 131 SER B CA 1
ATOM 3889 C C . SER B 1 131 ? 4.488 13.641 7.621 1 94.62 131 SER B C 1
ATOM 3891 O O . SER B 1 131 ? 4.277 12.547 7.086 1 94.62 131 SER B O 1
ATOM 3893 N N . SER B 1 132 ? 5.688 13.984 8.023 1 96.94 132 SER B N 1
ATOM 3894 C CA . SER B 1 132 ? 6.848 13.164 7.699 1 96.94 132 SER B CA 1
ATOM 3895 C C . SER B 1 132 ? 7.02 12.031 8.703 1 96.94 132 SER B C 1
ATOM 3897 O O . SER B 1 132 ? 7.832 11.125 8.492 1 96.94 132 SER B O 1
ATOM 3899 N N . VAL B 1 133 ? 6.195 12.141 9.773 1 95.62 133 VAL B N 1
ATOM 3900 C CA . VAL B 1 133 ? 6.27 11.094 10.789 1 95.62 133 VAL B CA 1
ATOM 3901 C C . VAL B 1 133 ? 4.91 10.422 10.93 1 95.62 133 VAL B C 1
ATOM 3903 O O . VAL B 1 133 ? 3.877 11.008 10.594 1 95.62 133 VAL B O 1
ATOM 3906 N N . GLY B 1 134 ? 4.816 9.156 11.156 1 93.38 134 GLY B N 1
ATOM 3907 C CA . GLY B 1 134 ? 3.564 8.453 11.375 1 93.38 134 GLY B CA 1
ATOM 3908 C C . GLY B 1 134 ? 3.256 7.438 10.289 1 93.38 134 GLY B C 1
ATOM 3909 O O . GLY B 1 134 ? 2.426 6.547 10.484 1 93.38 134 GLY B O 1
ATOM 3910 N N . GLY B 1 135 ? 3.785 7.672 9.102 1 95.94 135 GLY B N 1
ATOM 3911 C CA . GLY B 1 135 ? 3.785 6.582 8.141 1 95.94 135 GLY B CA 1
ATOM 3912 C C . GLY B 1 135 ? 2.613 6.633 7.18 1 95.94 135 GLY B C 1
ATOM 3913 O O . GLY B 1 135 ? 2.473 5.762 6.32 1 95.94 135 GLY B O 1
ATOM 3914 N N . LYS B 1 136 ? 1.703 7.641 7.324 1 96.69 136 LYS B N 1
ATOM 3915 C CA . LYS B 1 136 ? 0.613 7.75 6.359 1 96.69 136 LYS B CA 1
ATOM 3916 C C . LYS B 1 136 ? 1.097 8.375 5.051 1 96.69 136 LYS B C 1
ATOM 3918 O O . LYS B 1 136 ? 1.646 9.477 5.051 1 96.69 136 LYS B O 1
ATOM 3923 N N . VAL B 1 137 ? 0.959 7.723 3.951 1 98.44 137 VAL B N 1
ATOM 3924 C CA . VAL B 1 137 ? 1.357 8.195 2.631 1 98.44 137 VAL B CA 1
ATOM 3925 C C . VAL B 1 137 ? 0.226 7.957 1.633 1 98.44 137 VAL B C 1
ATOM 3927 O O . VAL B 1 137 ? -0.68 7.16 1.892 1 98.44 137 VAL B O 1
ATOM 3930 N N . GLY B 1 138 ? 0.224 8.703 0.542 1 98.38 138 GLY B N 1
ATOM 3931 C CA . GLY B 1 138 ? -0.871 8.477 -0.387 1 98.38 138 GLY B CA 1
ATOM 3932 C C . GLY B 1 138 ? -0.996 9.562 -1.438 1 98.38 138 GLY B C 1
ATOM 3933 O O . GLY B 1 138 ? -0.178 10.484 -1.486 1 98.38 138 GLY B O 1
ATOM 3934 N N . ILE B 1 139 ? -1.987 9.422 -2.275 1 98.44 139 ILE B N 1
ATOM 3935 C CA . ILE B 1 139 ? -2.314 10.367 -3.33 1 98.44 139 ILE B CA 1
ATOM 3936 C C . ILE B 1 139 ? -3.805 10.703 -3.281 1 98.44 139 ILE B C 1
ATOM 3938 O O . ILE B 1 139 ? -4.543 10.148 -2.463 1 98.44 139 ILE B O 1
ATOM 3942 N N . ASN B 1 140 ? -4.156 11.664 -4.109 1 95.69 140 ASN B N 1
ATOM 3943 C CA . ASN B 1 140 ? -5.531 12.148 -4.148 1 95.69 140 ASN B CA 1
ATOM 3944 C C . ASN B 1 140 ? -6.348 11.445 -5.223 1 95.69 140 ASN B C 1
ATOM 3946 O O . ASN B 1 140 ? -5.789 10.781 -6.102 1 95.69 140 ASN B O 1
ATOM 3950 N N . SER B 1 141 ? -7.605 11.383 -5.047 1 95 141 SER B N 1
ATOM 3951 C CA . SER B 1 141 ? -8.586 10.992 -6.055 1 95 141 SER B CA 1
ATOM 3952 C C . SER B 1 141 ? -9.477 12.172 -6.445 1 95 141 SER B C 1
ATOM 3954 O O . SER B 1 141 ? -9.414 13.234 -5.828 1 95 141 SER B O 1
ATOM 3956 N N . LYS B 1 142 ? -10.242 11.984 -7.551 1 91.88 142 LYS B N 1
ATOM 3957 C CA . LYS B 1 142 ? -11.227 12.992 -7.93 1 91.88 142 LYS B CA 1
ATOM 3958 C C . LYS B 1 142 ? -12.25 13.203 -6.812 1 91.88 142 LYS B C 1
ATOM 3960 O O . LYS B 1 142 ? -12.883 14.258 -6.738 1 91.88 142 LYS B O 1
ATOM 3965 N N . GLN B 1 143 ? -12.336 12.188 -5.906 1 88.81 143 GLN B N 1
ATOM 3966 C CA . GLN B 1 143 ? -13.352 12.219 -4.859 1 88.81 143 GLN B CA 1
ATOM 3967 C C . GLN B 1 143 ? -12.82 12.898 -3.6 1 88.81 143 GLN B C 1
ATOM 3969 O O . GLN B 1 143 ? -13.586 13.203 -2.686 1 88.81 143 GLN B O 1
ATOM 3974 N N . GLY B 1 144 ? -11.516 13.164 -3.518 1 87.38 144 GLY B N 1
ATOM 3975 C CA . GLY B 1 144 ? -10.977 13.82 -2.336 1 87.38 144 GLY B CA 1
ATOM 3976 C C . GLY B 1 144 ? -9.484 13.594 -2.15 1 87.38 144 GLY B C 1
ATOM 3977 O O . GLY B 1 144 ? -8.859 12.891 -2.943 1 87.38 144 GLY B O 1
ATOM 3978 N N . LYS B 1 145 ? -8.961 14.172 -1.081 1 88.38 145 LYS B N 1
ATOM 3979 C CA . LYS B 1 145 ? -7.527 14.125 -0.804 1 88.38 145 LYS B CA 1
ATOM 3980 C C . LYS B 1 145 ? -7.168 12.891 0.024 1 88.38 145 LYS B C 1
ATOM 3982 O O . LYS B 1 145 ? -7.918 12.5 0.918 1 88.38 145 LYS B O 1
ATOM 3987 N N . ASN B 1 146 ? -6.062 12.336 -0.311 1 92.25 146 ASN B N 1
ATOM 3988 C CA . ASN B 1 146 ? -5.418 11.297 0.487 1 92.25 146 ASN B CA 1
ATOM 3989 C C . ASN B 1 146 ? -6.32 10.078 0.664 1 92.25 146 ASN B C 1
ATOM 3991 O O . ASN B 1 146 ? -6.332 9.461 1.728 1 92.25 146 ASN B O 1
ATOM 3995 N N . LEU B 1 147 ? -7.102 9.766 -0.342 1 94.81 147 LEU B N 1
ATOM 3996 C CA . LEU B 1 147 ? -8.039 8.656 -0.23 1 94.81 147 LEU B CA 1
ATOM 3997 C C . LEU B 1 147 ? -7.406 7.355 -0.708 1 94.81 147 LEU B C 1
ATOM 3999 O O . LEU B 1 147 ? -7.961 6.277 -0.501 1 94.81 147 LEU B O 1
ATOM 4003 N N . ILE B 1 148 ? -6.262 7.445 -1.372 1 98 148 ILE B N 1
ATOM 4004 C CA . ILE B 1 148 ? -5.52 6.297 -1.877 1 98 148 ILE B CA 1
ATOM 4005 C C . ILE B 1 148 ? -4.102 6.305 -1.306 1 98 148 ILE B C 1
ATOM 4007 O O . ILE B 1 148 ? -3.355 7.27 -1.498 1 98 148 ILE B O 1
ATOM 4011 N N . GLY B 1 149 ? -3.82 5.23 -0.569 1 98.44 149 GLY B N 1
ATOM 4012 C CA . GLY B 1 149 ? -2.52 5.285 0.076 1 98.44 149 GLY B CA 1
ATOM 4013 C C . GLY B 1 149 ? -2.197 4.031 0.871 1 98.44 149 GLY B C 1
ATOM 4014 O O . GLY B 1 149 ? -2.713 2.953 0.576 1 98.44 149 GLY B O 1
ATOM 4015 N N . ALA B 1 150 ? -1.21 4.18 1.815 1 98.5 150 ALA B N 1
ATOM 4016 C CA . ALA B 1 150 ? -0.716 3.096 2.66 1 98.5 150 ALA B CA 1
ATOM 4017 C C . ALA B 1 150 ? -0.158 3.635 3.975 1 98.5 150 ALA B C 1
ATOM 4019 O O . ALA B 1 150 ? 0.049 4.84 4.121 1 98.5 150 ALA B O 1
ATOM 4020 N N . PHE B 1 151 ? -0.103 2.816 4.969 1 97.06 151 PHE B N 1
ATOM 4021 C CA . PHE B 1 151 ? 0.766 3.055 6.113 1 97.06 151 PHE B CA 1
ATOM 4022 C C . PHE B 1 151 ? 2.17 2.525 5.848 1 97.06 151 PHE B C 1
ATOM 4024 O O . PHE B 1 151 ? 2.363 1.32 5.672 1 97.06 151 PHE B O 1
ATOM 4031 N N . TYR B 1 152 ? 3.111 3.379 5.73 1 98.06 152 TYR B N 1
ATOM 4032 C CA . TYR B 1 152 ? 4.469 3.01 5.344 1 98.06 152 TYR B CA 1
ATOM 4033 C C . TYR B 1 152 ? 5.496 3.902 6.027 1 98.06 152 TYR B C 1
ATOM 4035 O O . TYR B 1 152 ? 5.605 5.09 5.711 1 98.06 152 TYR B O 1
ATOM 4043 N N . ARG B 1 153 ? 6.23 3.414 6.965 1 97.69 153 ARG B N 1
ATOM 4044 C CA . ARG B 1 153 ? 7.188 4.191 7.742 1 97.69 153 ARG B CA 1
ATOM 4045 C C . ARG B 1 153 ? 8.508 4.336 7 1 97.69 153 ARG B C 1
ATOM 4047 O O . ARG B 1 153 ? 8.969 3.393 6.348 1 97.69 153 ARG B O 1
ATOM 4054 N N . PRO B 1 154 ? 9.125 5.457 7.074 1 97.94 154 PRO B N 1
ATOM 4055 C CA . PRO B 1 154 ? 10.438 5.637 6.453 1 97.94 154 PRO B CA 1
ATOM 4056 C C . PRO B 1 154 ? 11.555 4.938 7.223 1 97.94 154 PRO B C 1
ATOM 4058 O O . PRO B 1 154 ? 11.352 4.516 8.367 1 97.94 154 PRO B O 1
ATOM 4061 N N . THR B 1 155 ? 12.672 4.793 6.504 1 96.69 155 THR B N 1
ATOM 4062 C CA . THR B 1 155 ? 13.883 4.289 7.133 1 96.69 155 THR B CA 1
ATOM 4063 C C . THR B 1 155 ? 14.555 5.375 7.969 1 96.69 155 THR B C 1
ATOM 4065 O O . THR B 1 155 ? 15.258 5.074 8.938 1 96.69 155 THR B O 1
ATOM 4068 N N . ALA B 1 156 ? 14.32 6.594 7.609 1 97.69 156 ALA B N 1
ATOM 4069 C CA . ALA B 1 156 ? 14.852 7.75 8.328 1 97.69 156 ALA B CA 1
ATOM 4070 C C . ALA B 1 156 ? 14.094 9.023 7.941 1 97.69 156 ALA B C 1
ATOM 4072 O O . ALA B 1 156 ? 13.523 9.109 6.852 1 97.69 156 ALA B O 1
ATOM 4073 N N . VAL B 1 157 ? 14.039 9.945 8.805 1 98.5 157 VAL B N 1
ATOM 4074 C CA . VAL B 1 157 ? 13.586 11.305 8.539 1 98.5 157 VAL B CA 1
ATOM 4075 C C . VAL B 1 157 ? 14.742 12.281 8.758 1 98.5 157 VAL B C 1
ATOM 4077 O O . VAL B 1 157 ? 15.305 12.352 9.852 1 98.5 157 VAL B O 1
ATOM 4080 N N . ILE B 1 158 ? 15.102 12.945 7.715 1 98.06 158 ILE B N 1
ATOM 4081 C CA . ILE B 1 158 ? 16.203 13.898 7.762 1 98.06 158 ILE B CA 1
ATOM 4082 C C . ILE B 1 158 ? 15.68 15.312 7.535 1 98.06 158 ILE B C 1
ATOM 4084 O O . ILE B 1 158 ? 15.609 15.781 6.395 1 98.06 158 ILE B O 1
ATOM 4088 N N . TYR B 1 159 ? 15.367 15.969 8.609 1 98.25 159 TYR B N 1
ATOM 4089 C CA . TYR B 1 159 ? 14.766 17.297 8.586 1 98.25 159 TYR B CA 1
ATOM 4090 C C . TYR B 1 159 ? 15.836 18.375 8.727 1 98.25 159 TYR B C 1
ATOM 4092 O O . TYR B 1 159 ? 16.125 18.828 9.836 1 98.25 159 TYR B O 1
ATOM 4100 N N . ASP B 1 160 ? 16.344 18.812 7.559 1 97.5 160 ASP B N 1
ATOM 4101 C CA . ASP B 1 160 ? 17.328 19.906 7.523 1 97.5 160 ASP B CA 1
ATOM 4102 C C . ASP B 1 160 ? 16.641 21.266 7.637 1 97.5 160 ASP B C 1
ATOM 4104 O O . ASP B 1 160 ? 16.016 21.734 6.68 1 97.5 160 ASP B O 1
ATOM 4108 N N . LEU B 1 161 ? 16.859 21.953 8.719 1 97.25 161 LEU B N 1
ATOM 4109 C CA . LEU B 1 161 ? 16.156 23.188 9.039 1 97.25 161 LEU B CA 1
ATOM 4110 C C . LEU B 1 161 ? 16.609 24.328 8.125 1 97.25 161 LEU B C 1
ATOM 4112 O O . LEU B 1 161 ? 15.945 25.359 8.047 1 97.25 161 LEU B O 1
ATOM 4116 N N . ASP B 1 162 ? 17.688 24.109 7.367 1 95.94 162 ASP B N 1
ATOM 4117 C CA . ASP B 1 162 ? 18.156 25.125 6.438 1 95.94 162 ASP B CA 1
ATOM 4118 C C . ASP B 1 162 ? 17.172 25.328 5.297 1 95.94 162 ASP B C 1
ATOM 4120 O O . ASP B 1 162 ? 17.141 26.391 4.668 1 95.94 162 ASP B O 1
ATOM 4124 N N . PHE B 1 163 ? 16.359 24.312 5.035 1 96.69 163 PHE B N 1
ATOM 4125 C CA . PHE B 1 163 ? 15.383 24.438 3.953 1 96.69 163 PHE B CA 1
ATOM 4126 C C . PHE B 1 163 ? 14.32 25.469 4.289 1 96.69 163 PHE B C 1
ATOM 4128 O O . PHE B 1 163 ? 13.648 26 3.395 1 96.69 163 PHE B O 1
ATOM 4135 N N . LEU B 1 164 ? 14.133 25.812 5.555 1 96.81 164 LEU B N 1
ATOM 4136 C CA . LEU B 1 164 ? 13.062 26.719 5.977 1 96.81 164 LEU B CA 1
ATOM 4137 C C . LEU B 1 164 ? 13.391 28.156 5.609 1 96.81 164 LEU B C 1
ATOM 4139 O O . LEU B 1 164 ? 12.508 29.016 5.629 1 96.81 164 LEU B O 1
ATOM 4143 N N . LYS B 1 165 ? 14.648 28.406 5.258 1 91.94 165 LYS B N 1
ATOM 4144 C CA . LYS B 1 165 ? 15.125 29.766 5.008 1 91.94 165 LYS B CA 1
ATOM 4145 C C . LYS B 1 165 ? 14.422 30.375 3.801 1 91.94 165 LYS B C 1
ATOM 4147 O O . LYS B 1 165 ? 14.305 31.609 3.707 1 91.94 165 LYS B O 1
ATOM 4152 N N . THR B 1 166 ? 13.984 29.578 2.896 1 93.06 166 THR B N 1
ATOM 4153 C CA . THR B 1 166 ? 13.406 30.094 1.664 1 93.06 166 THR B CA 1
ATOM 4154 C C . THR B 1 166 ? 11.883 29.953 1.68 1 93.06 166 THR B C 1
ATOM 4156 O O . THR B 1 166 ? 11.219 30.234 0.686 1 93.06 166 THR B O 1
ATOM 4159 N N . LEU B 1 167 ? 11.328 29.531 2.752 1 94.94 167 LEU B N 1
ATOM 4160 C CA . LEU B 1 167 ? 9.891 29.266 2.818 1 94.94 167 LEU B CA 1
ATOM 4161 C C . LEU B 1 167 ? 9.102 30.578 2.795 1 94.94 167 LEU B C 1
ATOM 4163 O O . LEU B 1 167 ? 9.344 31.469 3.607 1 94.94 167 LEU B O 1
ATOM 4167 N N . PRO B 1 168 ? 8.164 30.688 1.838 1 94.5 168 PRO B N 1
ATOM 4168 C CA . PRO B 1 168 ? 7.277 31.844 1.911 1 94.5 168 PRO B CA 1
ATOM 4169 C C . PRO B 1 168 ? 6.496 31.906 3.223 1 94.5 168 PRO B C 1
ATOM 4171 O O . PRO B 1 168 ? 6.164 30.875 3.799 1 94.5 168 PRO B O 1
ATOM 4174 N N . PHE B 1 169 ? 6.188 33.094 3.637 1 96.25 169 PHE B N 1
ATOM 4175 C CA . PHE B 1 169 ? 5.57 33.281 4.945 1 96.25 169 PHE B CA 1
ATOM 4176 C C . PHE B 1 169 ? 4.238 32.562 5.023 1 96.25 169 PHE B C 1
ATOM 4178 O O . PHE B 1 169 ? 3.873 32.031 6.078 1 96.25 169 PHE B O 1
ATOM 4185 N N . GLU B 1 170 ? 3.502 32.531 3.916 1 95.06 170 GLU B N 1
ATOM 4186 C CA . GLU B 1 170 ? 2.232 31.812 3.9 1 95.06 170 GLU B CA 1
ATOM 4187 C C . GLU B 1 170 ? 2.428 30.344 4.285 1 95.06 170 GLU B C 1
ATOM 4189 O O . GLU B 1 170 ? 1.581 29.766 4.965 1 95.06 170 GLU B O 1
ATOM 4194 N N . GLN B 1 171 ? 3.529 29.781 3.893 1 95.44 171 GLN B N 1
ATOM 4195 C CA . GLN B 1 171 ? 3.84 28.391 4.215 1 95.44 171 GLN B CA 1
ATOM 4196 C C . GLN B 1 171 ? 4.312 28.25 5.66 1 95.44 171 GLN B C 1
ATOM 4198 O O . GLN B 1 171 ? 4.055 27.234 6.309 1 95.44 171 GLN B O 1
ATOM 4203 N N . ILE B 1 172 ? 4.977 29.266 6.117 1 97.56 172 ILE B N 1
ATOM 4204 C CA . ILE B 1 172 ? 5.363 29.297 7.523 1 97.56 172 ILE B CA 1
ATOM 4205 C C . ILE B 1 172 ? 4.117 29.297 8.398 1 97.56 172 ILE B C 1
ATOM 4207 O O . ILE B 1 172 ? 4.004 28.484 9.32 1 97.56 172 ILE B O 1
ATOM 4211 N N . LEU B 1 173 ? 3.209 30.156 7.996 1 97.06 173 LEU B N 1
ATOM 4212 C CA . LEU B 1 173 ? 1.964 30.281 8.75 1 97.06 173 LEU B CA 1
ATOM 4213 C C . LEU B 1 173 ? 1.181 28.969 8.719 1 97.06 173 LEU B C 1
ATOM 4215 O O . LEU B 1 173 ? 0.64 28.547 9.742 1 97.06 173 LEU B O 1
ATOM 4219 N N . SER B 1 174 ? 1.098 28.406 7.609 1 96.69 174 SER B N 1
ATOM 4220 C CA . SER B 1 174 ? 0.381 27.156 7.457 1 96.69 174 SER B CA 1
ATOM 4221 C C . SER B 1 174 ? 1.013 26.047 8.305 1 96.69 174 SER B C 1
ATOM 4223 O O . SER B 1 174 ? 0.308 25.281 8.969 1 96.69 174 SER B O 1
ATOM 4225 N N . GLY B 1 175 ? 2.289 25.922 8.266 1 97.81 175 GLY B N 1
ATOM 4226 C CA . GLY B 1 175 ? 2.984 24.938 9.07 1 97.81 175 GLY B CA 1
ATOM 4227 C C . GLY B 1 175 ? 2.848 25.156 10.562 1 97.81 175 GLY B C 1
ATOM 4228 O O . GLY B 1 175 ? 2.717 24.203 11.328 1 97.81 175 GLY B O 1
ATOM 4229 N N . TYR B 1 176 ? 2.896 26.469 10.914 1 98.25 176 TYR B N 1
ATOM 4230 C CA . TYR B 1 176 ? 2.791 26.828 12.328 1 98.25 176 TYR B CA 1
ATOM 4231 C C . TYR B 1 176 ? 1.472 26.359 12.914 1 98.25 176 TYR B C 1
ATOM 4233 O O . TYR B 1 176 ? 1.407 25.984 14.094 1 98.25 176 TYR B O 1
ATOM 4241 N N . ALA B 1 177 ? 0.483 26.25 12.109 1 98.25 177 ALA B N 1
ATOM 4242 C CA . ALA B 1 177 ? -0.822 25.781 12.562 1 98.25 177 ALA B CA 1
ATOM 4243 C C . ALA B 1 177 ? -0.716 24.391 13.188 1 98.25 177 ALA B C 1
ATOM 4245 O O . ALA B 1 177 ? -1.295 24.141 14.25 1 98.25 177 ALA B O 1
ATOM 4246 N N . GLU B 1 178 ? 0.033 23.531 12.578 1 98.06 178 GLU B N 1
ATOM 4247 C CA . GLU B 1 178 ? 0.167 22.172 13.086 1 98.06 178 GLU B CA 1
ATOM 4248 C C . GLU B 1 178 ? 1.058 22.125 14.32 1 98.06 178 GLU B C 1
ATOM 4250 O O . GLU B 1 178 ? 0.842 21.312 15.219 1 98.06 178 GLU B O 1
ATOM 4255 N N . VAL B 1 179 ? 2.051 22.969 14.352 1 98.31 179 VAL B N 1
ATOM 4256 C CA . VAL B 1 179 ? 2.879 23.094 15.547 1 98.31 179 VAL B CA 1
ATOM 4257 C C . VAL B 1 179 ? 2.025 23.562 16.719 1 98.31 179 VAL B C 1
ATOM 4259 O O . VAL B 1 179 ? 2.113 23 17.828 1 98.31 179 VAL B O 1
ATOM 4262 N N . TYR B 1 180 ? 1.239 24.547 16.438 1 98.56 180 TYR B N 1
ATOM 4263 C CA . TYR B 1 180 ? 0.347 25.094 17.453 1 98.56 180 TYR B CA 1
ATOM 4264 C C . TYR B 1 180 ? -0.668 24.047 17.906 1 98.56 180 TYR B C 1
ATOM 4266 O O . TYR B 1 180 ? -0.94 23.922 19.094 1 98.56 180 TYR B O 1
ATOM 4274 N N . LYS B 1 181 ? -1.237 23.297 16.984 1 98.31 181 LYS B N 1
ATOM 4275 C CA . LYS B 1 181 ? -2.17 22.234 17.297 1 98.31 181 LYS B CA 1
ATOM 4276 C C . LYS B 1 181 ? -1.548 21.234 18.266 1 98.31 181 LYS B C 1
ATOM 4278 O O . LYS B 1 181 ? -2.195 20.812 19.234 1 98.31 181 LYS B O 1
ATOM 4283 N N . HIS B 1 182 ? -0.281 20.875 18.047 1 97.94 182 HIS B N 1
ATOM 4284 C CA . HIS B 1 182 ? 0.406 19.953 18.953 1 97.94 182 HIS B CA 1
ATOM 4285 C C . HIS B 1 182 ? 0.55 20.562 20.344 1 97.94 182 HIS B C 1
ATOM 4287 O O . HIS B 1 182 ? 0.447 19.844 21.344 1 97.94 182 HIS B O 1
ATOM 4293 N N . ALA B 1 183 ? 0.798 21.859 20.375 1 98.12 183 ALA B N 1
ATOM 4294 C CA . ALA B 1 183 ? 0.874 22.531 21.656 1 98.12 183 ALA B CA 1
ATOM 4295 C C . ALA B 1 183 ? -0.463 22.469 22.391 1 98.12 183 ALA B C 1
ATOM 4297 O O . ALA B 1 183 ? -0.504 22.203 23.594 1 98.12 183 ALA B O 1
ATOM 4298 N N . LEU B 1 184 ? -1.544 22.688 21.672 1 98.19 184 LEU B N 1
ATOM 4299 C CA . LEU B 1 184 ? -2.877 22.609 22.266 1 98.19 184 LEU B CA 1
ATOM 4300 C C . LEU B 1 184 ? -3.129 21.219 22.844 1 98.19 184 LEU B C 1
ATOM 4302 O O . LEU B 1 184 ? -3.68 21.094 23.938 1 98.19 184 LEU B O 1
ATOM 4306 N N . LEU B 1 185 ? -2.703 20.203 22.125 1 97.19 185 LEU B N 1
ATOM 4307 C CA . LEU B 1 185 ? -2.91 18.828 22.562 1 97.19 185 LEU B CA 1
ATOM 4308 C C . LEU B 1 185 ? -2.064 18.516 23.781 1 97.19 185 LEU B C 1
ATOM 4310 O O . LEU B 1 185 ? -2.398 17.609 24.562 1 97.19 185 LEU B O 1
ATOM 4314 N N . ASN B 1 186 ? -0.989 19.266 23.969 1 96.56 186 ASN B N 1
ATOM 4315 C CA . ASN B 1 186 ? -0.077 19.031 25.094 1 96.56 186 ASN B CA 1
ATOM 4316 C C . ASN B 1 186 ? -0.486 19.812 26.328 1 96.56 186 ASN B C 1
ATOM 4318 O O . ASN B 1 186 ? 0.141 19.688 27.375 1 96.56 186 ASN B O 1
ATOM 4322 N N . GLY B 1 187 ? -1.466 20.75 26.203 1 96.38 187 GLY B N 1
ATOM 4323 C CA . GLY B 1 187 ? -2.016 21.375 27.391 1 96.38 187 GLY B CA 1
ATOM 4324 C C . GLY B 1 187 ? -1.88 22.875 27.391 1 96.38 187 GLY B C 1
ATOM 4325 O O . GLY B 1 187 ? -1.283 23.453 26.484 1 96.38 187 GLY B O 1
ATOM 4326 N N . GLU B 1 188 ? -2.381 23.469 28.406 1 96.69 188 GLU B N 1
ATOM 4327 C CA . GLU B 1 188 ? -2.5 24.922 28.5 1 96.69 188 GLU B CA 1
ATOM 4328 C C . GLU B 1 188 ? -1.13 25.578 28.641 1 96.69 188 GLU B C 1
ATOM 4330 O O . GLU B 1 188 ? -0.855 26.594 28 1 96.69 188 GLU B O 1
ATOM 4335 N N . SER B 1 189 ? -0.31 24.984 29.422 1 97.62 189 SER B N 1
ATOM 4336 C CA . SER B 1 189 ? 1.004 25.562 29.672 1 97.62 189 SER B CA 1
ATOM 4337 C C . SER B 1 189 ? 1.84 25.594 28.391 1 97.62 189 SER B C 1
ATOM 4339 O O . SER B 1 189 ? 2.488 26.609 28.094 1 97.62 189 SER B O 1
ATOM 4341 N N . THR B 1 190 ? 1.795 24.516 27.688 1 97.69 190 THR B N 1
ATOM 4342 C CA . THR B 1 190 ? 2.531 24.438 26.438 1 97.69 190 THR B CA 1
ATOM 4343 C C . THR B 1 190 ? 1.979 25.438 25.422 1 97.69 190 THR B C 1
ATOM 4345 O O . THR B 1 190 ? 2.74 26.047 24.672 1 97.69 190 THR B O 1
ATOM 4348 N N . THR B 1 191 ? 0.695 25.641 25.406 1 98.06 191 THR B N 1
ATOM 4349 C CA . THR B 1 191 ? 0.041 26.578 24.5 1 98.06 191 THR B CA 1
ATOM 4350 C C . THR B 1 191 ? 0.451 28.016 24.828 1 98.06 191 THR B C 1
ATOM 4352 O O . THR B 1 191 ? 0.785 28.781 23.922 1 98.06 191 THR B O 1
ATOM 4355 N N . GLN B 1 192 ? 0.465 28.281 26.062 1 98 192 GLN B N 1
ATOM 4356 C CA . GLN B 1 192 ? 0.859 29.625 26.484 1 98 192 GLN B CA 1
ATOM 4357 C C . GLN B 1 192 ? 2.316 29.906 26.125 1 98 192 GLN B C 1
ATOM 4359 O O . GLN B 1 192 ? 2.652 31.016 25.688 1 98 192 GLN B O 1
ATOM 4364 N N . GLU B 1 193 ? 3.107 28.922 26.344 1 98.19 193 GLU B N 1
ATOM 4365 C CA . GLU B 1 193 ? 4.531 29.078 26.047 1 98.19 193 GLU B CA 1
ATOM 4366 C C . GLU B 1 193 ? 4.77 29.406 24.578 1 98.19 193 GLU B C 1
ATOM 4368 O O . GLU B 1 193 ? 5.535 30.312 24.266 1 98.19 193 GLU B O 1
ATOM 4373 N N . ILE B 1 194 ? 4.121 28.703 23.688 1 98.44 194 ILE B N 1
ATOM 4374 C CA . ILE B 1 194 ? 4.371 28.922 22.266 1 98.44 194 ILE B CA 1
ATOM 4375 C C . ILE B 1 194 ? 3.785 30.25 21.844 1 98.44 194 ILE B C 1
ATOM 4377 O O . ILE B 1 194 ? 4.344 30.938 20.984 1 98.44 194 ILE B O 1
ATOM 4381 N N . GLU B 1 195 ? 2.648 30.672 22.391 1 98.62 195 GLU B N 1
ATOM 4382 C CA . GLU B 1 195 ? 2.055 31.969 22.094 1 98.62 195 GLU B CA 1
ATOM 4383 C C . GLU B 1 195 ? 2.961 33.125 22.531 1 98.62 195 GLU B C 1
ATOM 4385 O O . GLU B 1 195 ? 3.061 34.156 21.859 1 98.62 195 GLU B O 1
ATOM 4390 N N . GLN B 1 196 ? 3.547 32.875 23.656 1 98.25 196 GLN B N 1
ATOM 4391 C CA . GLN B 1 196 ? 4.449 33.906 24.172 1 98.25 196 GLN B CA 1
ATOM 4392 C C . GLN B 1 196 ? 5.723 33.969 23.344 1 98.25 196 GLN B C 1
ATOM 4394 O O . GLN B 1 196 ? 6.289 35.062 23.172 1 98.25 196 GLN B O 1
ATOM 4399 N N . HIS B 1 197 ? 6.145 32.906 22.891 1 98.31 197 HIS B N 1
ATOM 4400 C CA . HIS B 1 197 ? 7.359 32.875 22.078 1 98.31 197 HIS B CA 1
ATOM 4401 C C . HIS B 1 197 ? 7.129 33.531 20.719 1 98.31 197 HIS B C 1
ATOM 4403 O O . HIS B 1 197 ? 7.918 34.375 20.281 1 98.31 197 HIS B O 1
ATOM 4409 N N . PHE B 1 198 ? 6.098 33.062 20.062 1 98.5 198 PHE B N 1
ATOM 4410 C CA . PHE B 1 198 ? 5.727 33.625 18.766 1 98.5 198 PHE B CA 1
ATOM 4411 C C . PHE B 1 198 ? 4.578 34.625 18.922 1 98.5 198 PHE B C 1
ATOM 4413 O O . PHE B 1 198 ? 3.445 34.344 18.547 1 98.5 198 PHE B O 1
ATOM 4420 N N . LYS B 1 199 ? 4.883 35.812 19.266 1 97.62 199 LYS B N 1
ATOM 4421 C CA . LYS B 1 199 ? 3.881 36.781 19.719 1 97.62 199 LYS B CA 1
ATOM 4422 C C . LYS B 1 199 ? 3.244 37.5 18.547 1 97.62 199 LYS B C 1
ATOM 4424 O O . LYS B 1 199 ? 2.152 38.062 18.672 1 97.62 199 LYS B O 1
ATOM 4429 N N . ASP B 1 200 ? 3.994 37.531 17.422 1 97.12 200 ASP B N 1
ATOM 4430 C CA . ASP B 1 200 ? 3.479 38.25 16.25 1 97.12 200 ASP B CA 1
ATOM 4431 C C . ASP B 1 200 ? 4.121 37.719 14.977 1 97.12 200 ASP B C 1
ATOM 4433 O O . ASP B 1 200 ? 4.898 36.75 15.016 1 97.12 200 ASP B O 1
ATOM 4437 N N . ARG B 1 201 ? 3.695 38.312 13.883 1 97.56 201 ARG B N 1
ATOM 4438 C CA . ARG B 1 201 ? 4.105 37.875 12.555 1 97.56 201 ARG B CA 1
ATOM 4439 C C . ARG B 1 201 ? 5.621 37.969 12.391 1 97.56 201 ARG B C 1
ATOM 4441 O O . ARG B 1 201 ? 6.242 37.062 11.828 1 97.56 201 ARG B O 1
ATOM 4448 N N . GLU B 1 202 ? 6.199 39 12.867 1 97.19 202 GLU B N 1
ATOM 4449 C CA . GLU B 1 202 ? 7.629 39.25 12.688 1 97.19 202 GLU B CA 1
ATOM 4450 C C . GLU B 1 202 ? 8.461 38.188 13.398 1 97.19 202 GLU B C 1
ATOM 4452 O O . GLU B 1 202 ? 9.43 37.688 12.836 1 97.19 202 GLU B O 1
ATOM 4457 N N . ILE B 1 203 ? 8.086 37.875 14.609 1 97.38 203 ILE B N 1
ATOM 4458 C CA . ILE B 1 203 ? 8.82 36.875 15.383 1 97.38 203 ILE B CA 1
ATOM 4459 C C . ILE B 1 203 ? 8.648 35.5 14.75 1 97.38 203 ILE B C 1
ATOM 4461 O O . ILE B 1 203 ? 9.602 34.75 14.648 1 97.38 203 ILE B O 1
ATOM 4465 N N . LEU B 1 204 ? 7.461 35.219 14.352 1 97.94 204 LEU B N 1
ATOM 4466 C CA . LEU B 1 204 ? 7.23 33.938 13.688 1 97.94 204 LEU B CA 1
ATOM 4467 C C . LEU B 1 204 ? 8.047 33.844 12.406 1 97.94 204 LEU B C 1
ATOM 4469 O O . LEU B 1 204 ? 8.641 32.781 12.125 1 97.94 204 LEU B O 1
ATOM 4473 N N . GLN B 1 205 ? 8.062 34.906 11.664 1 97 205 GLN B N 1
ATOM 4474 C CA . GLN B 1 205 ? 8.789 34.969 10.398 1 97 205 GLN B CA 1
ATOM 4475 C C . GLN B 1 205 ? 10.281 34.719 10.609 1 97 205 GLN B C 1
ATOM 4477 O O . GLN B 1 205 ? 10.961 34.156 9.758 1 97 205 GLN B O 1
ATOM 4482 N N . SER B 1 206 ? 10.812 35.156 11.734 1 96.88 206 SER B N 1
ATOM 4483 C CA . SER B 1 206 ? 12.234 35 12.039 1 96.88 206 SER B CA 1
ATOM 4484 C C . SER B 1 206 ? 12.609 33.531 12.25 1 96.88 206 SER B C 1
ATOM 4486 O O . SER B 1 206 ? 13.781 33.188 12.188 1 96.88 206 SER B O 1
ATOM 4488 N N . LEU B 1 207 ? 11.656 32.719 12.633 1 97.25 207 LEU B N 1
ATOM 4489 C CA . LEU B 1 207 ? 11.789 31.297 12.875 1 97.25 207 LEU B CA 1
ATOM 4490 C C . LEU B 1 207 ? 12.688 31.031 14.078 1 97.25 207 LEU B C 1
ATOM 4492 O O . LEU B 1 207 ? 13.07 29.891 14.328 1 97.25 207 LEU B O 1
ATOM 4496 N N . ASN B 1 208 ? 12.969 32.094 14.797 1 96.38 208 ASN B N 1
ATOM 4497 C CA . ASN B 1 208 ? 13.805 31.906 15.977 1 96.38 208 ASN B CA 1
ATOM 4498 C C . ASN B 1 208 ? 13.141 31 17 1 96.38 208 ASN B C 1
ATOM 4500 O O . ASN B 1 208 ? 12.039 31.297 17.469 1 96.38 208 ASN B O 1
ATOM 4504 N N . GLY B 1 209 ? 13.812 29.891 17.328 1 95.88 209 GLY B N 1
ATOM 4505 C CA . GLY B 1 209 ? 13.281 28.953 18.328 1 95.88 209 GLY B CA 1
ATOM 4506 C C . GLY B 1 209 ? 12.336 27.922 17.734 1 95.88 209 GLY B C 1
ATOM 4507 O O . GLY B 1 209 ? 11.875 27.031 18.438 1 95.88 209 GLY B O 1
ATOM 4508 N N . MET B 1 210 ? 12.125 28.062 16.453 1 96.75 210 MET B N 1
ATOM 4509 C CA . MET B 1 210 ? 11.172 27.172 1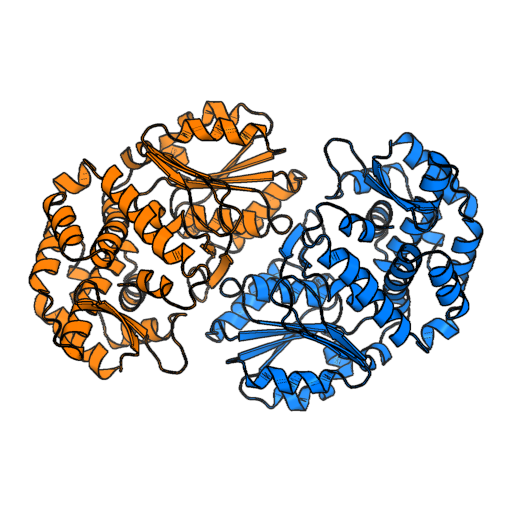5.805 1 96.75 210 MET B CA 1
ATOM 4510 C C . MET B 1 210 ? 11.609 25.719 15.914 1 96.75 210 MET B C 1
ATOM 4512 O O . MET B 1 210 ? 10.781 24.812 16.016 1 96.75 210 MET B O 1
ATOM 4516 N N . ASP B 1 211 ? 12.922 25.406 15.898 1 96.19 211 ASP B N 1
ATOM 4517 C CA . ASP B 1 211 ? 13.477 24.047 15.984 1 96.19 211 ASP B CA 1
ATOM 4518 C C . ASP B 1 211 ? 12.969 23.328 17.219 1 96.19 211 ASP B C 1
ATOM 4520 O O . ASP B 1 211 ? 12.609 22.141 17.156 1 96.19 211 ASP B O 1
ATOM 4524 N N . LYS B 1 212 ? 12.844 24.062 18.312 1 96.06 212 LYS B N 1
ATOM 4525 C CA . LYS B 1 212 ? 12.352 23.5 19.562 1 96.06 212 LYS B CA 1
ATOM 4526 C C . LYS B 1 212 ? 10.906 23.047 19.438 1 96.06 212 LYS B C 1
ATOM 4528 O O . LYS B 1 212 ? 10.539 21.969 19.906 1 96.06 212 LYS B O 1
ATOM 4533 N N . TYR B 1 213 ? 10.156 23.859 18.828 1 96.88 213 TYR B N 1
ATOM 4534 C CA . TYR B 1 213 ? 8.727 23.578 18.75 1 96.88 213 TYR B CA 1
ATOM 4535 C C . TYR B 1 213 ? 8.445 22.516 17.688 1 96.88 213 TYR B C 1
ATOM 4537 O O . TYR B 1 213 ? 7.512 21.719 17.828 1 96.88 213 TYR B O 1
ATOM 4545 N N . ILE B 1 214 ? 9.258 22.484 16.641 1 97.31 214 ILE B N 1
ATOM 4546 C CA . ILE B 1 214 ? 9.18 21.406 15.656 1 97.31 214 ILE B CA 1
ATOM 4547 C C . ILE B 1 214 ? 9.484 20.062 16.328 1 97.31 214 ILE B C 1
ATOM 4549 O O . ILE B 1 214 ? 8.742 19.094 16.156 1 97.31 214 ILE B O 1
ATOM 4553 N N . ALA B 1 215 ? 10.516 20 17.125 1 96.38 215 ALA B N 1
ATOM 4554 C CA . ALA B 1 215 ? 10.906 18.781 17.812 1 96.38 215 ALA B CA 1
ATOM 4555 C C . ALA B 1 215 ? 9.812 18.328 18.766 1 96.38 215 ALA B C 1
ATOM 4557 O O . ALA B 1 215 ? 9.477 17.141 18.812 1 96.38 215 ALA B O 1
ATOM 4558 N N . LYS B 1 216 ? 9.281 19.297 19.5 1 96.38 216 LYS B N 1
ATOM 4559 C CA . LYS B 1 216 ? 8.203 18.984 20.438 1 96.38 216 LYS B CA 1
ATOM 4560 C C . LYS B 1 216 ? 6.973 18.469 19.688 1 96.38 216 LYS B C 1
ATOM 4562 O O . LYS B 1 216 ? 6.262 17.594 20.172 1 96.38 216 LYS B O 1
ATOM 4567 N N . GLY B 1 217 ? 6.707 19.125 18.594 1 97 217 GLY B N 1
ATOM 4568 C CA . GLY B 1 217 ? 5.605 18.672 17.766 1 97 217 GLY B CA 1
ATOM 4569 C C . GLY B 1 217 ? 5.773 17.234 17.281 1 97 217 GLY B C 1
ATOM 4570 O O . GLY B 1 217 ? 4.836 16.438 17.359 1 97 217 GLY B O 1
ATOM 4571 N N . ILE B 1 218 ? 6.953 16.906 16.828 1 97.44 218 ILE B N 1
ATOM 4572 C CA . ILE B 1 218 ? 7.262 15.555 16.359 1 97.44 218 ILE B CA 1
ATOM 4573 C C . ILE B 1 218 ? 7.09 14.562 17.516 1 97.44 218 ILE B C 1
ATOM 4575 O O . ILE B 1 218 ? 6.473 13.508 17.344 1 97.44 218 ILE B O 1
ATOM 4579 N N . GLU B 1 219 ? 7.566 14.93 18.672 1 96.75 219 GLU B N 1
ATOM 4580 C CA . GLU B 1 219 ? 7.445 14.07 19.844 1 96.75 219 GLU B CA 1
ATOM 4581 C C . GLU B 1 219 ? 5.984 13.828 20.203 1 96.75 219 GLU B C 1
ATOM 4583 O O . GLU B 1 219 ? 5.594 12.695 20.5 1 96.75 219 GLU B O 1
ATOM 4588 N N . THR B 1 220 ? 5.234 14.906 20.234 1 95.94 220 THR B N 1
ATOM 4589 C CA . THR B 1 220 ? 3.812 14.812 20.531 1 95.94 220 THR B CA 1
ATOM 4590 C C . THR B 1 220 ? 3.121 13.844 19.578 1 95.94 220 THR B C 1
ATOM 4592 O O . THR B 1 220 ? 2.381 12.961 20.016 1 95.94 220 THR B O 1
ATOM 4595 N N . LYS B 1 221 ? 3.365 14.008 18.344 1 96.25 221 LYS B N 1
ATOM 4596 C CA . LYS B 1 221 ? 2.734 13.148 17.344 1 96.25 221 LYS B CA 1
ATOM 4597 C C . LYS B 1 221 ? 3.174 11.695 17.516 1 96.25 221 LYS B C 1
ATOM 4599 O O . LYS B 1 221 ? 2.35 10.781 17.453 1 96.25 221 LYS B O 1
ATOM 4604 N N . LEU B 1 222 ? 4.441 11.477 17.688 1 95.5 222 LEU B N 1
ATOM 4605 C CA . LEU B 1 222 ? 4.965 10.125 17.812 1 95.5 222 LEU B CA 1
ATOM 4606 C C . LEU B 1 222 ? 4.355 9.406 19.016 1 95.5 222 LEU B C 1
ATOM 4608 O O . LEU B 1 222 ? 4.059 8.211 18.938 1 95.5 222 LEU B O 1
ATOM 4612 N N . ASP B 1 223 ? 4.195 10.148 20.109 1 94.88 223 ASP B N 1
ATOM 4613 C CA . ASP B 1 223 ? 3.578 9.555 21.297 1 94.88 223 ASP B CA 1
ATOM 4614 C C . ASP B 1 223 ? 2.174 9.039 20.984 1 94.88 223 ASP B C 1
ATOM 4616 O O . ASP B 1 223 ? 1.799 7.945 21.406 1 94.88 223 ASP B O 1
ATOM 4620 N N . ILE B 1 224 ? 1.511 9.789 20.234 1 94.38 224 ILE B N 1
ATOM 4621 C CA . ILE B 1 224 ? 0.129 9.461 19.906 1 94.38 224 ILE B CA 1
ATOM 4622 C C . ILE B 1 224 ? 0.1 8.32 18.875 1 94.38 224 ILE B C 1
ATOM 4624 O O . ILE B 1 224 ? -0.664 7.367 19.031 1 94.38 224 ILE B O 1
ATOM 4628 N N . VAL B 1 225 ? 0.971 8.375 17.875 1 94.69 225 VAL B N 1
ATOM 4629 C CA . VAL B 1 225 ? 0.964 7.43 16.766 1 94.69 225 VAL B CA 1
ATOM 4630 C C . VAL B 1 225 ? 1.432 6.059 17.266 1 94.69 225 VAL B C 1
ATOM 463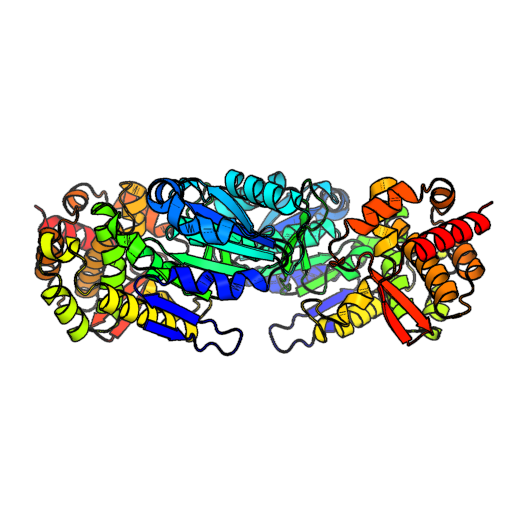2 O O . VAL B 1 225 ? 0.91 5.031 16.828 1 94.69 225 VAL B O 1
ATOM 4635 N N . VAL B 1 226 ? 2.418 6.047 18.125 1 93.62 226 VAL B N 1
ATOM 4636 C CA . VAL B 1 226 ? 2.926 4.781 18.641 1 93.62 226 VAL B CA 1
ATOM 4637 C C . VAL B 1 226 ? 1.828 4.07 19.422 1 93.62 226 VAL B C 1
ATOM 4639 O O . VAL B 1 226 ? 1.724 2.844 19.391 1 93.62 226 VAL B O 1
ATOM 4642 N N . ALA B 1 227 ? 0.958 4.836 20.031 1 91.12 227 ALA B N 1
ATOM 4643 C CA . ALA B 1 227 ? -0.135 4.285 20.828 1 91.12 227 ALA B CA 1
ATOM 4644 C C . ALA B 1 227 ? -1.261 3.773 19.922 1 91.12 227 ALA B C 1
ATOM 4646 O O . ALA B 1 227 ? -2.008 2.871 20.312 1 91.12 227 ALA B O 1
ATOM 4647 N N . ASP B 1 228 ? -1.365 4.305 18.797 1 92.38 228 ASP B N 1
ATOM 4648 C CA . ASP B 1 228 ? -2.439 3.969 17.875 1 92.38 228 ASP B CA 1
ATOM 4649 C C . ASP B 1 228 ? -2.004 4.195 16.422 1 92.38 228 ASP B C 1
ATOM 4651 O O . ASP B 1 228 ? -2.479 5.125 15.766 1 92.38 228 ASP B O 1
ATOM 4655 N N . GLU B 1 229 ? -1.228 3.26 15.898 1 88.19 229 GLU B N 1
ATOM 4656 C CA . GLU B 1 229 ? -0.56 3.479 14.617 1 88.19 229 GLU B CA 1
ATOM 4657 C C . GLU B 1 229 ? -1.567 3.547 13.477 1 88.19 229 GLU B C 1
ATOM 4659 O O . GLU B 1 229 ? -1.381 4.305 12.523 1 88.19 229 GLU B O 1
ATOM 4664 N N . LYS B 1 230 ? -2.619 2.844 13.508 1 85.06 230 LYS B N 1
ATOM 4665 C CA . LYS B 1 230 ? -3.516 2.768 12.359 1 85.06 230 LYS B CA 1
ATOM 4666 C C . LYS B 1 230 ? -4.805 3.543 12.617 1 85.06 230 LYS B C 1
ATOM 4668 O O . LYS B 1 230 ? -5.824 3.297 11.969 1 85.06 230 LYS B O 1
ATOM 4673 N N . GLU B 1 231 ? -4.77 4.418 13.617 1 86.12 231 GLU B N 1
ATOM 4674 C CA . GLU B 1 231 ? -5.781 5.438 13.867 1 86.12 231 GLU B CA 1
ATOM 4675 C C . GLU B 1 231 ? -7.141 4.805 14.164 1 86.12 231 GLU B C 1
ATOM 4677 O O . GLU B 1 231 ? -8.141 5.16 13.539 1 86.12 231 GLU B O 1
ATOM 4682 N N . GLN B 1 232 ? -7.184 3.957 15.062 1 82.25 232 GLN B N 1
ATOM 4683 C CA . GLN B 1 232 ? -8.414 3.309 15.484 1 82.25 232 GLN B CA 1
ATOM 4684 C C . GLN B 1 232 ? -8.914 3.893 16.812 1 82.25 232 GLN B C 1
ATOM 4686 O O . GLN B 1 232 ? -9.992 3.529 17.281 1 82.25 232 GLN B O 1
ATOM 4691 N N . GLY B 1 233 ? -8.164 4.887 17.375 1 87.62 233 GLY B N 1
ATOM 4692 C CA . GLY B 1 233 ? -8.508 5.457 18.656 1 87.62 233 GLY B CA 1
ATOM 4693 C C . GLY B 1 233 ? -7.891 6.824 18.891 1 87.62 233 GLY B C 1
ATOM 4694 O O . GLY B 1 233 ? -8.312 7.812 18.297 1 87.62 233 GLY B O 1
ATOM 4695 N N . VAL B 1 234 ? -6.84 6.82 19.797 1 90.56 234 VAL B N 1
ATOM 4696 C CA . VAL B 1 234 ? -6.312 8.07 20.328 1 90.56 234 VAL B CA 1
ATOM 4697 C C . VAL B 1 234 ? -5.672 8.883 19.188 1 90.56 234 VAL B C 1
ATOM 4699 O O . VAL B 1 234 ? -5.559 10.109 19.281 1 90.56 234 VAL B O 1
ATOM 4702 N N . ARG B 1 235 ? -5.227 8.289 18.156 1 92.75 235 ARG B N 1
ATOM 4703 C CA . ARG B 1 235 ? -4.59 9 17.062 1 92.75 235 ARG B CA 1
ATOM 4704 C C . ARG B 1 235 ? -5.57 9.953 16.391 1 92.75 235 ARG B C 1
ATOM 4706 O O . ARG B 1 235 ? -5.16 10.898 15.711 1 92.75 235 ARG B O 1
ATOM 4713 N N . LYS B 1 236 ? -6.84 9.789 16.672 1 92.19 236 LYS B N 1
ATOM 4714 C CA . LYS B 1 236 ? -7.867 10.695 16.156 1 92.19 236 LYS B CA 1
ATOM 4715 C C . LYS B 1 236 ? -7.707 12.094 16.734 1 92.19 236 LYS B C 1
ATOM 4717 O O . LYS B 1 236 ? -8.18 13.07 16.156 1 92.19 236 LYS B O 1
ATOM 4722 N N . PHE B 1 237 ? -7.031 12.203 17.875 1 95.31 237 PHE B N 1
ATOM 4723 C CA . PHE B 1 237 ? -6.836 13.5 18.516 1 95.31 237 PHE B CA 1
ATOM 4724 C C . PHE B 1 237 ? -6.059 14.438 17.609 1 95.31 237 PHE B C 1
ATOM 4726 O O . PHE B 1 237 ? -6.234 15.656 17.672 1 95.31 237 PHE B O 1
ATOM 4733 N N . LEU B 1 238 ? -5.254 13.805 16.781 1 95.56 238 LEU B N 1
ATOM 4734 C CA . LEU B 1 238 ? -4.438 14.602 15.867 1 95.56 238 LEU B CA 1
ATOM 4735 C C . LEU B 1 238 ? -5.305 15.305 14.836 1 95.56 238 LEU B C 1
ATOM 4737 O O . LEU B 1 238 ? -4.832 16.203 14.133 1 95.56 238 LEU B O 1
ATOM 4741 N N . ASN B 1 239 ? -6.625 15.062 14.852 1 94 239 ASN B N 1
ATOM 4742 C CA . ASN B 1 239 ? -7.539 15.672 13.891 1 94 239 ASN B CA 1
ATOM 4743 C C . ASN B 1 239 ? -8.195 16.922 14.461 1 94 239 ASN B C 1
ATOM 4745 O O . ASN B 1 239 ? -9.172 17.422 13.898 1 94 239 ASN B O 1
ATOM 4749 N N . LEU B 1 240 ? -7.66 17.359 15.539 1 96.94 240 LEU B N 1
ATOM 4750 C CA . LEU B 1 240 ? -8.156 18.625 16.078 1 96.94 240 LEU B CA 1
ATOM 4751 C C . LEU B 1 240 ? -8.125 19.719 15.031 1 96.94 240 LEU B C 1
ATOM 4753 O O . LEU B 1 240 ? -7.09 19.953 14.398 1 96.94 240 LEU B O 1
ATOM 4757 N N . GLY B 1 241 ? -9.258 20.266 14.797 1 97 241 GLY B N 1
ATOM 4758 C CA . GLY B 1 241 ? -9.367 21.391 13.875 1 97 241 GLY B CA 1
ATOM 4759 C C . GLY B 1 241 ? -9.602 20.953 12.438 1 97 241 GLY B C 1
ATOM 4760 O O . GLY B 1 241 ? -9.859 21.781 11.562 1 97 241 GLY B O 1
ATOM 4761 N N . HIS B 1 242 ? -9.609 19.688 12.18 1 95.12 242 HIS B N 1
ATOM 4762 C CA . HIS B 1 242 ? -9.539 19.219 10.797 1 95.12 242 HIS B CA 1
ATOM 4763 C C . HIS B 1 242 ? -10.93 19.016 10.211 1 95.12 242 HIS B C 1
ATOM 4765 O O . HIS B 1 242 ? -11.125 19.172 9 1 95.12 242 HIS B O 1
ATOM 4771 N N . THR B 1 243 ? -11.922 18.672 11.062 1 93.5 243 THR B N 1
ATOM 4772 C CA . THR B 1 243 ? -13.25 18.406 10.531 1 93.5 243 THR B CA 1
ATOM 4773 C C . THR B 1 243 ? -13.836 19.656 9.883 1 93.5 243 THR B C 1
ATOM 4775 O O . THR B 1 243 ? -14.188 19.641 8.703 1 93.5 243 THR B O 1
ATOM 4778 N N . PHE B 1 244 ? -13.898 20.734 10.594 1 94.94 244 PHE B N 1
ATOM 4779 C CA . PHE B 1 244 ? -14.344 22 10.047 1 94.94 244 PHE B CA 1
ATOM 4780 C C . PHE B 1 244 ? -13.281 22.594 9.125 1 94.94 244 PHE B C 1
ATOM 4782 O O . PHE B 1 244 ? -13.602 23.125 8.062 1 94.94 244 PHE B O 1
ATOM 4789 N N . GLY B 1 245 ? -12.07 22.422 9.523 1 95.31 245 GLY B N 1
ATOM 4790 C CA . GLY B 1 245 ? -10.953 22.953 8.758 1 95.31 245 GLY B CA 1
ATOM 4791 C C . GLY B 1 245 ? -10.906 22.422 7.336 1 95.31 245 GLY B C 1
ATOM 4792 O O . GLY B 1 245 ? -10.734 23.188 6.391 1 95.31 245 GLY B O 1
ATOM 4793 N N . HIS B 1 246 ? -11.047 21.172 7.172 1 92.94 246 HIS B N 1
ATOM 4794 C CA . HIS B 1 246 ? -11.008 20.594 5.84 1 92.94 246 HIS B CA 1
ATOM 4795 C C . HIS B 1 246 ? -12.141 21.125 4.969 1 92.94 246 HIS B C 1
ATOM 4797 O O . HIS B 1 246 ? -11.945 21.375 3.775 1 92.94 246 HIS B O 1
ATOM 4803 N N . ALA B 1 247 ? -13.32 21.25 5.547 1 92.12 247 ALA B N 1
ATOM 4804 C CA . ALA B 1 247 ? -14.453 21.797 4.812 1 92.12 247 ALA B CA 1
ATOM 4805 C C . ALA B 1 247 ? -14.156 23.219 4.316 1 92.12 247 ALA B C 1
ATOM 4807 O O . ALA B 1 247 ? -14.438 23.547 3.16 1 92.12 247 ALA B O 1
ATOM 4808 N N . VAL B 1 248 ? -13.594 23.969 5.16 1 94.88 248 VAL B N 1
ATOM 4809 C CA . VAL B 1 248 ? -13.234 25.344 4.812 1 94.88 248 VAL B CA 1
ATOM 4810 C C . VAL B 1 248 ? -12.156 25.328 3.732 1 94.88 248 VAL B C 1
ATOM 4812 O O . VAL B 1 248 ? -12.219 26.109 2.773 1 94.88 248 VAL B O 1
ATOM 4815 N N . GLU B 1 249 ? -11.156 24.5 3.928 1 91.62 249 GLU B N 1
ATOM 4816 C CA . GLU B 1 249 ? -10.062 24.359 2.967 1 91.62 249 GLU B CA 1
ATOM 4817 C C . GLU B 1 249 ? -10.594 24.047 1.568 1 91.62 249 GLU B C 1
ATOM 4819 O O . GLU B 1 249 ? -10.188 24.688 0.591 1 91.62 249 GLU B O 1
ATOM 4824 N N . TYR B 1 250 ? -11.531 23.172 1.504 1 86.25 250 TYR B N 1
ATOM 4825 C CA . TYR B 1 250 ? -12.07 22.719 0.227 1 86.25 250 TYR B CA 1
ATOM 4826 C C . TYR B 1 250 ? -12.93 23.812 -0.417 1 86.25 250 TYR B C 1
ATOM 4828 O O . TYR B 1 250 ? -12.875 24.016 -1.632 1 86.25 250 TYR B O 1
ATOM 4836 N N . ASN B 1 251 ? -13.664 24.438 0.366 1 89.31 251 ASN B N 1
ATOM 4837 C CA . ASN B 1 251 ? -14.625 25.406 -0.143 1 89.31 251 ASN B CA 1
ATOM 4838 C C . ASN B 1 251 ? -13.945 26.719 -0.527 1 89.31 251 ASN B C 1
ATOM 4840 O O . ASN B 1 251 ? -14.297 27.328 -1.536 1 89.31 251 ASN B O 1
ATOM 4844 N N . HIS B 1 252 ? -13.016 27.109 0.232 1 91.56 252 HIS B N 1
ATOM 4845 C CA . HIS B 1 252 ? -12.453 28.453 0.055 1 91.56 252 HIS B CA 1
ATOM 4846 C C . HIS B 1 252 ? -11.062 28.375 -0.563 1 91.56 252 HIS B C 1
ATOM 4848 O O . HIS B 1 252 ? -10.469 29.406 -0.886 1 91.56 252 HIS B O 1
ATOM 4854 N N . LYS B 1 253 ? -10.547 27.234 -0.722 1 87.25 253 LYS B N 1
ATOM 4855 C CA . LYS B 1 253 ? -9.273 26.984 -1.394 1 87.25 253 LYS B CA 1
ATOM 4856 C C . LYS B 1 253 ? -8.141 27.75 -0.721 1 87.25 253 LYS B C 1
ATOM 4858 O O . LYS B 1 253 ? -7.375 28.453 -1.389 1 87.25 253 LYS B O 1
ATOM 4863 N N . ILE B 1 254 ? -8.125 27.703 0.606 1 91 254 ILE B N 1
ATOM 4864 C CA . ILE B 1 254 ? -7.039 28.312 1.368 1 91 254 ILE B CA 1
ATOM 4865 C C . ILE B 1 254 ? -6.047 27.234 1.794 1 91 254 ILE B C 1
ATOM 4867 O O . ILE B 1 254 ? -6.309 26.031 1.638 1 91 254 ILE B O 1
ATOM 4871 N N . ALA B 1 255 ? -4.883 27.672 2.299 1 91.81 255 ALA B N 1
ATOM 4872 C CA . ALA B 1 255 ? -3.846 26.734 2.721 1 91.81 255 ALA B CA 1
ATOM 4873 C C . ALA B 1 255 ? -4.336 25.859 3.865 1 91.81 255 ALA B C 1
ATOM 4875 O O . ALA B 1 255 ? -5.141 26.297 4.695 1 91.81 255 ALA B O 1
ATOM 4876 N N . HIS B 1 256 ? -3.881 24.688 3.92 1 93.25 256 HIS B N 1
ATOM 4877 C CA . HIS B 1 256 ? -4.312 23.688 4.883 1 93.25 256 HIS B CA 1
ATOM 4878 C C . HIS B 1 256 ? -4.223 24.203 6.312 1 93.25 256 HIS B C 1
ATOM 4880 O O . HIS B 1 256 ? -5.215 24.188 7.043 1 93.25 256 HIS B O 1
ATOM 4886 N N . GLY B 1 257 ? -3.088 24.734 6.652 1 96.62 257 GLY B N 1
ATOM 4887 C CA . GLY B 1 257 ? -2.877 25.188 8.016 1 96.62 257 GLY B CA 1
ATOM 4888 C C . GLY B 1 257 ? -3.775 26.344 8.398 1 96.62 257 GLY B C 1
ATOM 4889 O O . GLY B 1 257 ? -4.18 26.469 9.562 1 96.62 257 GLY B O 1
ATOM 4890 N N . HIS B 1 258 ? -4.086 27.234 7.387 1 97 258 HIS B N 1
ATOM 4891 C CA . HIS B 1 258 ? -5.02 28.328 7.641 1 97 258 HIS B CA 1
ATOM 4892 C C . HIS B 1 258 ? -6.406 27.797 7.98 1 97 258 HIS B C 1
ATOM 4894 O O . HIS B 1 258 ? -7.023 28.25 8.953 1 97 258 HIS B O 1
ATOM 4900 N N . ALA B 1 259 ? -6.781 26.828 7.27 1 96.69 259 ALA B N 1
ATOM 4901 C CA . ALA B 1 259 ? -8.094 26.219 7.48 1 96.69 259 ALA B CA 1
ATOM 4902 C C . ALA B 1 259 ? -8.148 25.5 8.82 1 96.69 259 ALA B C 1
ATOM 4904 O O . ALA B 1 259 ? -9.156 25.547 9.523 1 96.69 259 ALA B O 1
ATOM 4905 N N . VAL B 1 260 ? -7.07 24.859 9.156 1 97.38 260 VAL B N 1
ATOM 4906 C CA . VAL B 1 260 ? -7.004 24.109 10.406 1 97.38 260 VAL B CA 1
ATOM 4907 C C . VAL B 1 260 ? -7.152 25.062 11.594 1 97.38 260 VAL B C 1
ATOM 4909 O O . VAL B 1 260 ? -7.84 24.75 12.562 1 97.38 260 VAL B O 1
ATOM 4912 N N . MET B 1 261 ? -6.559 26.219 11.492 1 98.25 261 MET B N 1
ATOM 4913 C CA . MET B 1 261 ? -6.656 27.188 12.578 1 98.25 261 MET B CA 1
ATOM 4914 C C . MET B 1 261 ? -8.086 27.688 12.734 1 98.25 261 MET B C 1
ATOM 4916 O O . MET B 1 261 ? -8.578 27.844 13.859 1 98.25 261 MET B O 1
ATOM 4920 N N . ILE B 1 262 ? -8.727 27.938 11.625 1 97.88 262 ILE B N 1
ATOM 4921 C CA . ILE B 1 262 ? -10.141 28.312 11.656 1 97.88 262 ILE B CA 1
ATOM 4922 C C . ILE B 1 262 ? -10.953 27.172 12.281 1 97.88 262 ILE B C 1
ATOM 4924 O O . ILE B 1 262 ? -11.836 27.406 13.109 1 97.88 262 ILE B O 1
ATOM 4928 N N . GLY B 1 263 ? -10.594 25.953 11.906 1 98.12 263 GLY B N 1
ATOM 4929 C CA . GLY B 1 263 ? -11.234 24.781 12.469 1 98.12 263 GLY B CA 1
ATOM 4930 C C . GLY B 1 263 ? -11.062 24.672 13.969 1 98.12 263 GLY B C 1
ATOM 4931 O O . GLY B 1 263 ? -11.984 24.266 14.68 1 98.12 263 GLY B O 1
ATOM 4932 N N . ILE B 1 264 ? -9.906 25.031 14.445 1 98.25 264 ILE B N 1
ATOM 4933 C CA . ILE B 1 264 ? -9.617 24.953 15.875 1 98.25 264 ILE B CA 1
ATOM 4934 C C . ILE B 1 264 ? -10.508 25.953 16.625 1 98.25 264 ILE B C 1
ATOM 4936 O O . ILE B 1 264 ? -11.125 25.594 17.641 1 98.25 264 ILE B O 1
ATOM 4940 N N . ILE B 1 265 ? -10.641 27.172 16.125 1 98.19 265 ILE B N 1
ATOM 4941 C CA . ILE B 1 265 ? -11.508 28.156 16.75 1 98.19 265 ILE B CA 1
ATOM 4942 C C . ILE B 1 265 ? -12.945 27.656 16.781 1 98.19 265 ILE B C 1
ATOM 4944 O O . ILE B 1 265 ? -13.617 27.719 17.797 1 98.19 265 ILE B O 1
ATOM 4948 N N . TYR B 1 266 ? -13.367 27.125 15.664 1 98.25 266 TYR B N 1
ATOM 4949 C CA . TYR B 1 266 ? -14.719 26.578 15.547 1 98.25 266 TYR B CA 1
ATOM 4950 C C . TYR B 1 266 ? -14.953 25.469 16.562 1 98.25 266 TYR B C 1
ATOM 4952 O O . TYR B 1 266 ? -15.992 25.453 17.234 1 98.25 266 TYR B O 1
ATOM 4960 N N . GLN B 1 267 ? -14 24.609 16.672 1 97.38 267 GLN B N 1
ATOM 4961 C CA . GLN B 1 267 ? -14.172 23.453 17.547 1 97.38 267 GLN B CA 1
ATOM 4962 C C . GLN B 1 267 ? -14.094 23.844 19.016 1 97.38 267 GLN B C 1
ATOM 4964 O O . GLN B 1 267 ? -14.695 23.188 19.875 1 97.38 267 GLN B O 1
ATOM 4969 N N . PHE B 1 268 ? -13.383 24.953 19.328 1 98.19 268 PHE B N 1
ATOM 4970 C CA . PHE B 1 268 ? -13.445 25.516 20.672 1 98.19 268 PHE B CA 1
ATOM 4971 C C . PHE B 1 268 ? -14.844 26.031 20.984 1 98.19 268 PHE B C 1
ATOM 4973 O O . PHE B 1 268 ? -15.336 25.875 22.109 1 98.19 268 PHE B O 1
ATOM 4980 N N . ILE B 1 269 ? -15.477 26.672 20 1 98.5 269 ILE B N 1
ATOM 4981 C CA . ILE B 1 269 ? -16.828 27.156 20.172 1 98.5 269 ILE B CA 1
ATOM 4982 C C . ILE B 1 269 ? -17.781 25.984 20.391 1 98.5 269 ILE B C 1
ATOM 4984 O O . ILE B 1 269 ? -18.641 26.031 21.281 1 98.5 269 ILE B O 1
ATOM 4988 N N . VAL B 1 270 ? -17.625 24.906 19.609 1 98.38 270 VAL B N 1
ATOM 4989 C CA . VAL B 1 270 ? -18.453 23.719 19.766 1 98.38 270 VAL B CA 1
ATOM 4990 C C . VAL B 1 270 ? -18.266 23.141 21.172 1 98.38 270 VAL B C 1
ATOM 4992 O O . VAL B 1 270 ? -19.234 22.75 21.828 1 98.38 270 VAL B O 1
ATOM 4995 N N . ALA B 1 271 ? -17.031 23.078 21.656 1 98.19 271 ALA B N 1
ATOM 4996 C CA . ALA B 1 271 ? -16.766 22.562 22.984 1 98.19 271 ALA B CA 1
ATOM 4997 C C . ALA B 1 271 ? -17.438 23.422 24.047 1 98.19 271 ALA B C 1
ATOM 4999 O O . ALA B 1 271 ? -17.969 22.906 25.031 1 98.19 271 ALA B O 1
ATOM 5000 N N . ASN B 1 272 ? -17.375 24.734 23.844 1 98.25 272 ASN B N 1
ATOM 5001 C CA . ASN B 1 272 ? -18.047 25.641 24.781 1 98.25 272 ASN B CA 1
ATOM 5002 C C . ASN B 1 272 ? -19.547 25.375 24.828 1 98.25 272 ASN B C 1
ATOM 5004 O O . ASN B 1 272 ? -20.141 25.375 25.906 1 98.25 272 ASN B O 1
ATOM 5008 N N . ILE B 1 273 ? -20.141 25.125 23.688 1 97.69 273 ILE B N 1
ATOM 5009 C CA . ILE B 1 273 ? -21.578 24.906 23.578 1 97.69 273 ILE B CA 1
ATOM 5010 C C . ILE B 1 273 ? -21.938 23.578 24.25 1 97.69 273 ILE B C 1
ATOM 5012 O O . ILE B 1 273 ? -22.891 23.5 25.016 1 97.69 273 ILE B O 1
ATOM 5016 N N . LEU B 1 274 ? -21.188 22.562 24.031 1 97.12 274 LEU B N 1
ATOM 5017 C CA . LEU B 1 274 ? -21.562 21.203 24.422 1 97.12 274 LEU B CA 1
ATOM 5018 C C . LEU B 1 274 ? -21.203 20.953 25.891 1 97.12 274 LEU B C 1
ATOM 5020 O O . LEU B 1 274 ? -21.922 20.25 26.594 1 97.12 274 LEU B O 1
ATOM 5024 N N . PHE B 1 275 ? -20.031 21.547 26.297 1 97.06 275 PHE B N 1
ATOM 5025 C CA . PHE B 1 275 ? -19.5 21.094 27.578 1 97.06 275 PHE B CA 1
ATOM 5026 C C . PHE B 1 275 ? -19.312 22.266 28.547 1 97.06 275 PHE B C 1
ATOM 5028 O O . PHE B 1 275 ? -18.781 22.109 29.641 1 97.06 275 PHE B O 1
ATOM 5035 N N . ASN B 1 276 ? -19.672 23.469 28.141 1 96.25 276 ASN B N 1
ATOM 5036 C CA . ASN B 1 276 ? -19.391 24.656 28.938 1 96.25 276 ASN B CA 1
ATOM 5037 C C . ASN B 1 276 ? -17.906 24.766 29.266 1 96.25 276 ASN B C 1
ATOM 5039 O O . ASN B 1 276 ? -17.531 25 30.422 1 96.25 276 ASN B O 1
ATOM 5043 N N . SER B 1 277 ? -17.031 24.5 28.344 1 95.5 277 SER B N 1
ATOM 5044 C CA . SER B 1 277 ? -15.586 24.438 28.5 1 95.5 277 SER B CA 1
ATOM 5045 C C . SER B 1 277 ? -14.992 25.812 28.766 1 95.5 277 SER B C 1
ATOM 5047 O O . SER B 1 277 ? -13.867 25.922 29.25 1 95.5 277 SER B O 1
ATOM 5049 N N . ASN B 1 278 ? -15.695 26.922 28.375 1 96.06 278 ASN B N 1
ATOM 5050 C CA . ASN B 1 278 ? -15.312 28.312 28.609 1 96.06 278 ASN B CA 1
ATOM 5051 C C . ASN B 1 278 ? -14.008 28.672 27.906 1 96.06 278 ASN B C 1
ATOM 5053 O O . ASN B 1 278 ? -13.164 29.359 28.484 1 96.06 278 ASN B O 1
ATOM 5057 N N . HIS B 1 279 ? -13.648 28.094 26.812 1 97.5 279 HIS B N 1
ATOM 5058 C CA . HIS B 1 279 ? -12.523 28.531 26 1 97.5 279 HIS B CA 1
ATOM 5059 C C . HIS B 1 279 ? -12.672 30 25.594 1 97.5 279 HIS B C 1
ATOM 5061 O O . HIS B 1 279 ? -13.758 30.438 25.219 1 97.5 279 HIS B O 1
ATOM 5067 N N . ASP B 1 280 ? -11.586 30.781 25.781 1 97.88 280 ASP B N 1
ATOM 5068 C CA . ASP B 1 280 ? -11.586 32.188 25.422 1 97.88 280 ASP B CA 1
ATOM 5069 C C . ASP B 1 280 ? -11.406 32.375 23.922 1 97.88 280 ASP B C 1
ATOM 5071 O O . ASP B 1 280 ? -10.289 32.625 23.453 1 97.88 280 ASP B O 1
ATOM 5075 N N . ILE B 1 281 ? -12.508 32.406 23.219 1 98.25 281 ILE B N 1
ATOM 5076 C CA . ILE B 1 281 ? -12.492 32.469 21.75 1 98.25 281 ILE B CA 1
ATOM 5077 C C . ILE B 1 281 ? -11.789 33.719 21.281 1 98.25 281 ILE B C 1
ATOM 5079 O O . ILE B 1 281 ? -10.992 33.688 20.344 1 98.25 281 ILE B O 1
ATOM 5083 N N . GLN B 1 282 ? -12.047 34.844 21.875 1 98.06 282 GLN B N 1
ATOM 5084 C CA . GLN B 1 282 ? -11.461 36.125 21.484 1 98.06 282 GLN B CA 1
ATOM 5085 C C . GLN B 1 282 ? -9.938 36.094 21.609 1 98.06 282 GLN B C 1
ATOM 5087 O O . GLN B 1 282 ? -9.234 36.719 20.812 1 98.06 282 GLN B O 1
ATOM 5092 N N . HIS B 1 283 ? -9.469 35.406 22.625 1 97.88 283 HIS B N 1
ATOM 5093 C CA . HIS B 1 283 ? -8.031 35.25 22.797 1 97.88 283 HIS B CA 1
ATOM 5094 C C . HIS B 1 283 ? -7.383 34.625 21.562 1 97.88 283 HIS B C 1
ATOM 5096 O O . HIS B 1 283 ? -6.402 35.156 21.031 1 97.88 283 HIS B O 1
ATOM 5102 N N . TYR B 1 284 ? -7.965 33.562 21.156 1 98.12 284 TYR B N 1
ATOM 5103 C CA . TYR B 1 284 ? -7.398 32.844 20.016 1 98.12 284 TYR B CA 1
ATOM 5104 C C . TYR B 1 284 ? -7.547 33.656 18.734 1 98.12 284 TYR B C 1
ATOM 5106 O O . TYR B 1 284 ? -6.641 33.688 17.891 1 98.12 284 TYR B O 1
ATOM 5114 N N . ILE B 1 285 ? -8.656 34.344 18.531 1 98.12 285 ILE B N 1
ATOM 5115 C CA . ILE B 1 285 ? -8.859 35.188 17.375 1 98.12 285 ILE B CA 1
ATOM 5116 C C . ILE B 1 285 ? -7.809 36.281 17.344 1 98.12 285 ILE B C 1
ATOM 5118 O O . ILE B 1 285 ? -7.18 36.531 16.312 1 98.12 285 ILE B O 1
ATOM 5122 N N . ASN B 1 286 ? -7.578 36.938 18.469 1 98.12 286 ASN B N 1
ATOM 5123 C CA . ASN B 1 286 ? -6.586 38 18.547 1 98.12 286 ASN B CA 1
ATOM 5124 C C . ASN B 1 286 ? -5.184 37.5 18.219 1 98.12 286 ASN B C 1
ATOM 5126 O O . ASN B 1 286 ? -4.434 38.156 17.5 1 98.12 286 ASN B O 1
ATOM 5130 N N . TYR B 1 287 ? -4.887 36.375 18.797 1 98.5 287 TYR B N 1
ATOM 5131 C CA . TYR B 1 287 ? -3.566 35.781 18.594 1 98.5 287 TYR B CA 1
ATOM 5132 C C . TYR B 1 287 ? -3.342 35.469 17.109 1 98.5 287 TYR B C 1
ATOM 5134 O O . TYR B 1 287 ? -2.309 35.812 16.547 1 98.5 287 TYR B O 1
ATOM 5142 N N . LEU B 1 288 ? -4.32 34.844 16.5 1 98.25 288 LEU B N 1
ATOM 5143 C CA . LEU B 1 288 ? -4.191 34.438 15.102 1 98.25 288 LEU B CA 1
ATOM 5144 C C . LEU B 1 288 ? -4.176 35.625 14.18 1 98.25 288 LEU B C 1
ATOM 5146 O O . LEU B 1 288 ? -3.477 35.656 13.164 1 98.25 288 LEU B O 1
ATOM 5150 N N . THR B 1 289 ? -4.941 36.625 14.516 1 97.5 289 THR B N 1
ATOM 5151 C CA . THR B 1 289 ? -4.938 37.875 13.75 1 97.5 289 THR B CA 1
ATOM 5152 C C . THR B 1 289 ? -3.562 38.531 13.789 1 97.5 289 THR B C 1
ATOM 5154 O O . THR B 1 289 ? -3.059 39 12.766 1 97.5 289 THR B O 1
ATOM 5157 N N . LYS B 1 290 ? -2.977 38.562 14.984 1 97.75 290 LYS B N 1
ATOM 5158 C CA . LYS B 1 290 ? -1.655 39.156 15.156 1 97.75 290 LYS B CA 1
ATOM 5159 C C . LYS B 1 290 ? -0.614 38.438 14.297 1 97.75 290 LYS B C 1
ATOM 5161 O O . LYS B 1 290 ? 0.342 39.062 13.828 1 97.75 290 LYS B O 1
ATOM 5166 N N . LEU B 1 291 ? -0.771 37.188 14.148 1 98 291 LEU B N 1
ATOM 5167 C CA . LEU B 1 291 ? 0.17 36.406 13.359 1 98 291 LEU B CA 1
ATOM 5168 C C . LEU B 1 291 ? -0.07 36.594 11.867 1 98 291 LEU B C 1
ATOM 5170 O O . LEU B 1 291 ? 0.822 36.344 11.055 1 98 291 LEU B O 1
ATOM 5174 N N . GLY B 1 292 ? -1.323 36.969 11.516 1 96.94 292 GLY B N 1
ATOM 5175 C CA . GLY B 1 292 ? -1.611 37.25 10.117 1 96.94 292 GLY B CA 1
ATOM 5176 C C . GLY B 1 292 ? -2.451 36.188 9.445 1 96.94 292 GLY B C 1
ATOM 5177 O O . GLY B 1 292 ? -2.469 36.062 8.219 1 96.94 292 GLY B O 1
ATOM 5178 N N . TYR B 1 293 ? -3.145 35.312 10.234 1 97.5 293 TYR B N 1
ATOM 5179 C CA . TYR B 1 293 ? -4.035 34.312 9.625 1 97.5 293 TYR B CA 1
ATOM 5180 C C . TYR B 1 293 ? -5.215 35 8.945 1 97.5 293 TYR B C 1
ATOM 5182 O O . TYR B 1 293 ? -5.742 36 9.453 1 97.5 293 TYR B O 1
ATOM 5190 N N . PRO B 1 294 ? -5.645 34.469 7.801 1 94.88 294 PRO B N 1
ATOM 5191 C CA . PRO B 1 294 ? -6.734 35.094 7.051 1 94.88 294 PRO B CA 1
ATOM 5192 C C . PRO B 1 294 ? -8.109 34.75 7.617 1 94.88 294 PRO B C 1
ATOM 5194 O O . PRO B 1 294 ? -8.922 34.125 6.945 1 94.88 294 PRO B O 1
ATOM 5197 N N . LEU B 1 295 ? -8.469 35.312 8.711 1 96.44 295 LEU B N 1
ATOM 5198 C CA . LEU B 1 295 ? -9.695 34.969 9.414 1 96.44 295 LEU B CA 1
ATOM 5199 C C . LEU B 1 295 ? -10.898 35.656 8.766 1 96.44 295 LEU B C 1
ATOM 5201 O O . LEU B 1 295 ? -12.047 35.312 9.047 1 96.44 295 LEU B O 1
ATOM 5205 N N . GLU B 1 296 ? -10.641 36.594 7.832 1 93 296 GLU B N 1
ATOM 5206 C CA . GLU B 1 296 ? -11.734 37.25 7.109 1 93 296 GLU B CA 1
ATOM 5207 C C . GLU B 1 296 ? -12.547 36.219 6.309 1 93 296 GLU B C 1
ATOM 5209 O O . GLU B 1 296 ? -13.719 36.469 6.004 1 93 296 GLU B O 1
ATOM 5214 N N . THR B 1 297 ? -11.953 35.094 5.992 1 93.62 297 THR B N 1
ATOM 5215 C CA . THR B 1 297 ? -12.609 34 5.281 1 93.62 297 THR B CA 1
ATOM 5216 C C . THR B 1 297 ? -13.844 33.531 6.043 1 93.62 297 THR B C 1
ATOM 5218 O O . THR B 1 297 ? -14.797 33.031 5.445 1 93.62 297 THR B O 1
ATOM 5221 N N . ILE B 1 298 ? -13.867 33.688 7.289 1 95.38 298 ILE B N 1
ATOM 5222 C CA . ILE B 1 298 ? -14.93 33.188 8.164 1 95.38 298 ILE B CA 1
ATOM 5223 C C . ILE B 1 298 ? -16.25 33.875 7.805 1 95.38 298 ILE B C 1
ATOM 5225 O O . ILE B 1 298 ? -17.297 33.219 7.809 1 95.38 298 ILE B O 1
ATOM 5229 N N . THR B 1 299 ? -16.188 35.125 7.465 1 93.88 299 THR B N 1
ATOM 5230 C CA . THR B 1 299 ? -17.406 35.875 7.16 1 93.88 299 THR B CA 1
ATOM 5231 C C . THR B 1 299 ? -18.078 35.344 5.895 1 93.88 299 THR B C 1
ATOM 5233 O O . THR B 1 299 ? -19.281 35.531 5.703 1 93.88 299 THR B O 1
ATOM 5236 N N . ASP B 1 300 ? -17.344 34.656 5.094 1 93.69 300 ASP B N 1
ATOM 5237 C CA . ASP B 1 300 ? -17.844 34.188 3.807 1 93.69 300 ASP B CA 1
ATOM 5238 C C . ASP B 1 300 ? -18.312 32.75 3.898 1 93.69 300 ASP B C 1
ATOM 5240 O O . ASP B 1 300 ? -18.766 32.188 2.906 1 93.69 300 ASP B O 1
ATOM 5244 N N . ILE B 1 301 ? -18.266 32.219 5.012 1 95 301 ILE B N 1
ATOM 5245 C CA . ILE B 1 301 ? -18.609 30.797 5.168 1 95 301 ILE B CA 1
ATOM 5246 C C . ILE B 1 301 ? -20.125 30.625 5.102 1 95 301 ILE B C 1
ATOM 5248 O O . ILE B 1 301 ? -20.859 31.312 5.801 1 95 301 ILE B O 1
ATOM 5252 N N . ASP B 1 302 ? -20.547 29.766 4.199 1 95.88 302 ASP B N 1
ATOM 5253 C CA . ASP B 1 302 ? -21.938 29.297 4.148 1 95.88 302 ASP B CA 1
ATOM 5254 C C . ASP B 1 302 ? -22.078 27.953 4.855 1 95.88 302 ASP B C 1
ATOM 5256 O O . ASP B 1 302 ? -21.562 26.938 4.391 1 95.88 302 ASP B O 1
ATOM 5260 N N . PHE B 1 303 ? -22.844 27.938 5.871 1 96.44 303 PHE B N 1
ATOM 5261 C CA . PHE B 1 303 ? -22.906 26.766 6.73 1 96.44 303 PHE B CA 1
ATOM 5262 C C . PHE B 1 303 ? -23.391 25.547 5.957 1 96.44 303 PHE B C 1
ATOM 5264 O O . PHE B 1 303 ? -22.859 24.438 6.121 1 96.44 303 PHE B O 1
ATOM 5271 N N . GLU B 1 304 ? -24.406 25.703 5.215 1 95.62 304 GLU B N 1
ATOM 5272 C CA . GLU B 1 304 ? -24.953 24.562 4.5 1 95.62 304 GLU B CA 1
ATOM 5273 C C . GLU B 1 304 ? -23.922 23.906 3.6 1 95.62 304 GLU B C 1
ATOM 5275 O O . GLU B 1 304 ? -23.812 22.672 3.553 1 95.62 304 GLU B O 1
ATOM 5280 N N . THR B 1 305 ? -23.219 24.734 2.971 1 95.06 305 THR B N 1
ATOM 5281 C CA . THR B 1 305 ? -22.172 24.234 2.092 1 95.06 305 THR B CA 1
ATOM 5282 C C . THR B 1 305 ? -21.078 23.531 2.896 1 95.06 305 THR B C 1
ATOM 5284 O O . THR B 1 305 ? -20.672 22.422 2.557 1 95.06 305 THR B O 1
ATOM 5287 N N . ILE B 1 306 ? -20.641 24.156 3.928 1 95.06 306 ILE B N 1
ATOM 5288 C CA . ILE B 1 306 ? -19.578 23.609 4.766 1 95.06 306 ILE B CA 1
ATOM 5289 C C . ILE B 1 306 ? -20.047 22.312 5.418 1 95.06 306 ILE B C 1
ATOM 5291 O O . ILE B 1 306 ? -19.266 21.359 5.531 1 95.06 306 ILE B O 1
ATOM 5295 N N . TYR B 1 307 ? -21.266 22.312 5.816 1 93.88 307 TYR B N 1
ATOM 5296 C CA . TYR B 1 307 ? -21.828 21.125 6.457 1 93.88 307 TYR B CA 1
ATOM 5297 C C . TYR B 1 307 ? -21.781 19.922 5.516 1 93.88 307 TYR B C 1
ATOM 5299 O O . TYR B 1 307 ? -21.469 18.812 5.934 1 93.88 307 TYR B O 1
ATOM 5307 N N . GLN B 1 308 ? -22.094 20.156 4.281 1 89.06 308 GLN B N 1
ATOM 5308 C CA . GLN B 1 308 ? -22.047 19.078 3.301 1 89.06 308 GLN B CA 1
ATOM 5309 C C . GLN B 1 308 ? -20.641 18.531 3.145 1 89.06 308 GLN B C 1
ATOM 5311 O O . GLN B 1 308 ? -20.438 17.312 3.023 1 89.06 308 GLN B O 1
ATOM 5316 N N . TYR B 1 309 ? -19.688 19.375 3.191 1 88.31 309 TYR B N 1
ATOM 5317 C CA . TYR B 1 309 ? -18.281 18.938 3.109 1 88.31 309 TYR B CA 1
ATOM 5318 C C . TYR B 1 309 ? -17.891 18.156 4.355 1 88.31 309 TYR B C 1
ATOM 5320 O O . TYR B 1 309 ? -17.141 17.188 4.266 1 88.31 309 TYR B O 1
ATOM 5328 N N . MET B 1 310 ? -18.391 18.625 5.492 1 90.06 310 MET B N 1
ATOM 5329 C CA . MET B 1 310 ? -18.078 17.906 6.73 1 90.06 310 MET B CA 1
ATOM 5330 C C . MET B 1 310 ? -18.656 16.5 6.707 1 90.06 310 MET B C 1
ATOM 5332 O O . MET B 1 310 ? -18.031 15.555 7.211 1 90.06 310 MET B O 1
ATOM 5336 N N . LEU B 1 311 ? -19.766 16.375 6.125 1 83.56 311 LEU B N 1
ATOM 5337 C CA . LEU B 1 311 ? -20.422 15.07 6.035 1 83.56 311 LEU B CA 1
ATOM 5338 C C . LEU B 1 311 ? -19.641 14.133 5.129 1 83.56 311 LEU B C 1
ATOM 5340 O O . LEU B 1 311 ? -19.688 12.914 5.293 1 83.56 311 LEU B O 1
ATOM 5344 N N . SER B 1 312 ? -18.922 14.664 4.27 1 74.19 312 SER B N 1
ATOM 5345 C CA . SER B 1 312 ? -18.203 13.867 3.283 1 74.19 312 SER B CA 1
ATOM 5346 C C . SER B 1 312 ? -16.828 13.445 3.812 1 74.19 312 SER B C 1
ATOM 5348 O O . SER B 1 312 ? -16.125 12.656 3.172 1 74.19 312 SER B O 1
ATOM 5350 N N . ASP B 1 313 ? -16.531 13.898 4.898 1 74.88 313 ASP B N 1
ATOM 5351 C CA . ASP B 1 313 ? -15.234 13.562 5.48 1 74.88 313 ASP B CA 1
ATOM 5352 C C . ASP B 1 313 ? -15.172 12.078 5.852 1 74.88 313 ASP B C 1
ATOM 5354 O O . ASP B 1 313 ? -16.141 11.523 6.359 1 74.88 313 ASP B O 1
ATOM 5358 N N . LYS B 1 314 ? -14.102 11.477 5.633 1 65.56 314 LYS B N 1
ATOM 5359 C CA . LYS B 1 314 ? -13.859 10.047 5.758 1 65.56 314 LYS B CA 1
ATOM 5360 C C . LYS B 1 314 ? -14.031 9.586 7.203 1 65.56 314 LYS B C 1
ATOM 5362 O O . LYS B 1 314 ? -14.188 8.391 7.469 1 65.56 314 LYS B O 1
ATOM 5367 N N . LYS B 1 315 ? -13.883 10.477 8.07 1 66.38 315 LYS B N 1
ATOM 5368 C CA . LYS B 1 315 ? -13.891 10.148 9.492 1 66.38 315 LYS B CA 1
ATOM 5369 C C . LYS B 1 315 ? -15.312 9.914 9.992 1 66.38 315 LYS B C 1
ATOM 5371 O O . LYS B 1 315 ? -15.516 9.367 11.078 1 66.38 315 LYS B O 1
ATOM 5376 N N . ASN B 1 316 ? -16.141 10.328 9.062 1 67.69 316 ASN B N 1
ATOM 5377 C CA . ASN B 1 316 ? -17.531 10.203 9.461 1 67.69 316 ASN B CA 1
ATOM 5378 C C . ASN B 1 316 ? -18.016 8.758 9.367 1 67.69 316 ASN B C 1
ATOM 5380 O O . ASN B 1 316 ? -17.406 7.938 8.68 1 67.69 316 ASN B O 1
ATOM 5384 N N . ASP B 1 317 ? -18.875 8.461 10.281 1 67.12 317 ASP B N 1
ATOM 5385 C CA . ASP B 1 317 ? -19.562 7.18 10.203 1 67.12 317 ASP B CA 1
ATOM 5386 C C . ASP B 1 317 ? -21.078 7.383 10.078 1 67.12 317 ASP B C 1
ATOM 5388 O O . ASP B 1 317 ? -21.531 8.461 9.688 1 67.12 317 ASP B O 1
ATOM 5392 N N . LYS B 1 318 ? -21.859 6.359 10.195 1 66.25 318 LYS B N 1
ATOM 5393 C CA . LYS B 1 318 ? -23.297 6.352 10.008 1 66.25 318 LYS B CA 1
ATOM 5394 C C . LYS B 1 318 ? -23.984 7.383 10.898 1 66.25 318 LYS B C 1
ATOM 5396 O O . LYS B 1 318 ? -25.078 7.844 10.602 1 66.25 318 LYS B O 1
ATOM 5401 N N . GLN B 1 319 ? -23.266 7.816 11.93 1 75.12 319 GLN B N 1
ATOM 5402 C CA . GLN B 1 319 ? -23.875 8.711 12.914 1 75.12 319 GLN B CA 1
ATOM 5403 C C . GLN B 1 319 ? -23.656 10.172 12.531 1 75.12 319 GLN B C 1
ATOM 5405 O O . GLN B 1 319 ? -24.281 11.07 13.102 1 75.12 319 GLN B O 1
ATOM 5410 N N . GLY B 1 320 ? -22.844 10.414 11.656 1 80.88 320 GLY B N 1
ATOM 5411 C CA . GLY B 1 320 ? -22.688 11.766 11.141 1 80.88 320 GLY B CA 1
ATOM 5412 C C . GLY B 1 320 ? -21.328 12.352 11.414 1 80.88 320 GLY B C 1
ATOM 5413 O O . GLY B 1 320 ? -20.312 11.648 11.359 1 80.88 320 GLY B O 1
ATOM 5414 N N . VAL B 1 321 ? -21.297 13.75 11.695 1 90.06 321 VAL B N 1
ATOM 5415 C CA . VAL B 1 321 ? -20.047 14.492 11.781 1 90.06 321 VAL B CA 1
ATOM 5416 C C . VAL B 1 321 ? -19.391 14.242 13.133 1 90.06 321 VAL B C 1
ATOM 5418 O O . VAL B 1 321 ? -20.031 14.367 14.18 1 90.06 321 VAL B O 1
ATOM 5421 N N . GLN B 1 322 ? -18.188 13.828 13.07 1 91.56 322 GLN B N 1
ATOM 5422 C CA . GLN B 1 322 ? -17.359 13.641 14.258 1 91.56 322 GLN B CA 1
ATOM 5423 C C . GLN B 1 322 ? -16.281 14.719 14.359 1 91.56 322 GLN B C 1
ATOM 5425 O O . GLN B 1 322 ? -15.688 15.102 13.352 1 91.56 322 GLN B O 1
ATOM 5430 N N . MET B 1 323 ? -16.078 15.188 15.656 1 94.38 323 MET B N 1
ATOM 5431 C CA . MET B 1 323 ? -15.055 16.203 15.875 1 94.38 323 MET B CA 1
ATOM 5432 C C . MET B 1 323 ? -14.195 15.852 17.094 1 94.38 323 MET B C 1
ATOM 5434 O O . MET B 1 323 ? -14.664 15.18 18.016 1 94.38 323 MET B O 1
ATOM 5438 N N . VAL B 1 324 ? -13 16.25 16.984 1 96.12 324 VAL B N 1
ATOM 5439 C CA . VAL B 1 324 ? -12.125 16.25 18.156 1 96.12 324 VAL B CA 1
ATOM 5440 C C . VAL B 1 324 ? -12.297 17.547 18.938 1 96.12 324 VAL B C 1
ATOM 5442 O O . VAL B 1 324 ? -12.188 18.641 18.359 1 96.12 324 VAL B O 1
ATOM 5445 N N . LEU B 1 325 ? -12.617 17.422 20.188 1 97.94 325 LEU B N 1
ATOM 5446 C CA . LEU B 1 325 ? -12.883 18.594 21.016 1 97.94 325 LEU B CA 1
ATOM 5447 C C . LEU B 1 325 ? -12.023 18.562 22.281 1 97.94 325 LEU B C 1
ATOM 5449 O O . LEU B 1 325 ? -11.805 17.516 22.875 1 97.94 325 LEU B O 1
ATOM 5453 N N . ILE B 1 326 ? -11.539 19.75 22.641 1 97.75 326 ILE B N 1
ATOM 5454 C CA . ILE B 1 326 ? -10.891 19.938 23.938 1 97.75 326 ILE B CA 1
ATOM 5455 C C . ILE B 1 326 ? -11.922 20.391 24.969 1 97.75 326 ILE B C 1
ATOM 5457 O O . ILE B 1 326 ? -12.273 21.578 25.016 1 97.75 326 ILE B O 1
ATOM 5461 N N . LYS B 1 327 ? -12.367 19.438 25.766 1 97.06 327 LYS B N 1
ATOM 5462 C CA . LYS B 1 327 ? -13.289 19.812 26.828 1 97.06 327 LYS B CA 1
ATOM 5463 C C . LYS B 1 327 ? -12.625 20.766 27.828 1 97.06 327 LYS B C 1
ATOM 5465 O O . LYS B 1 327 ? -13.156 21.828 28.125 1 97.06 327 LYS B O 1
ATOM 5470 N N . HIS B 1 328 ? -11.578 20.297 28.297 1 94.69 328 HIS B N 1
ATOM 5471 C CA . HIS B 1 328 ? -10.555 21.047 29.031 1 94.69 328 HIS B CA 1
ATOM 5472 C C . HIS B 1 328 ? -9.156 20.594 28.641 1 94.69 328 HIS B C 1
ATOM 5474 O O . HIS B 1 328 ? -8.984 19.484 28.125 1 94.69 328 HIS B O 1
ATOM 5480 N N . PHE B 1 329 ? -8.258 21.516 28.797 1 94.12 329 PHE B N 1
ATOM 5481 C CA . PHE B 1 329 ? -6.902 21.094 28.484 1 94.12 329 PHE B CA 1
ATOM 5482 C C . PHE B 1 329 ? -6.539 19.828 29.25 1 94.12 329 PHE B C 1
ATOM 5484 O O . PHE B 1 329 ? -6.715 19.766 30.469 1 94.12 329 PHE B O 1
ATOM 5491 N N . GLY B 1 330 ? -6.137 18.844 28.5 1 91.75 330 GLY B N 1
ATOM 5492 C CA . GLY B 1 330 ? -5.852 17.531 29.094 1 91.75 330 GLY B CA 1
ATOM 5493 C C . GLY B 1 330 ? -7 16.562 28.953 1 91.75 330 GLY B C 1
ATOM 5494 O O . GLY B 1 330 ? -6.836 15.359 29.203 1 91.75 330 GLY B O 1
ATOM 5495 N N . ASP B 1 331 ? -8.102 17.047 28.625 1 96.38 331 ASP B N 1
ATOM 5496 C CA . ASP B 1 331 ? -9.281 16.219 28.391 1 96.38 331 ASP B CA 1
ATOM 5497 C C . ASP B 1 331 ? -9.812 16.406 26.969 1 96.38 331 ASP B C 1
ATOM 5499 O O . ASP B 1 331 ? -10.656 17.266 26.719 1 96.38 331 ASP B O 1
ATOM 5503 N N . ILE B 1 332 ? -9.359 15.555 26.109 1 96.25 332 ILE B N 1
ATOM 5504 C CA . ILE B 1 332 ? -9.711 15.594 24.688 1 96.25 332 ILE B CA 1
ATOM 5505 C C . ILE B 1 332 ? -10.711 14.477 24.375 1 96.25 332 ILE B C 1
ATOM 5507 O O . ILE B 1 332 ? -10.539 13.344 24.828 1 96.25 332 ILE B O 1
ATOM 5511 N N . VAL B 1 333 ? -11.766 14.758 23.641 1 95.81 333 VAL B N 1
ATOM 5512 C CA . VAL B 1 333 ? -12.789 13.766 23.344 1 95.81 333 VAL B CA 1
ATOM 5513 C C . VAL B 1 333 ? -13.094 13.766 21.859 1 95.81 333 VAL B C 1
ATOM 5515 O O . VAL B 1 333 ? -12.859 14.766 21.172 1 95.81 333 VAL B O 1
ATOM 5518 N N . VAL B 1 334 ? -13.477 12.727 21.375 1 93.38 334 VAL B N 1
ATOM 5519 C CA . VAL B 1 334 ? -14.047 12.586 20.031 1 93.38 334 VAL B CA 1
ATOM 5520 C C . VAL B 1 334 ? -15.555 12.359 20.141 1 93.38 334 VAL B C 1
ATOM 5522 O O . VAL B 1 334 ? -16.016 11.453 20.828 1 93.38 334 VAL B O 1
ATOM 5525 N N . GLN B 1 335 ? -16.266 13.281 19.484 1 92.25 335 GLN B N 1
ATOM 5526 C CA . GLN B 1 335 ? -17.703 13.273 19.688 1 92.25 335 GLN B CA 1
ATOM 5527 C C . GLN B 1 335 ? -18.453 13.508 18.375 1 92.25 335 GLN B C 1
ATOM 5529 O O . GLN B 1 335 ? -18.031 14.344 17.562 1 92.25 335 GLN B O 1
ATOM 5534 N N . HIS B 1 336 ? -19.531 12.719 18.281 1 93.94 336 HIS B N 1
ATOM 5535 C CA . HIS B 1 336 ? -20.469 13.078 17.219 1 93.94 336 HIS B CA 1
ATOM 5536 C C . HIS B 1 336 ? -21.266 14.328 17.594 1 93.94 336 HIS B C 1
ATOM 5538 O O . HIS B 1 336 ? -21.688 14.484 18.734 1 93.94 336 HIS B O 1
ATOM 5544 N N . ILE B 1 337 ? -21.375 15.203 16.641 1 95.5 337 ILE B N 1
ATOM 5545 C CA . ILE B 1 337 ? -22.047 16.469 16.891 1 95.5 337 ILE B CA 1
ATOM 5546 C C . ILE B 1 337 ? -23.266 16.609 15.977 1 95.5 337 ILE B C 1
ATOM 5548 O O . ILE B 1 337 ? -23.172 16.359 14.773 1 95.5 337 ILE B O 1
ATOM 5552 N N . ASP B 1 338 ? -24.344 16.938 16.531 1 94.75 338 ASP B N 1
ATOM 5553 C CA . ASP B 1 338 ? -25.547 17.094 15.734 1 94.75 338 ASP B CA 1
ATOM 5554 C C . ASP B 1 338 ? -25.5 18.359 14.891 1 94.75 338 ASP B C 1
ATOM 5556 O O . ASP B 1 338 ? -24.812 19.328 15.25 1 94.75 338 ASP B O 1
ATOM 5560 N N . GLN B 1 339 ? -26.266 18.391 13.891 1 95.31 339 GLN B N 1
ATOM 5561 C CA . GLN B 1 339 ? -26.25 19.469 12.922 1 95.31 339 GLN B CA 1
ATOM 5562 C C . GLN B 1 339 ? -26.641 20.797 13.57 1 95.31 339 GLN B C 1
ATOM 5564 O O . GLN B 1 339 ? -26.109 21.844 13.211 1 95.31 339 GLN B O 1
ATOM 5569 N N . THR B 1 340 ? -27.547 20.75 14.422 1 96.88 340 THR B N 1
ATOM 5570 C CA . THR B 1 340 ? -28.031 21.969 15.07 1 96.88 340 THR B CA 1
ATOM 5571 C C . THR B 1 340 ? -26.906 22.641 15.852 1 96.88 340 THR B C 1
ATOM 5573 O O . THR B 1 340 ? -26.734 23.859 15.773 1 96.88 340 THR B O 1
ATOM 5576 N N . THR B 1 341 ? -26.203 21.875 16.594 1 97.44 341 THR B N 1
ATOM 5577 C CA . THR B 1 341 ? -25.062 22.391 17.344 1 97.44 341 THR B CA 1
ATOM 5578 C C . THR B 1 341 ? -24.016 22.969 16.391 1 97.44 341 THR B C 1
ATOM 5580 O O . THR B 1 341 ? -23.469 24.047 16.656 1 97.44 341 THR B O 1
ATOM 5583 N N . LEU B 1 342 ? -23.75 22.312 15.352 1 97.69 342 LEU B N 1
ATOM 5584 C CA . LEU B 1 342 ? -22.781 22.766 14.359 1 97.69 342 LEU B CA 1
ATOM 5585 C C . LEU B 1 342 ? -23.219 24.109 13.758 1 97.69 342 LEU B C 1
ATOM 5587 O O . LEU B 1 342 ? -22.375 25 13.555 1 97.69 342 LEU B O 1
ATOM 5591 N N . GLN B 1 343 ? -24.453 24.172 13.469 1 97.62 343 GLN B N 1
ATOM 5592 C CA . GLN B 1 343 ? -25 25.406 12.898 1 97.62 343 GLN B CA 1
ATOM 5593 C C . GLN B 1 343 ? -24.891 26.562 13.883 1 97.62 343 GLN B C 1
ATOM 5595 O O . GLN B 1 343 ? -24.484 27.656 13.523 1 97.62 343 GLN B O 1
ATOM 5600 N N . HIS B 1 344 ? -25.281 26.297 15.062 1 98.06 344 HIS B N 1
ATOM 5601 C CA . HIS B 1 344 ? -25.203 27.312 16.109 1 98.06 344 HIS B CA 1
ATOM 5602 C C . HIS B 1 344 ? -23.781 27.797 16.297 1 98.06 344 HIS B C 1
ATOM 5604 O O . HIS B 1 344 ? -23.531 29 16.453 1 98.06 344 HIS B O 1
ATOM 5610 N N . ALA B 1 345 ? -22.891 26.906 16.328 1 98.31 345 ALA B N 1
ATOM 5611 C CA . ALA B 1 345 ? -21.484 27.25 16.5 1 98.31 345 ALA B CA 1
ATOM 5612 C C . ALA B 1 345 ? -21 28.125 15.344 1 98.31 345 ALA B C 1
ATOM 5614 O O . ALA B 1 345 ? -20.203 29.047 15.547 1 98.31 345 ALA B O 1
ATOM 5615 N N . CYS B 1 346 ? -21.422 27.797 14.18 1 97.81 346 CYS B N 1
ATOM 5616 C CA . CYS B 1 346 ? -21.031 28.578 13.016 1 97.81 346 CYS B CA 1
ATOM 5617 C C . CYS B 1 346 ? -21.547 30 13.109 1 97.81 346 CYS B C 1
ATOM 5619 O O . CYS B 1 346 ? -20.844 30.953 12.781 1 97.81 346 CYS B O 1
ATOM 5621 N N . GLU B 1 347 ? -22.766 30.125 13.516 1 97 347 GLU B N 1
ATOM 5622 C CA . GLU B 1 347 ? -23.344 31.438 13.719 1 97 347 GLU B CA 1
ATOM 5623 C C . GLU B 1 347 ? -22.578 32.219 14.773 1 97 347 GLU B C 1
ATOM 5625 O O . GLU B 1 347 ? -22.297 33.406 14.586 1 97 347 GLU B O 1
ATOM 5630 N N . GLN B 1 348 ? -22.266 31.562 15.812 1 97.5 348 GLN B N 1
ATOM 5631 C CA . GLN B 1 348 ? -21.5 32.219 16.859 1 97.5 348 GLN B CA 1
ATOM 5632 C C . GLN B 1 348 ? -20.125 32.656 16.359 1 97.5 348 GLN B C 1
ATOM 5634 O O . GLN B 1 348 ? -19.656 33.75 16.672 1 97.5 348 GLN B O 1
ATOM 5639 N N . LEU B 1 349 ? -19.469 31.766 15.641 1 98 349 LEU B N 1
ATOM 5640 C CA . LEU B 1 349 ? -18.156 32.094 15.07 1 98 349 LEU B CA 1
ATOM 5641 C C . LEU B 1 349 ? -18.219 33.375 14.258 1 98 349 LEU B C 1
ATOM 5643 O O . LEU B 1 349 ? -17.344 34.219 14.391 1 98 349 LEU B O 1
ATOM 5647 N N . LYS B 1 350 ? -19.25 33.562 13.516 1 96.5 350 LYS B N 1
ATOM 5648 C CA . LYS B 1 350 ? -19.391 34.719 12.625 1 96.5 350 LYS B CA 1
ATOM 5649 C C . LYS B 1 350 ? -19.609 36 13.422 1 96.5 350 LYS B C 1
ATOM 5651 O O . LYS B 1 350 ? -19.234 37.094 12.977 1 96.5 350 LYS B O 1
ATOM 5656 N N . THR B 1 351 ? -20.125 35.875 14.562 1 96.19 351 THR B N 1
ATOM 5657 C CA . THR B 1 351 ? -20.422 37.031 15.367 1 96.19 351 THR B CA 1
ATOM 5658 C C . THR B 1 351 ? -19.125 37.719 15.844 1 96.19 351 THR B C 1
ATOM 5660 O O . THR B 1 351 ? -19.125 38.906 16.172 1 96.19 351 THR B O 1
ATOM 5663 N N . TYR B 1 352 ? -18.062 37 15.906 1 96.38 352 TYR B N 1
ATOM 5664 C CA . TYR B 1 352 ? -16.781 37.531 16.344 1 96.38 352 TYR B CA 1
ATOM 5665 C C . TYR B 1 352 ? -16.172 38.438 15.258 1 96.38 352 TYR B C 1
ATOM 5667 O O . TYR B 1 352 ? -15.227 39.156 15.516 1 96.38 352 TYR B O 1
ATOM 5675 N N . PHE B 1 353 ? -16.625 38.344 14.086 1 93.44 353 PHE B N 1
ATOM 5676 C CA . PHE B 1 353 ? -16.031 39.062 12.969 1 93.44 353 PHE B CA 1
ATOM 5677 C C . PHE B 1 353 ? -17.031 40.062 12.391 1 93.44 353 PHE B C 1
ATOM 5679 O O . PHE B 1 353 ? -16.766 40.688 11.359 1 93.44 353 PHE B O 1
ATOM 5686 N N . LYS B 1 354 ? -18.219 40.156 12.883 1 83.94 354 LYS B N 1
ATOM 5687 C CA . LYS B 1 354 ? -19.172 41.219 12.555 1 83.94 354 LYS B CA 1
ATOM 5688 C C . LYS B 1 354 ? -18.859 42.469 13.336 1 83.94 354 LYS B C 1
ATOM 5690 O O . LYS B 1 354 ? -18.344 42.438 14.453 1 83.94 354 LYS B O 1
#

Foldseek 3Di:
DKDWFDAPDLIAIEAQEAPLVVCVVVPCVQFQAEEEEAEQVLCVVCVVVCVVVVPDPRYHYDYAYADQVCQDPVNLVVVLVVVVVVVGDLRYEYEFHEALNSLQSSLQSQCPNVNHHAYEYEYLALLRLQNLALQQHHGADPLGGSPGGDRGHHNYYRYHPVSHLPDDLLRLLLSVLLLLLLQLLQFDVSNVVVCVQCVAQVSSSVCVVVSVSSVSSSVSLSVQCSVPSPPPPSNCLSCQQPLLLVLLCVPVVGRSSLSSLLSNLLQALLLCVPQVLVPPSVVSVVSSVRNPRPLVSLLVDDLVSSLVVSQSDPPDDPLGGWHWHPNHTVDIDIDDDDSVSSVVSSVVSNVSVD/DKDWFDAPDLIAIEAQEAPLVVCVVVPCVQFQAEEEEAEQVLCVVCVVVCVVVVPDPRYHYDYAYADQVCQDPVNLVVVLVVVVVVVGDLRYEYEFHEALNSLQSSLQSQCPNVNHHAYEYEYLALLRLQNLALQQHHGADPLGGSPGGDRGHHNYYRYHPVSHLPDDLLRLLLSVLLLLLLQLLQFDVSNVVVCVQCVAQVSSSVCVVVSVSSVSSNVSLSVQCSVPSPPPPSNCLSCQQPLLLVLLCVPVVGRSSLSSLLSNLLQALLLCVPQVLPPPSVVSVVSSVRNPRPLVSLLVDDLVSSLVVSQSDPPDDPLGGWHWHPNHTVDIDIDDDDSVSSVVSSVVSNVSVD

Secondary structure (DSSP, 8-state):
-EEE---SS---EEEEETTGGGGGHHHHTTSSEEEEEEEHHHHHHHGGGGHHHHTSTTEEEEEE-SGGGG-SHHHHHHHHHHHHTT---SSEEEEEEESHHHHHHHHHHHHHBTT--EEEEEE-SSTHHHHTSS-EEEEEETTEEEEEEEE---SEEEEEGGGGGG--HHHHHHHHHHHHHHHHHH-HHHHHHHHHHS-SHHHHHHTTTHHHHHHHHHHHHHHHHHH-TTSSSGGGGGGTTHHHHHHHHHHH---HHHHHHHHHHHHHHHHHHHH-----HHHHHHHHHHHT--GGGGGG--HHHHHHHHHTSTT-BTTB-EEEEEEETTEEEEEE--HHHHHHHHHHHHHT--/-EEE---SS---EEEEETTGGGGGHHHHTTSSEEEEEEEHHHHHHHGGGGHHHHTSTTEEEEEE-SGGGG-SHHHHHHHHHHHHTT---SSEEEEEEESHHHHHHHHHHHHHBTT--EEEEEE-SSTHHHHTSS-EEEEEETTEEEEEEEE---SEEEEEGGGGGG--HHHHHHHHHHHHHHHHHH-HHHHHHHHHHS-SHHHHHHTTTHHHHHHHHHHHHHHHHHH-TT-SSGGGGGGTTHHHHHHHHHHH---HHHHHHHHHHHHHHHHHHHH-----HHHHHHHHHHHT--GGGGGG--HHHHHHHHHTSTT-BTTB-EEEEEEETTEEEEEE--HHHHHHHHHHHHHT--

Radius of gyration: 28.41 Å; Cα contacts (8 Å, |Δi|>4): 1381; chains: 2; bounding box: 58×83×61 Å

Organism: Staphylococcus aureus (strain Mu3 / ATCC 700698) (NCBI:txid418127)

Sequence (708 aa):
MKLQTTYPSNNYPIFVEHGAIDHISTYIDQFDQSFILIDEHVNQYFADKFDDILSYENVHKVIIPAGEKTKTFEQYQETLEYILSHHVTRNTAIIAVGGGATGDFAGFVAATLLRGVHFIQVPTTILAHDSSVGGKVGINSKQGKNLIGAFYRPTAVIYDLDFLKTLPFEQILSGYAEVYKHALLNGESTTQEIEQHFKDREILQSLNGMDKYIAKGIETKLDIVVADEKEQGVRKFLNLGHTFGHAVEYNHKIAHGHAVMIGIIYQFIVANILFNSNHDIQHYINYLTKLGYPLETITDIDFETIYQYMLSDKKNDKQGVQMVLIKHFGDIVVQHIDQTTLQHACEQLKTYFKMKLQTTYPSNNYPIFVEHGAIDHISTYIDQFDQSFILIDEHVNQYFADKFDDILSYENVHKVIIPAGEKTKTFEQYQETLEYILSHHVTRNTAIIAVGGGATGDFAGFVAATLLRGVHFIQVPTTILAHDSSVGGKVGINSKQGKNLIGAFYRPTAVIYDLDFLKTLPFEQILSGYAEVYKHALLNGESTTQEIEQHFKDREILQSLNGMDKYIAKGIETKLDIVVADEKEQGVRKFLNLGHTFGHAVEYNHKIAHGHAVMIGIIYQFIVANILFNSNHDIQHYINYLTKLGYPLETITDIDFETIYQYMLSDKKNDKQGVQMVLIKHFGDIVVQHIDQTTLQHACEQLKTYFK

pLDDT: mean 94.82, std 5.13, range [65.56, 98.94]

Solvent-accessible surface area (backbone atoms only — not comparable to full-atom values): 36200 Å² total; per-residue (Å²): 85,80,46,70,56,81,48,98,61,88,58,30,47,34,35,49,31,74,66,28,61,66,58,52,64,76,52,57,78,76,36,70,34,35,39,36,43,28,20,42,64,54,45,70,78,46,49,75,77,44,48,73,62,55,66,38,88,47,40,43,80,42,79,40,59,55,51,72,73,36,24,35,66,65,52,48,52,52,51,49,52,56,52,47,70,68,70,60,49,67,54,25,32,34,33,17,36,20,36,42,45,41,35,18,30,41,39,31,50,18,42,24,42,62,40,37,35,42,28,36,33,26,35,36,38,61,47,8,50,58,52,66,49,76,16,62,21,21,27,37,50,99,80,39,74,62,42,36,21,34,76,48,68,47,63,31,31,34,30,22,55,61,46,50,76,76,54,54,65,72,51,47,54,20,10,44,33,56,41,49,50,41,25,50,71,68,14,59,68,48,34,51,50,52,48,64,66,45,64,29,39,68,49,49,70,66,46,74,68,42,68,59,50,47,52,50,29,39,48,51,49,47,58,37,27,65,75,20,69,84,54,85,53,70,31,49,57,77,40,52,13,37,47,58,5,48,20,46,20,67,73,67,69,50,55,63,23,51,20,26,47,54,11,39,54,48,33,42,46,42,20,27,70,76,63,66,39,70,62,62,61,65,59,55,52,52,52,39,50,50,48,60,52,74,65,71,58,55,73,71,63,51,63,72,62,37,48,54,42,33,57,66,37,65,84,30,55,99,86,39,37,51,41,37,28,59,46,42,76,80,40,71,46,78,42,76,53,56,67,66,57,54,50,52,32,49,55,54,59,39,58,75,75,104,85,79,46,69,57,81,49,98,62,86,58,29,47,34,34,49,31,74,65,27,60,67,59,51,66,77,53,58,78,76,36,71,34,35,39,35,43,28,20,43,65,55,44,71,77,44,50,73,78,44,47,74,61,54,66,40,88,48,40,43,81,42,79,39,59,56,50,72,73,36,24,36,68,66,52,48,52,52,51,50,52,56,53,47,70,67,67,59,47,66,54,25,32,33,31,15,35,20,37,42,45,40,33,18,30,41,40,31,49,18,40,23,41,62,40,38,33,41,28,35,33,28,35,37,39,61,47,8,51,58,54,66,48,76,16,63,21,22,25,36,50,100,79,39,76,62,45,36,22,33,75,47,70,47,61,30,30,33,28,21,55,62,46,50,76,76,55,53,65,71,51,48,54,22,11,45,33,55,41,50,49,39,24,50,70,67,14,61,67,48,35,49,50,52,47,64,66,45,64,30,38,68,49,48,72,65,46,74,67,43,69,59,48,48,51,51,28,38,50,52,49,48,60,37,28,65,75,20,68,83,54,86,53,72,30,50,59,77,40,50,14,38,47,58,5,48,19,46,19,69,73,66,69,50,55,64,23,52,19,26,48,54,11,38,54,49,33,41,44,40,20,28,71,76,63,64,40,71,62,62,61,66,57,55,52,51,52,40,49,49,48,61,52,77,65,71,57,56,75,69,61,51,63,71,62,37,49,56,44,33,58,66,37,68,83,31,56,99,86,39,39,52,41,37,28,58,44,41,75,82,40,72,47,78,42,76,52,55,67,67,58,54,50,52,31,52,53,54,58,39,59,75,75,103

Nearest PDB structures (foldseek):
  1xai-assembly2_B  TM=9.788E-01  e=6.130E-53  Staphylococcus aureus
  1xah-assembly2_B  TM=9.845E-01  e=4.672E-50  Staphylococcus aureus
  1xah-assembly1_A  TM=9.874E-01  e=7.784E-50  Staphylococcus aureus
  1xaj-assembly2_B  TM=9.838E-01  e=9.547E-50  Staphylococcus aureus
  1xal-assembly2_B  TM=9.823E-01  e=2.137E-47  Staphylococcus aureus

InterPro domains:
  IPR016037 3-dehydroquinate synthase AroB [MF_00110] (1-352)
  IPR016037 3-dehydroquinate synthase AroB [TIGR01357] (12-343)
  IPR030960 3-dehydroquinate synthase, N-terminal domain [PF01761] (62-172)
  IPR030963 3-dehydroquinate synthase family [PIRSF001455] (8-348)
  IPR050071 Dehydroquinate Synthase [PTHR43622] (6-349)
  IPR056179 3-dehydroquinate synthase, C-terminal domain [PF24621] (175-316)

=== Feature glossary ===
A reading guide for the features in this record.

Start from the sequence.

  · Sequence gives the chain of amino acids in standard one-letter code (A=alanine, C=cysteine, …, Y=tyrosine), read N→C. It is the only feature that is directly encoded by the gene; all structural features are derived from the folded form of this sequence.

Fold it, and you get atomic coordinates and the backbone conformation that goes with them.

  · The mmCIF table is the protein's shape written out atom by atom. For each backbone N, Cα, C, and carbonyl O, it records an (x, y, z) coordinate triple in Å plus the residue type, chain letter, and residue number.

  · Backbone dihedral angles. Every residue except chain termini has a φ (preceding-C → N → Cα → C) and a ψ (N → Cα → C → next-N). They are reported in degrees following the IUPAC sign convention. Secondary structure is essentially a statement about which (φ, ψ) basin each residue occupies.

  · DSSP 8-state secondary structure assigns each residue one of H (α-helix), G (3₁₀-helix), I (π-helix), E (extended β-strand), B (isolated β-bridge), T (hydrogen-bonded turn), S (bend), or '-' (coil). The assignment is computed from backbone hydrogen-bond geometry via the Kabsch–Sander algorithm.

  · P-SEA three-state annotation labels each residue as helix, strand, or coil based purely on the geometry of the Cα trace. It serves as a fallback when the full backbone (and thus DSSP) is unavailable.

Summarize the fold with a handful of shape descriptors and a per-residue structural alphabet.

  · Radius of gyration (Rg) is the root-mean-square distance of Cα atoms from their centroid — a single number for overall size and compactness. A globular domain of N residues has Rg ≈ 2.2·N^0.38 Å; an extended or disordered chain has a much larger Rg. The Cα contact count is the number of residue pairs whose Cα atoms are within 8 Å and are more than four positions apart in sequence — a standard proxy for tertiary packing density. The bounding box is the smallest axis-aligned box enclosing all Cα atoms.

  · Foldseek's 3Di representation compresses backbone geometry into a per-residue letter drawn from a learned twenty-state alphabet. It captures the tertiary interaction pattern around each residue — which residues are packed against it in space, regardless of where they are in sequence.

  · Accessible surface area quantifies burial. A residue with SASA near zero is packed into the hydrophobic core; one with SASA >100 Å² sits on the surface. Computed here via the Shrake–Rupley numerical algorithm with a 1.4 Å probe.

Ask how reliable the model is.

  · For AlphaFold models, the B-factor field carries pLDDT — the model's own estimate of local accuracy on a 0–100 scale. Regions with pLDDT<50 should be treated as essentially unmodeled; they often correspond to intrinsically disordered segments.

  · For experimental (PDB) structures, the B-factor (temperature factor) quantifies the positional spread of each atom in the crystal — a combination of thermal vibration and static disorder — in units of Å². High B-factors mark flexible loops or poorly resolved regions; low B-factors mark the rigid, well-ordered core.

  · PAE(i, j) answers: if I align the predicted and true structures on residue i, how far off (in Å) do I expect residue j to be? A block-diagonal PAE matrix with low values on the blocks and high values off-diagonal is the signature of a multi-domain protein with confidently predicted domains but uncertain inter-domain orientation.

Place it in context: what it resembles, what it is annotated as, and how it looks.

  · Structural nearest neighbors (via Foldseek easy-search vs the PDB). Reported per hit: target PDB id, E-value, and alignment TM-score. A TM-score above ~0.5 is the conventional threshold for 'same fold'.

  · Functional annotations link the protein to curated databases. InterPro entries identify conserved domains and families by matching the sequence against member-database signatures (Pfam, PROSITE, CDD, …). Gene Ontology (GO) terms describe molecular function, biological process, and cellular component in a controlled vocabulary. CATH places the structure in a hierarchical fold classification (Class/Architecture/Topology/Homologous-superfamily). The organism is the source species.

  · Plot images: a contact map (which residues are close in 3D, as an N×N binary image), a Ramachandran scatter (backbone torsion angles, revealing secondary-structure composition at a glance), and — for AlphaFold structures — a PAE heatmap (pairwise prediction confidence).

  · Structure images are PyMOL renders from six orthogonal camera directions. Cartoon representation draws helices as coils and strands as arrows; sticks shows the backbone as bonds; surface shows the solvent-excluded envelope. Rainbow coloring maps sequence position to hue (blue→red, N→C); chain coloring assigns a distinct color per polypeptide.